Protein AF-Q8N1N0-2-F1 (afdb_monomer_lite)

Sequence (567 aa):
MDGEAVRFCTDNQCVSLHPQEVDSVAMAPAAPKIPRLVQATPAFMAVTLVFSLVTLFVVVQQQTRPVPKPVQAVILGDNITGHLPFEPNNHHHFGREAEMRELIQTFKGHMENSSAWVVEIQMLKCRVDNVNSQLQVLGDHLGNTNADIQMVKGVLKDATTLSLQTQMLRSSLEGTNAEIQRLKEDLEKADALTFQTLNFLKSSLENTSIELHVLSRGLENANSEIQMLNASLETANTQAQLANSSLKNANAEIYVLRGHLDSVNDLRTQNQVLRNSLEGANAEIQGLKENLQNTNALNSQTQAFIKSSFDNTSAEIQFLRGHLERAGDEIHVLKRDLKMVTAQTQKANGRLDQTDTQIQVFKSEMENVNTLNAQIQVLNGHMKNASREIQTLKQGMKNASALTSQTQMLDSNLQKASAEIQRLRGDLENTKALTMEIQQEQSRLKTLHVVITSQEQLQRTQSQLLQMVLQGWKFNGGSLYYFSSVKKSWHEAEQFCVSQGAHLASVASKEEQAFLVEFTSKVYYWIGLTDRGTEGSWRWTDGTPFNAAQNKASHSTRKGCCLHLTV

pLDDT: mean 75.95, std 21.18, range [22.81, 95.5]

Secondary structure (DSSP, 8-state):
--TT-EEEEETTEEEEEPPPP-------------------TTHHHHHHHHHHHHHHHHHHT--S--PPPP--------------------------TTHHHHHHHHHHHHHHTHHHHHHHHHHHHHHHHHHHHHHHHHHHHHHHHHHHHHHHHHHHHHHHHHHHHHHHHHHHHHHHHHHHHHHHHHHHHHHHHHHHHHHHHHHHHHHHHHHHHHHHHHHHHHHHHHHHHHHHHHHHHHHHHHHHHHHHHHHHHHHHHHHHHHHHHHHHHHHHHHHHHHHHHHHHHHHHHHHHHHHHHHHHHHHHHHHHHHHHHHHHHHHHHHHTTTTTSGGGSTTTTHHHHHHHHHHHHHHHHHHHHHHHHHHHHHHHHHHHHHHHHHHHHHHHHHHHHHHHHHHHHHHHHHHHHHHHHHHHHHHHHHHHHHHHHHHHHHHHHHHHHHHHHHHHHHHHHHHHHHHHHHHHHHHHHHHHHHTT-EEETTEEEEEEEEE--HHHHHHHHHHTT-EEPP--SHHHHHHHHHHHTTS-EE-SEE-TTSTT--EETT-PPP-TT--------S-EEEEEE--

Foldseek 3Di:
DDQAWDWDDDPPDIDIDGDDDPDDDDDDDDDDDDDDDDDPPPPVVVVVVVVVVVVVVVVVPPPDDDDDDDDDDDDDDDDDDDDDDDDDDDDDDDDDVPVVVVVVVVVVVVVVCVVVVVVVVVVVVVVVVVVVVVVVVVVVVVVVVVVVVVVVVVVVVVVVVVVVVVVVVLVVVVVVVVVVVVVVVVVVVVVVVVVVVVVVVVVVVVVVVVVVVVVVVVVVVVVVVVVVVVVVVVVVVVVVVVVVVVVVVVVVVVVVVVVVVVVVVVVVVVVVVVVVVVVVVVVVVVVVVVVVVVVVVVVVVVVVVVVVVCVVVVVVVVVVVVCVVPPPPDPPPVVPCVVVVVVVVVVVVVVVVVVVVVVVVVVVVVVVVVVVVVVVVVVVVVVVVVVVVVVVVVVVVVVVVVVVVVVVVVVVVVVVVVVVVVVVVVVVVVVVVVVVVVVVVVVVVVVVVVVVVVVVVVVVVVVVVVVVVVVVWDDDLQETEAEAPDADDLVVQQVVQVVVQAGFADQQAPRSVVVVCVVCVPFDKDGQWDPVSHPPNIDGPVRPDDDPPDRDDDRDHYGYHYIHGHD

Radius of gyration: 87.48 Å; chains: 1; bounding box: 219×76×260 Å

Structure (mmCIF, N/CA/C/O backbone):
data_AF-Q8N1N0-2-F1
#
_entry.id   AF-Q8N1N0-2-F1
#
loop_
_atom_site.group_PDB
_atom_site.id
_atom_site.type_symbol
_atom_site.label_atom_id
_atom_site.label_alt_id
_atom_site.label_comp_id
_atom_site.label_asym_id
_atom_site.label_entity_id
_atom_site.label_seq_id
_atom_site.pdbx_PDB_ins_code
_atom_site.Cartn_x
_atom_site.Cartn_y
_atom_site.Cartn_z
_atom_site.occupancy
_atom_site.B_iso_or_equiv
_atom_site.auth_seq_id
_atom_site.auth_comp_id
_atom_site.auth_asym_id
_atom_site.auth_atom_id
_atom_site.pdbx_PDB_model_num
ATOM 1 N N . MET A 1 1 ? 65.015 36.682 -52.251 1.00 31.78 1 MET A N 1
ATOM 2 C CA . MET A 1 1 ? 64.517 35.518 -51.482 1.00 31.78 1 MET A CA 1
ATOM 3 C C . MET A 1 1 ? 63.023 35.713 -51.389 1.00 31.78 1 MET A C 1
ATOM 5 O O . MET A 1 1 ? 62.563 36.443 -50.520 1.00 31.78 1 MET A O 1
ATOM 9 N N . ASP A 1 2 ? 62.296 35.163 -52.352 1.00 38.31 2 ASP A N 1
ATOM 10 C CA . ASP A 1 2 ? 61.003 35.728 -52.736 1.00 38.31 2 ASP A CA 1
ATOM 11 C C . ASP A 1 2 ? 59.936 34.769 -52.200 1.00 38.31 2 ASP A C 1
ATOM 13 O O . ASP A 1 2 ? 59.588 33.771 -52.829 1.00 38.31 2 ASP A O 1
ATOM 17 N N . GLY A 1 3 ? 59.581 34.990 -50.931 1.00 47.16 3 GLY A N 1
ATOM 18 C CA . GLY A 1 3 ? 59.094 33.963 -50.001 1.00 47.16 3 GLY A CA 1
ATOM 19 C C . GLY A 1 3 ? 57.662 33.462 -50.192 1.00 47.16 3 GLY A C 1
ATOM 20 O O . GLY A 1 3 ? 57.121 32.875 -49.261 1.00 47.16 3 GLY A O 1
ATOM 21 N N . GLU A 1 4 ? 57.045 33.700 -51.347 1.00 47.19 4 GLU A N 1
ATOM 22 C CA . GLU A 1 4 ? 55.619 33.431 -51.571 1.00 47.19 4 GLU A CA 1
ATOM 23 C C . GLU A 1 4 ? 55.353 32.253 -52.521 1.00 47.19 4 GLU A C 1
ATOM 25 O O . GLU A 1 4 ? 54.383 31.524 -52.324 1.00 47.19 4 GLU A O 1
ATOM 30 N N . ALA A 1 5 ? 56.210 32.004 -53.519 1.00 45.16 5 ALA A N 1
ATOM 31 C CA . ALA A 1 5 ? 55.985 30.945 -54.508 1.00 45.16 5 ALA A CA 1
ATOM 32 C C . ALA A 1 5 ? 56.578 29.591 -54.072 1.00 45.16 5 ALA A C 1
ATOM 34 O O . ALA A 1 5 ? 57.801 29.424 -54.024 1.00 45.16 5 ALA A O 1
ATOM 35 N N . VAL A 1 6 ? 55.726 28.588 -53.835 1.00 47.50 6 VAL A N 1
ATOM 36 C CA . VAL A 1 6 ? 56.172 27.219 -53.521 1.00 47.50 6 VAL A CA 1
ATOM 37 C C . VAL A 1 6 ? 56.425 26.449 -54.815 1.00 47.50 6 VAL A C 1
ATOM 39 O O . VAL A 1 6 ? 55.547 26.348 -55.675 1.00 47.50 6 VAL A O 1
ATOM 42 N N . ARG A 1 7 ? 57.636 25.901 -54.957 1.00 44.09 7 ARG A N 1
ATOM 43 C CA . ARG A 1 7 ? 58.072 25.146 -56.140 1.00 44.09 7 ARG A CA 1
ATOM 44 C C . ARG A 1 7 ? 58.131 23.654 -55.824 1.00 44.09 7 ARG A C 1
ATOM 46 O O . ARG A 1 7 ? 58.848 23.240 -54.918 1.00 44.09 7 ARG A O 1
ATOM 53 N N . PHE A 1 8 ? 57.393 22.866 -56.594 1.00 50.22 8 PHE A N 1
ATOM 54 C CA . PHE A 1 8 ? 57.282 21.416 -56.491 1.00 50.22 8 PHE A CA 1
ATOM 55 C C . PHE A 1 8 ? 57.991 20.804 -57.694 1.00 50.22 8 PHE A C 1
ATOM 57 O O . PHE A 1 8 ? 57.534 20.981 -58.822 1.00 50.22 8 PHE A O 1
ATOM 64 N N . CYS A 1 9 ? 59.113 20.126 -57.464 1.00 42.25 9 CYS A N 1
ATOM 65 C CA . CYS A 1 9 ? 59.930 19.561 -58.534 1.00 42.25 9 CYS A CA 1
ATOM 66 C C . CYS A 1 9 ? 59.969 18.031 -58.470 1.00 42.25 9 CYS A C 1
ATOM 68 O O . CYS A 1 9 ? 60.194 17.455 -57.406 1.00 42.25 9 CYS A O 1
ATOM 70 N N . THR A 1 10 ? 59.795 17.397 -59.626 1.00 37.28 10 THR A N 1
ATOM 71 C CA . THR A 1 10 ? 60.284 16.045 -59.923 1.00 37.28 10 THR A CA 1
ATOM 72 C C . THR A 1 10 ? 61.619 16.158 -60.669 1.00 37.28 10 THR A C 1
ATOM 74 O O . THR A 1 10 ? 62.034 17.260 -61.031 1.00 37.28 10 THR A O 1
ATOM 77 N N . ASP A 1 11 ? 62.290 15.035 -60.937 1.00 45.03 11 ASP A N 1
ATOM 78 C CA . ASP A 1 11 ? 63.639 15.015 -61.530 1.00 45.03 11 ASP A CA 1
ATOM 79 C C . ASP A 1 11 ? 63.763 15.745 -62.889 1.00 45.03 11 ASP A C 1
ATOM 81 O O . ASP A 1 11 ? 64.867 16.122 -63.273 1.00 45.03 11 ASP A O 1
ATOM 85 N N . ASN A 1 12 ? 62.648 15.974 -63.603 1.00 42.03 12 ASN A N 1
ATOM 86 C CA . ASN A 1 12 ? 62.614 16.640 -64.915 1.00 42.03 12 ASN A CA 1
ATOM 87 C C . ASN A 1 12 ? 61.658 17.852 -65.027 1.00 42.03 12 ASN A C 1
ATOM 89 O O . ASN A 1 12 ? 61.676 18.520 -66.061 1.00 42.03 12 ASN A O 1
ATOM 93 N N . GLN A 1 13 ? 60.808 18.156 -64.035 1.00 39.50 13 GLN A N 1
ATOM 94 C CA . GLN A 1 13 ? 59.818 19.249 -64.126 1.00 39.50 13 GLN A CA 1
ATOM 95 C C . GLN A 1 13 ? 59.595 19.951 -62.782 1.00 39.50 13 GLN A C 1
ATOM 97 O O . GLN A 1 13 ? 59.578 19.302 -61.743 1.00 39.50 13 GLN A O 1
ATOM 102 N N . CYS A 1 14 ? 59.342 21.267 -62.805 1.00 39.88 14 CYS A N 1
ATOM 103 C CA . CYS A 1 14 ? 59.005 22.063 -61.618 1.00 39.88 14 CYS A CA 1
ATOM 104 C C . CYS A 1 14 ? 57.699 22.854 -61.809 1.00 39.88 14 CYS A C 1
ATOM 106 O O . CYS A 1 14 ? 57.647 23.797 -62.599 1.00 39.88 14 CYS A O 1
ATOM 108 N N . VAL A 1 15 ? 56.670 22.535 -61.023 1.00 46.84 15 VAL A N 1
ATOM 109 C CA . VAL A 1 15 ? 55.417 23.302 -60.919 1.00 46.84 15 VAL A CA 1
ATOM 110 C C . VAL A 1 15 ? 55.572 24.358 -59.822 1.00 46.84 15 VAL A C 1
ATOM 112 O O . VAL A 1 15 ? 56.040 24.049 -58.732 1.00 46.84 15 VAL A O 1
ATOM 115 N N . SER A 1 16 ? 55.189 25.612 -60.076 1.00 41.50 16 SER A N 1
ATOM 116 C CA . SER A 1 16 ? 55.312 26.705 -59.092 1.00 41.50 16 SER A CA 1
ATOM 117 C C . SER A 1 16 ? 53.944 27.277 -58.723 1.00 41.50 16 SER A C 1
ATOM 119 O O . SER A 1 16 ? 53.368 28.047 -59.496 1.00 41.50 16 SER A O 1
ATOM 121 N N . LEU A 1 17 ? 53.428 26.929 -57.540 1.00 42.78 17 LEU A N 1
ATOM 122 C CA . LEU A 1 17 ? 52.205 27.532 -57.011 1.00 42.78 17 LEU A CA 1
ATOM 123 C C . LEU A 1 17 ? 52.525 28.931 -56.483 1.00 42.78 17 LEU A C 1
ATOM 125 O O . LEU A 1 17 ? 53.225 29.091 -55.483 1.00 42.78 17 LEU A O 1
ATOM 129 N N . HIS A 1 18 ? 51.990 29.936 -57.168 1.00 38.97 18 HIS A N 1
ATOM 130 C CA . HIS A 1 18 ? 52.043 31.328 -56.742 1.00 38.97 18 HIS A CA 1
ATOM 131 C C . HIS A 1 18 ? 50.747 31.668 -55.990 1.00 38.97 18 HIS A C 1
ATOM 133 O O . HIS A 1 18 ? 49.656 31.399 -56.508 1.00 38.97 18 HIS A O 1
ATOM 139 N N . PRO A 1 19 ? 50.817 32.286 -54.800 1.00 36.53 19 PRO A N 1
ATOM 140 C CA . PRO A 1 19 ? 49.712 33.064 -54.270 1.00 36.53 19 PRO A CA 1
ATOM 141 C C . PRO A 1 19 ? 49.376 34.148 -55.294 1.00 36.53 19 PRO A C 1
ATOM 143 O O . PRO A 1 19 ? 50.242 34.917 -55.697 1.00 36.53 19 PRO A O 1
ATOM 146 N N . GLN A 1 20 ? 48.133 34.179 -55.768 1.00 32.66 20 GLN A N 1
ATOM 147 C CA . GLN A 1 20 ? 47.704 35.227 -56.688 1.00 32.66 20 GLN A CA 1
ATOM 148 C C . GLN A 1 20 ? 47.651 36.556 -55.926 1.00 32.66 20 GLN A C 1
ATOM 150 O O . GLN A 1 20 ? 46.866 36.673 -54.979 1.00 32.66 20 GLN A O 1
ATOM 155 N N . GLU A 1 21 ? 48.486 37.516 -56.333 1.00 26.53 21 GLU A N 1
ATOM 156 C CA . GLU A 1 21 ? 48.549 38.857 -55.745 1.00 26.53 21 GLU A CA 1
ATOM 157 C C . GLU A 1 21 ? 47.156 39.498 -55.688 1.00 26.53 21 GLU A C 1
ATOM 159 O O . GLU A 1 21 ? 46.392 39.484 -56.658 1.00 26.53 21 GLU A O 1
ATOM 164 N N . VAL A 1 22 ? 46.825 40.071 -54.528 1.00 30.48 22 VAL A N 1
ATOM 165 C CA . VAL A 1 22 ? 45.644 40.924 -54.376 1.00 30.48 22 VAL A CA 1
ATOM 166 C C . VAL A 1 22 ? 46.068 42.337 -54.745 1.00 30.48 22 VAL A C 1
ATOM 168 O O . VAL A 1 22 ? 46.644 43.062 -53.932 1.00 30.48 22 VAL A O 1
ATOM 171 N N . ASP A 1 23 ? 45.809 42.693 -56.000 1.00 31.59 23 ASP A N 1
ATOM 172 C CA . ASP A 1 23 ? 46.222 43.968 -56.575 1.00 31.59 23 ASP A CA 1
ATOM 173 C C . ASP A 1 23 ? 45.643 45.155 -55.780 1.00 31.59 23 ASP A C 1
ATOM 175 O O . ASP A 1 23 ? 44.456 45.200 -55.434 1.00 31.59 23 ASP A O 1
ATOM 179 N N . SER A 1 24 ? 46.507 46.101 -55.416 1.00 27.38 24 SER A N 1
ATOM 180 C CA . SER A 1 24 ? 46.247 47.055 -54.333 1.00 27.38 24 SER A CA 1
ATOM 181 C C . SER A 1 24 ? 45.568 48.336 -54.818 1.00 27.38 24 SER A C 1
ATOM 183 O O . SER A 1 24 ? 46.164 49.413 -54.824 1.00 27.38 24 SER A O 1
ATOM 185 N N . VAL A 1 25 ? 44.276 48.242 -55.148 1.00 31.22 25 VAL A N 1
ATOM 186 C CA . VAL A 1 25 ? 43.409 49.417 -55.357 1.00 31.22 25 VAL A CA 1
ATOM 187 C C . VAL A 1 25 ? 42.370 49.513 -54.241 1.00 31.22 25 VAL A C 1
ATOM 189 O O . VAL A 1 25 ? 41.390 48.771 -54.191 1.00 31.22 25 VAL A O 1
ATOM 192 N N . ALA A 1 26 ? 42.583 50.459 -53.328 1.00 27.12 26 ALA A N 1
ATOM 193 C CA . ALA A 1 26 ? 41.691 50.692 -52.202 1.00 27.12 26 ALA A CA 1
ATOM 194 C C . ALA A 1 26 ? 40.400 51.409 -52.631 1.00 27.12 26 ALA A C 1
ATOM 196 O O . ALA A 1 26 ? 40.442 52.552 -53.087 1.00 27.12 26 ALA A O 1
ATOM 197 N N . MET A 1 27 ? 39.239 50.798 -52.373 1.00 28.23 27 MET A N 1
ATOM 198 C CA . MET A 1 27 ? 37.986 51.548 -52.263 1.00 28.23 27 MET A CA 1
ATOM 199 C C . MET A 1 27 ? 37.046 50.930 -51.222 1.00 28.23 27 MET A C 1
ATOM 201 O O . MET A 1 27 ? 36.491 49.849 -51.402 1.00 28.23 27 MET A O 1
ATOM 205 N N . ALA A 1 28 ? 36.863 51.651 -50.119 1.00 26.64 28 ALA A N 1
ATOM 206 C CA . ALA A 1 28 ? 35.909 51.350 -49.059 1.00 26.64 28 ALA A CA 1
ATOM 207 C C . ALA A 1 28 ? 34.882 52.496 -48.952 1.00 26.64 28 ALA A C 1
ATOM 209 O O . ALA A 1 28 ? 35.178 53.612 -49.379 1.00 26.64 28 ALA A O 1
ATOM 210 N N . PRO A 1 29 ? 33.744 52.302 -48.267 1.00 32.00 29 PRO A N 1
ATOM 211 C CA . PRO A 1 29 ? 32.916 51.097 -48.235 1.00 32.00 29 PRO A CA 1
ATOM 212 C C . PRO A 1 29 ? 31.453 51.407 -48.620 1.00 32.00 29 PRO A C 1
ATOM 214 O O . PRO A 1 29 ? 30.943 52.492 -48.346 1.00 32.00 29 PRO A O 1
ATOM 217 N N . ALA A 1 30 ? 30.728 50.428 -49.168 1.00 29.17 30 ALA A N 1
ATOM 218 C CA . ALA A 1 30 ? 29.299 50.568 -49.466 1.00 29.17 30 ALA A CA 1
ATOM 219 C C . ALA A 1 30 ? 28.488 49.368 -48.951 1.00 29.17 30 ALA A C 1
ATOM 221 O O . ALA A 1 30 ? 28.348 48.353 -49.628 1.00 29.17 30 ALA A O 1
ATOM 222 N N . ALA A 1 31 ? 27.905 49.499 -47.756 1.00 26.59 31 ALA A N 1
ATOM 223 C CA . ALA A 1 31 ? 26.763 48.674 -47.364 1.00 26.59 31 ALA A CA 1
ATOM 224 C C . ALA A 1 31 ? 25.502 49.254 -48.028 1.00 26.59 31 ALA A C 1
ATOM 226 O O . ALA A 1 31 ? 25.271 50.462 -47.920 1.00 26.59 31 ALA A O 1
ATOM 227 N N . PRO A 1 32 ? 24.653 48.426 -48.668 1.00 29.55 32 PRO A N 1
ATOM 228 C CA . PRO A 1 32 ? 23.461 48.021 -47.919 1.00 29.55 32 PRO A CA 1
ATOM 229 C C . PRO A 1 32 ? 22.859 46.632 -48.245 1.00 29.55 32 PRO A C 1
ATOM 231 O O . PRO A 1 32 ? 22.778 46.205 -49.388 1.00 29.55 32 PRO A O 1
ATOM 234 N N . LYS A 1 33 ? 22.245 46.050 -47.203 1.00 27.33 33 LYS A N 1
ATOM 235 C CA . LYS A 1 33 ? 20.984 45.269 -47.214 1.00 27.33 33 LYS A CA 1
ATOM 236 C C . LYS A 1 33 ? 20.886 43.983 -48.060 1.00 27.33 33 LYS A C 1
ATOM 238 O O . LYS A 1 33 ? 20.582 43.991 -49.246 1.00 27.33 33 LYS A O 1
ATOM 243 N N . ILE A 1 34 ? 20.889 42.870 -47.325 1.00 23.84 34 ILE A N 1
ATOM 244 C CA . ILE A 1 34 ? 20.218 41.598 -47.651 1.00 23.84 34 ILE A CA 1
ATOM 245 C C . ILE A 1 34 ? 18.744 41.846 -48.045 1.00 23.84 34 ILE A C 1
ATOM 247 O O . ILE A 1 34 ? 18.031 42.532 -47.305 1.00 23.84 34 ILE A O 1
ATOM 251 N N . PRO A 1 35 ? 18.251 41.214 -49.128 1.00 31.89 35 PRO A N 1
ATOM 252 C CA . PRO A 1 35 ? 17.070 40.364 -48.958 1.00 31.89 35 PRO A CA 1
ATOM 253 C C . PRO A 1 35 ? 17.166 38.985 -49.643 1.00 31.89 35 PRO A C 1
ATOM 255 O O . PRO A 1 35 ? 17.518 38.837 -50.806 1.00 31.89 35 PRO A O 1
ATOM 258 N N . ARG A 1 36 ? 16.777 37.984 -48.850 1.00 28.11 36 ARG A N 1
ATOM 259 C CA . ARG A 1 36 ? 16.255 36.640 -49.166 1.00 28.11 36 ARG A CA 1
ATOM 260 C C . ARG A 1 36 ? 15.925 36.310 -50.641 1.00 28.11 36 ARG A C 1
ATOM 262 O O . ARG A 1 36 ? 15.034 36.907 -51.228 1.00 28.11 36 ARG A O 1
ATOM 269 N N . LEU A 1 37 ? 16.525 35.212 -51.118 1.00 28.41 37 LEU A N 1
ATOM 270 C CA . LEU A 1 37 ? 15.842 33.945 -51.460 1.00 28.41 37 LEU A CA 1
ATOM 271 C C . LEU A 1 37 ? 14.389 34.033 -51.991 1.00 28.41 37 LEU A C 1
ATOM 273 O O . LEU A 1 37 ? 13.503 34.354 -51.204 1.00 28.41 37 LEU A O 1
ATOM 277 N N . VAL A 1 38 ? 14.144 33.565 -53.232 1.00 29.66 38 VAL A N 1
ATOM 278 C CA . VAL A 1 38 ? 13.114 32.559 -53.636 1.00 29.66 38 VAL A CA 1
ATOM 279 C C . VAL A 1 38 ? 13.004 32.445 -55.182 1.00 29.66 38 VAL A C 1
ATOM 281 O O . VAL A 1 38 ? 13.125 33.435 -55.887 1.00 29.66 38 VAL A O 1
ATOM 284 N N . GLN A 1 39 ? 12.747 31.221 -55.682 1.00 35.12 39 GLN A N 1
ATOM 285 C CA . GLN A 1 39 ? 12.279 30.836 -57.039 1.00 35.12 39 GLN A CA 1
ATOM 286 C C . GLN A 1 39 ? 13.091 31.220 -58.301 1.00 35.12 39 GLN A C 1
ATOM 288 O O . GLN A 1 39 ? 12.927 32.283 -58.888 1.00 35.12 39 GLN A O 1
ATOM 293 N N . ALA A 1 40 ? 13.783 30.214 -58.856 1.00 38.56 40 ALA A N 1
ATOM 294 C CA . ALA A 1 40 ? 14.028 30.063 -60.304 1.00 38.56 40 ALA A CA 1
ATOM 295 C C . ALA A 1 40 ? 13.947 28.579 -60.758 1.00 38.56 40 ALA A C 1
ATOM 297 O O . ALA A 1 40 ? 14.514 28.171 -61.771 1.00 38.56 40 ALA A O 1
ATOM 298 N N . THR A 1 41 ? 13.248 27.739 -59.986 1.00 52.22 41 THR A N 1
ATOM 299 C CA . THR A 1 41 ? 13.384 26.271 -60.011 1.00 52.22 41 THR A CA 1
ATOM 300 C C . THR A 1 41 ? 12.643 25.477 -61.116 1.00 52.22 41 THR A C 1
ATOM 302 O O . THR A 1 41 ? 12.918 24.283 -61.208 1.00 52.22 41 THR A O 1
ATOM 305 N N . PRO A 1 42 ? 11.758 26.021 -61.990 1.00 54.22 42 PRO A N 1
ATOM 306 C CA . PRO A 1 42 ? 11.182 25.218 -63.079 1.00 54.22 42 PRO A CA 1
ATOM 307 C C . PRO A 1 42 ? 12.034 25.211 -64.363 1.00 54.22 42 PRO A C 1
ATOM 309 O O . PRO A 1 42 ? 11.955 24.262 -65.138 1.00 54.22 42 PRO A O 1
ATOM 312 N N . ALA A 1 43 ? 12.871 26.230 -64.599 1.00 50.97 43 ALA A N 1
ATOM 313 C CA . ALA A 1 43 ? 13.602 26.379 -65.864 1.00 50.97 43 ALA A CA 1
ATOM 314 C C . ALA A 1 43 ? 14.657 25.277 -66.084 1.00 50.97 43 ALA A C 1
ATOM 316 O O . ALA A 1 43 ? 14.769 24.722 -67.177 1.00 50.97 43 ALA A O 1
ATOM 317 N N . PHE A 1 44 ? 15.399 24.916 -65.032 1.00 58.94 44 PHE A N 1
ATOM 318 C CA . PHE A 1 44 ? 16.491 23.938 -65.114 1.00 58.94 44 PHE A CA 1
ATOM 319 C C . PHE A 1 44 ? 16.012 22.496 -65.370 1.00 58.94 44 PHE A C 1
ATOM 321 O O . PHE A 1 44 ? 16.744 21.701 -65.953 1.00 58.94 44 PHE A O 1
ATOM 328 N N . MET A 1 45 ? 14.775 22.171 -64.975 1.00 62.84 45 MET A N 1
ATOM 329 C CA . MET A 1 45 ? 14.176 20.840 -65.158 1.00 62.84 45 MET A CA 1
ATOM 330 C C . MET A 1 45 ? 13.724 20.583 -66.604 1.00 62.84 45 MET A C 1
ATOM 332 O O . MET A 1 45 ? 13.682 19.437 -67.041 1.00 62.84 45 MET A O 1
ATOM 336 N N . ALA A 1 46 ? 13.393 21.635 -67.361 1.00 64.38 46 ALA A N 1
ATOM 337 C CA . ALA A 1 46 ? 12.969 21.502 -68.755 1.00 64.38 46 ALA A CA 1
ATOM 338 C C . ALA A 1 46 ? 14.153 21.205 -69.694 1.00 64.38 46 ALA A C 1
ATOM 340 O O . ALA A 1 46 ? 14.061 20.336 -70.561 1.00 64.38 46 ALA A O 1
ATOM 341 N N . VAL A 1 47 ? 15.282 21.897 -69.502 1.00 71.62 47 VAL A N 1
ATOM 342 C CA . VAL A 1 47 ? 16.468 21.783 -70.373 1.00 71.62 47 VAL A CA 1
ATOM 343 C C . VAL A 1 47 ? 17.090 20.382 -70.306 1.00 71.62 47 VAL A C 1
ATOM 345 O O . VAL A 1 47 ? 17.445 19.812 -71.338 1.00 71.62 47 VAL A O 1
ATOM 348 N N . THR A 1 48 ? 17.175 19.793 -69.111 1.00 70.31 48 THR A N 1
ATOM 349 C CA . THR A 1 48 ? 17.729 18.445 -68.894 1.00 70.31 48 THR A CA 1
ATOM 350 C C . THR A 1 48 ? 16.848 17.337 -69.478 1.00 70.31 48 THR A C 1
ATOM 352 O O . THR A 1 48 ? 17.373 16.372 -70.041 1.00 70.31 48 THR A O 1
ATOM 355 N N . LEU A 1 49 ? 15.520 17.487 -69.427 1.00 72.69 49 LEU A N 1
ATOM 356 C CA . LEU A 1 49 ? 14.573 16.556 -70.052 1.00 72.69 49 LEU A CA 1
ATOM 357 C C . LEU A 1 49 ? 14.689 16.545 -71.584 1.00 72.69 49 LEU A C 1
ATOM 359 O O . LEU A 1 49 ? 14.741 15.471 -72.184 1.00 72.69 49 LEU A O 1
ATOM 363 N N . VAL A 1 50 ? 14.798 17.720 -72.216 1.00 77.56 50 VAL A N 1
ATOM 364 C CA . VAL A 1 50 ? 14.967 17.828 -73.678 1.00 77.56 50 VAL A CA 1
ATOM 365 C C . VAL A 1 50 ? 16.289 17.197 -74.130 1.00 77.56 50 VAL A C 1
ATOM 367 O O . VAL A 1 50 ? 16.285 16.387 -75.056 1.00 77.56 50 VAL A O 1
ATOM 370 N N . PHE A 1 51 ? 17.403 17.488 -73.446 1.00 73.69 51 PHE A N 1
ATOM 371 C CA . PHE A 1 51 ? 18.700 16.866 -73.750 1.00 73.69 51 PHE A CA 1
ATOM 372 C C . PHE A 1 51 ? 18.654 15.333 -73.655 1.00 73.69 51 PHE A C 1
ATOM 374 O O . PHE A 1 51 ? 19.165 14.641 -74.536 1.00 73.69 51 PHE A O 1
ATOM 381 N N . SER A 1 52 ? 18.007 14.797 -72.617 1.00 73.12 52 SER A N 1
ATOM 382 C CA . SER A 1 52 ? 17.912 13.347 -72.391 1.00 73.12 52 SER A CA 1
ATOM 383 C C . SER A 1 52 ? 17.178 12.619 -73.526 1.00 73.12 52 SER A C 1
ATOM 385 O O . SER A 1 52 ? 17.599 11.539 -73.942 1.00 73.12 52 SER A O 1
ATOM 387 N N . LEU A 1 53 ? 16.115 13.223 -74.069 1.00 73.69 53 LEU A N 1
ATOM 388 C CA . LEU A 1 53 ? 15.330 12.647 -75.166 1.00 73.69 53 LEU A CA 1
ATOM 389 C C . LEU A 1 53 ? 16.062 12.699 -76.517 1.00 73.69 53 LEU A C 1
ATOM 391 O O . LEU A 1 53 ? 15.981 11.741 -77.287 1.00 73.69 53 LEU A O 1
ATOM 395 N N . VAL A 1 54 ? 16.807 13.775 -76.798 1.00 75.88 54 VAL A N 1
ATOM 396 C CA . VAL A 1 54 ? 17.586 13.903 -78.045 1.00 75.88 54 VAL A CA 1
ATOM 397 C C . VAL A 1 54 ? 18.682 12.837 -78.118 1.00 75.88 54 VAL A C 1
ATOM 399 O O . VAL A 1 54 ? 18.808 12.164 -79.142 1.00 75.88 54 VAL A O 1
ATOM 402 N N . THR A 1 55 ? 19.424 12.616 -77.028 1.00 69.50 55 THR A N 1
ATOM 403 C CA . THR A 1 55 ? 20.476 11.585 -76.977 1.00 69.50 55 THR A CA 1
ATOM 404 C C . THR A 1 55 ? 19.909 10.186 -77.235 1.00 69.50 55 THR A C 1
ATOM 406 O O . THR A 1 55 ? 20.498 9.409 -77.986 1.00 69.50 55 THR A O 1
ATOM 409 N N . LEU A 1 56 ? 18.731 9.874 -76.679 1.00 64.88 56 LEU A N 1
ATOM 410 C CA . LEU A 1 56 ? 18.082 8.575 -76.868 1.00 64.88 56 LEU A CA 1
ATOM 411 C C . LEU A 1 56 ? 17.646 8.344 -78.328 1.00 64.88 56 LEU A C 1
ATOM 413 O O . LEU A 1 56 ? 17.781 7.236 -78.842 1.00 64.88 56 LEU A O 1
ATOM 417 N N . PHE A 1 57 ? 17.173 9.387 -79.019 1.00 67.38 57 PHE A N 1
ATOM 418 C CA . PHE A 1 57 ? 16.725 9.282 -80.413 1.00 67.38 57 PHE A CA 1
ATOM 419 C C . PHE A 1 57 ? 17.882 9.008 -81.391 1.00 67.38 57 PHE A C 1
ATOM 421 O O . PHE A 1 57 ? 17.718 8.241 -82.340 1.00 67.38 57 PHE A O 1
ATOM 428 N N . VAL A 1 58 ? 19.067 9.580 -81.138 1.00 65.75 58 VAL A N 1
ATOM 429 C CA . VAL A 1 58 ? 20.276 9.342 -81.951 1.00 65.75 58 VAL A CA 1
ATOM 430 C C . VAL A 1 58 ? 20.746 7.885 -81.848 1.00 65.75 58 VAL A C 1
ATOM 432 O O . VAL A 1 58 ? 21.079 7.277 -82.865 1.00 65.75 58 VAL A O 1
ATOM 435 N N . VAL A 1 59 ? 20.717 7.297 -80.646 1.00 61.22 59 VAL A N 1
ATOM 436 C CA . VAL A 1 59 ? 21.165 5.911 -80.402 1.00 61.22 59 VAL A CA 1
ATOM 437 C C . VAL A 1 59 ? 20.309 4.876 -81.149 1.00 61.22 59 VAL A C 1
ATOM 439 O O . VAL A 1 59 ? 20.832 3.864 -81.612 1.00 61.22 59 VAL A O 1
ATOM 442 N N . VAL A 1 60 ? 19.008 5.127 -81.324 1.00 53.06 60 VAL A N 1
ATOM 443 C CA . VAL A 1 60 ? 18.068 4.162 -81.931 1.00 53.06 60 VAL A CA 1
ATOM 444 C C . VAL A 1 60 ? 18.236 4.011 -83.455 1.00 53.06 60 VAL A C 1
ATOM 446 O O . VAL A 1 60 ? 17.844 2.987 -84.011 1.00 53.06 60 VAL A O 1
ATOM 449 N N . GLN A 1 61 ? 18.827 4.985 -84.158 1.00 47.19 61 GLN A N 1
ATOM 450 C CA . GLN A 1 61 ? 18.819 5.017 -85.632 1.00 47.19 61 GLN A CA 1
ATOM 451 C C . GLN A 1 61 ? 20.023 4.357 -86.334 1.00 47.19 61 GLN A C 1
ATOM 453 O O . GLN A 1 61 ? 19.985 4.194 -87.551 1.00 47.19 61 GLN A O 1
ATOM 458 N N . GLN A 1 62 ? 21.084 3.943 -85.629 1.00 41.19 62 GLN A N 1
ATOM 459 C CA . GLN A 1 62 ? 22.323 3.470 -86.285 1.00 41.19 62 GLN A CA 1
ATOM 460 C C . GLN A 1 62 ? 22.469 1.943 -86.463 1.00 41.19 62 GLN A C 1
ATOM 462 O O . GLN A 1 62 ? 23.492 1.487 -86.972 1.00 41.19 62 GLN A O 1
ATOM 467 N N . GLN A 1 63 ? 21.462 1.123 -86.131 1.00 31.94 63 GLN A N 1
ATOM 468 C CA . GLN A 1 63 ? 21.591 -0.347 -86.171 1.00 31.94 63 GLN A CA 1
ATOM 469 C C . GLN A 1 63 ? 21.088 -1.035 -87.468 1.00 31.94 63 GLN A C 1
ATOM 471 O O . GLN A 1 63 ? 20.583 -2.154 -87.407 1.00 31.94 63 GLN A O 1
ATOM 476 N N . THR A 1 64 ? 21.237 -0.434 -88.665 1.00 31.86 64 THR A N 1
ATOM 477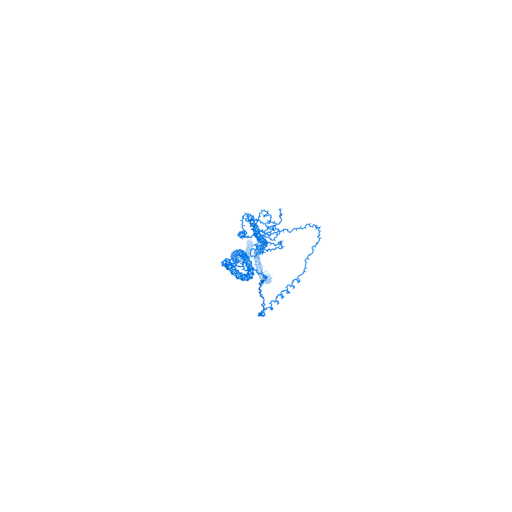 C CA . THR A 1 64 ? 20.920 -1.127 -89.948 1.00 31.86 64 THR A CA 1
ATOM 478 C C . THR A 1 64 ? 21.809 -0.796 -91.174 1.00 31.86 64 THR A C 1
ATOM 480 O O . THR A 1 64 ? 21.436 0.005 -92.019 1.00 31.86 64 THR A O 1
ATOM 483 N N . ARG A 1 65 ? 22.865 -1.613 -91.383 1.00 27.88 65 ARG A N 1
ATOM 484 C CA . ARG A 1 65 ? 23.471 -1.991 -92.701 1.00 27.88 65 ARG A CA 1
ATOM 485 C C . ARG A 1 65 ? 24.140 -0.857 -93.552 1.00 27.88 65 ARG A C 1
ATOM 487 O O . ARG A 1 65 ? 24.075 0.305 -93.184 1.00 27.88 65 ARG A O 1
ATOM 494 N N . PRO A 1 66 ? 24.830 -1.171 -94.679 1.00 36.47 66 PRO A N 1
ATOM 495 C CA . PRO A 1 66 ? 26.044 -2.003 -94.735 1.00 36.47 66 PRO A CA 1
ATOM 496 C C . PRO A 1 66 ? 27.205 -1.389 -95.575 1.00 36.47 66 PRO A C 1
ATOM 498 O O . PRO A 1 66 ? 27.067 -0.360 -96.228 1.00 36.47 66 PRO A O 1
ATOM 501 N N . VAL A 1 67 ? 28.356 -2.074 -95.597 1.00 28.69 67 VAL A N 1
ATOM 502 C CA . VAL A 1 67 ? 29.624 -1.655 -96.243 1.00 28.69 67 VAL A CA 1
ATOM 503 C C . VAL A 1 67 ? 29.629 -1.792 -97.788 1.00 28.69 67 VAL A C 1
ATOM 505 O O . VAL A 1 67 ? 29.285 -2.868 -98.284 1.00 28.69 67 VAL A O 1
ATOM 508 N N . PRO A 1 68 ? 30.119 -0.790 -98.558 1.00 31.81 68 PRO A N 1
ATOM 509 C CA . PRO A 1 68 ? 30.485 -0.916 -99.978 1.00 31.81 68 PRO A CA 1
ATOM 510 C C . PRO A 1 68 ? 31.963 -1.319 -100.200 1.00 31.81 68 PRO A C 1
ATOM 512 O O . PRO A 1 68 ? 32.815 -1.108 -99.339 1.00 31.81 68 PRO A O 1
ATOM 515 N N . LYS A 1 69 ? 32.289 -1.876 -101.379 1.00 29.50 69 LYS A N 1
ATOM 516 C CA . LYS A 1 69 ? 33.657 -2.285 -101.783 1.00 29.50 69 LYS A CA 1
ATOM 517 C C . LYS A 1 69 ? 34.385 -1.209 -102.628 1.00 29.50 69 LYS A C 1
ATOM 519 O O . LYS A 1 69 ? 33.705 -0.407 -103.265 1.00 29.50 69 LYS A O 1
ATOM 524 N N . PRO A 1 70 ? 35.737 -1.190 -102.654 1.00 32.34 70 PRO A N 1
ATOM 525 C CA . PRO A 1 70 ? 36.533 -0.129 -103.286 1.00 32.34 70 PRO A CA 1
ATOM 526 C C . PRO A 1 70 ? 36.743 -0.296 -104.804 1.00 32.34 70 PRO A C 1
ATOM 528 O O . PRO A 1 70 ? 36.567 -1.381 -105.357 1.00 32.34 70 PRO A O 1
ATOM 531 N N . VAL A 1 71 ? 37.184 0.791 -105.451 1.00 25.67 71 VAL A N 1
ATOM 532 C CA . VAL A 1 71 ? 37.526 0.902 -106.887 1.00 25.67 71 VAL A CA 1
ATOM 533 C C . VAL A 1 71 ? 39.014 1.289 -107.051 1.00 25.67 71 VAL A C 1
ATOM 535 O O . VAL A 1 71 ? 39.668 1.674 -106.085 1.00 25.67 71 VAL A O 1
ATOM 538 N N . GLN A 1 72 ? 39.565 1.088 -108.250 1.00 22.98 72 GLN A N 1
ATOM 539 C CA . GLN A 1 72 ? 41.000 1.051 -108.584 1.00 22.98 72 GLN A CA 1
ATOM 540 C C . GLN A 1 72 ? 41.551 2.385 -109.162 1.00 22.98 72 GLN A C 1
ATOM 542 O O . GLN A 1 72 ? 40.777 3.304 -109.412 1.00 22.98 72 GLN A O 1
ATOM 547 N N . ALA A 1 73 ? 42.856 2.386 -109.512 1.00 26.58 73 ALA A N 1
ATOM 548 C CA . ALA A 1 73 ? 43.564 3.310 -110.435 1.00 26.58 73 ALA A CA 1
ATOM 549 C C . ALA A 1 73 ? 44.046 4.679 -109.849 1.00 26.58 73 ALA A C 1
ATOM 551 O O . ALA A 1 73 ? 43.417 5.200 -108.938 1.00 26.58 73 ALA A O 1
ATOM 552 N N . VAL A 1 74 ? 45.154 5.320 -110.297 1.00 24.91 74 VAL A N 1
ATOM 553 C CA . VAL A 1 74 ? 46.220 4.901 -111.249 1.00 24.91 74 VAL A CA 1
ATOM 554 C C . VAL A 1 74 ? 47.585 5.623 -111.047 1.00 24.91 74 VAL A C 1
ATOM 556 O O . VAL A 1 74 ? 47.671 6.675 -110.427 1.00 24.91 74 VAL A O 1
ATOM 559 N N . ILE A 1 75 ? 48.617 4.996 -111.627 1.00 24.09 75 ILE A N 1
ATOM 560 C CA . ILE A 1 75 ? 50.057 5.296 -111.852 1.00 24.09 75 ILE A CA 1
ATOM 561 C C . ILE A 1 75 ? 50.466 6.746 -112.240 1.00 24.09 75 ILE A C 1
ATOM 563 O O . ILE A 1 75 ? 49.782 7.359 -113.054 1.00 24.09 75 ILE A O 1
ATOM 567 N N . LEU A 1 76 ? 51.665 7.193 -111.798 1.00 27.53 76 LEU A N 1
ATOM 568 C CA . LEU A 1 76 ? 52.714 7.977 -112.530 1.00 27.53 76 LEU A CA 1
ATOM 569 C C . LEU A 1 76 ? 53.935 8.232 -111.596 1.00 27.53 76 LEU A C 1
ATOM 571 O O . LEU A 1 76 ? 53.733 8.316 -110.388 1.00 27.53 76 LEU A O 1
ATOM 575 N N . GLY A 1 77 ? 55.203 8.362 -112.028 1.00 25.52 77 GLY A N 1
ATOM 576 C CA . GLY A 1 77 ? 55.834 8.297 -113.364 1.00 25.52 77 GLY A CA 1
ATOM 577 C C . GLY A 1 77 ? 57.386 8.326 -113.279 1.00 25.52 77 GLY A C 1
ATOM 578 O O . GLY A 1 77 ? 57.923 8.528 -112.191 1.00 25.52 77 GLY A O 1
ATOM 579 N N . ASP A 1 78 ? 58.099 8.121 -114.399 1.00 24.27 78 ASP A N 1
ATOM 580 C CA . ASP A 1 78 ? 59.514 7.671 -114.437 1.00 24.27 78 ASP A CA 1
ATOM 581 C C . ASP A 1 78 ? 60.610 8.677 -114.890 1.00 24.27 78 ASP A C 1
ATOM 583 O O . ASP A 1 78 ? 60.365 9.609 -115.652 1.00 24.27 78 ASP A O 1
ATOM 587 N N . ASN A 1 79 ? 61.835 8.383 -114.422 1.00 22.81 79 ASN A N 1
ATOM 588 C CA . ASN A 1 79 ? 63.185 8.416 -115.041 1.00 22.81 79 ASN A CA 1
ATOM 589 C C . ASN A 1 79 ? 63.497 9.224 -116.344 1.00 22.81 79 ASN A C 1
ATOM 591 O O . ASN A 1 79 ? 62.785 9.129 -117.341 1.00 22.81 79 ASN A O 1
ATOM 595 N N . ILE A 1 80 ? 64.675 9.886 -116.399 1.00 28.97 80 ILE A N 1
ATOM 596 C CA . ILE A 1 80 ? 65.302 10.506 -117.601 1.00 28.97 80 ILE A CA 1
ATOM 597 C C . ILE A 1 80 ? 66.843 10.305 -117.586 1.00 28.97 80 ILE A C 1
ATOM 599 O O . ILE A 1 80 ? 67.454 10.251 -116.521 1.00 28.97 80 ILE A O 1
ATOM 603 N N . THR A 1 81 ? 67.504 10.198 -118.754 1.00 23.17 81 THR A N 1
ATOM 604 C CA . THR A 1 81 ? 68.959 9.919 -118.893 1.00 23.17 81 THR A CA 1
ATOM 605 C C . THR A 1 81 ? 69.592 10.588 -120.139 1.00 23.17 81 THR A C 1
ATOM 607 O O . THR A 1 81 ? 68.911 10.747 -121.148 1.00 23.17 81 THR A O 1
ATOM 610 N N . GLY A 1 82 ? 70.899 10.918 -120.104 1.00 26.00 82 GLY A N 1
ATOM 611 C CA . GLY A 1 82 ? 71.731 11.357 -121.257 1.00 26.00 82 GLY A CA 1
ATOM 612 C C . GLY A 1 82 ? 72.394 12.747 -121.094 1.00 26.00 82 GLY A C 1
ATOM 613 O O . GLY A 1 82 ? 71.995 13.501 -120.216 1.00 26.00 82 GLY A O 1
ATOM 614 N N . HIS A 1 83 ? 73.396 13.171 -121.888 1.00 24.66 83 HIS A N 1
ATOM 615 C CA . HIS A 1 83 ? 74.270 12.461 -122.849 1.00 24.66 83 HIS A CA 1
ATOM 616 C C . HIS A 1 83 ? 75.544 13.306 -123.171 1.00 24.66 83 HIS A C 1
ATOM 618 O O . HIS A 1 83 ? 75.566 14.505 -122.901 1.00 24.66 83 HIS A O 1
ATOM 624 N N . LEU A 1 84 ? 76.596 12.710 -123.760 1.00 27.88 84 LEU A N 1
ATOM 625 C CA . LEU A 1 84 ? 77.871 13.371 -124.150 1.00 27.88 84 LEU A CA 1
ATOM 626 C C . LEU A 1 84 ? 77.887 13.955 -125.591 1.00 27.88 84 LEU A C 1
ATOM 628 O O . LEU A 1 84 ? 77.290 13.335 -126.475 1.00 27.88 84 LEU A O 1
ATOM 632 N N . PRO A 1 85 ? 78.653 15.044 -125.853 1.00 29.00 85 PRO A N 1
ATOM 633 C CA . PRO A 1 85 ? 79.129 15.480 -127.181 1.00 29.00 85 PRO A CA 1
ATOM 634 C C . PRO A 1 85 ? 80.668 15.330 -127.381 1.00 29.00 85 PRO A C 1
ATOM 636 O O . PRO A 1 85 ? 81.376 14.943 -126.452 1.00 29.00 85 PRO A O 1
ATOM 639 N N . PHE A 1 86 ? 81.189 15.611 -128.591 1.00 23.97 86 PHE A N 1
ATOM 640 C CA . PHE A 1 86 ? 82.538 15.211 -129.066 1.00 23.97 86 PHE A CA 1
ATOM 641 C C . PHE A 1 86 ? 83.266 16.290 -129.934 1.00 23.97 86 PHE A C 1
ATOM 643 O O . PHE A 1 86 ? 82.705 17.351 -130.199 1.00 23.97 86 PHE A O 1
ATOM 650 N N . GLU A 1 87 ? 84.507 15.984 -130.355 1.00 32.50 87 GLU A N 1
ATOM 651 C CA . GLU A 1 87 ? 85.439 16.630 -131.338 1.00 32.50 87 GLU A CA 1
ATOM 652 C C . GLU A 1 87 ? 84.846 16.894 -132.769 1.00 32.50 87 GLU A C 1
ATOM 654 O O . GLU A 1 87 ? 83.679 16.526 -132.936 1.00 32.50 87 GLU A O 1
ATOM 659 N N . PRO A 1 88 ? 85.536 17.451 -133.833 1.00 42.12 88 PRO A N 1
ATOM 660 C CA . PRO A 1 88 ? 86.988 17.362 -134.207 1.00 42.12 88 PRO A CA 1
ATOM 661 C C . PRO A 1 88 ? 87.631 18.542 -135.047 1.00 42.12 88 PRO A C 1
ATOM 663 O O . PRO A 1 88 ? 87.032 19.605 -135.187 1.00 42.12 88 PRO A O 1
ATOM 666 N N . ASN A 1 89 ? 88.789 18.281 -135.717 1.00 25.34 89 ASN A N 1
ATOM 667 C CA . ASN A 1 89 ? 89.343 18.906 -136.969 1.00 25.34 89 ASN A CA 1
ATOM 668 C C . ASN A 1 89 ? 90.040 20.310 -136.883 1.00 25.34 89 ASN A C 1
ATOM 670 O O . ASN A 1 89 ? 89.693 21.087 -136.007 1.00 25.34 89 ASN A O 1
ATOM 674 N N . ASN A 1 90 ? 90.972 20.799 -137.750 1.00 26.27 90 ASN A N 1
ATOM 675 C CA . ASN A 1 90 ? 91.852 20.325 -138.874 1.00 26.27 90 ASN A CA 1
ATOM 676 C C . ASN A 1 90 ? 92.827 21.492 -139.321 1.00 26.27 90 ASN A C 1
ATOM 678 O O . ASN A 1 90 ? 92.648 22.586 -138.800 1.00 26.27 90 ASN A O 1
ATOM 682 N N . HIS A 1 91 ? 93.831 21.468 -140.244 1.00 26.78 91 HIS A N 1
ATOM 683 C CA . HIS A 1 91 ? 94.502 20.489 -141.154 1.00 26.78 91 HIS A CA 1
ATOM 684 C C . HIS A 1 91 ? 95.854 21.032 -141.767 1.00 26.78 91 HIS A C 1
ATOM 686 O O . HIS A 1 91 ? 96.014 22.238 -141.886 1.00 26.78 91 HIS A O 1
ATOM 692 N N . HIS A 1 92 ? 96.727 20.129 -142.273 1.00 28.72 92 HIS A N 1
ATOM 693 C CA . HIS A 1 92 ? 97.627 20.194 -143.478 1.00 28.72 92 HIS A CA 1
ATOM 694 C C . HIS A 1 92 ? 98.683 21.315 -143.761 1.00 28.72 92 HIS A C 1
ATOM 696 O O . HIS A 1 92 ? 98.325 22.463 -143.983 1.00 28.72 92 HIS A O 1
ATOM 702 N N . HIS A 1 93 ? 99.962 20.915 -143.975 1.00 32.69 93 HIS A N 1
ATOM 703 C CA . HIS A 1 93 ? 100.822 21.047 -145.204 1.00 32.69 93 HIS A CA 1
ATOM 704 C C . HIS A 1 93 ? 102.324 20.804 -144.831 1.00 32.69 93 HIS A C 1
ATOM 706 O O . HIS A 1 93 ? 102.790 21.425 -143.888 1.00 32.69 93 HIS A O 1
ATOM 712 N N . PHE A 1 94 ? 103.143 19.856 -145.336 1.00 28.33 94 PHE A N 1
ATOM 713 C CA . PHE A 1 94 ? 103.558 19.350 -146.675 1.00 28.33 94 PHE A CA 1
ATOM 714 C C . PHE A 1 94 ? 104.862 20.000 -147.222 1.00 28.33 94 PHE A C 1
ATOM 716 O O . PHE A 1 94 ? 104.822 21.159 -147.623 1.00 28.33 94 PHE A O 1
ATOM 723 N N . GLY A 1 95 ? 105.984 19.248 -147.338 1.00 35.91 95 GLY A N 1
ATOM 724 C CA . GLY A 1 95 ? 107.043 19.594 -148.321 1.00 35.91 95 GLY A CA 1
ATOM 725 C C . GLY A 1 95 ? 108.561 19.500 -148.021 1.00 35.91 95 GLY A C 1
ATOM 726 O O . GLY A 1 95 ? 109.274 20.392 -148.488 1.00 35.91 95 GLY A O 1
ATOM 727 N N . ARG A 1 96 ? 109.116 18.449 -147.379 1.00 43.44 96 ARG A N 1
ATOM 728 C CA . ARG A 1 96 ? 110.532 18.050 -147.635 1.00 43.44 96 ARG A CA 1
ATOM 729 C C . ARG A 1 96 ? 110.866 16.591 -147.270 1.00 43.44 96 ARG A C 1
ATOM 731 O O . ARG A 1 96 ? 110.793 16.184 -146.118 1.00 43.44 96 ARG A O 1
ATOM 738 N N . GLU A 1 97 ? 111.251 15.793 -148.266 1.00 48.38 97 GLU A N 1
ATOM 739 C CA . GLU A 1 97 ? 111.319 14.321 -148.152 1.00 48.38 97 GLU A CA 1
ATOM 740 C C . GLU A 1 97 ? 112.645 13.771 -147.576 1.00 48.38 97 GLU A C 1
ATOM 742 O O . GLU A 1 97 ? 112.722 12.607 -147.187 1.00 48.38 97 GLU A O 1
ATOM 747 N N . ALA A 1 98 ? 113.691 14.601 -147.489 1.00 50.09 98 ALA A N 1
ATOM 748 C CA . ALA A 1 98 ? 114.978 14.217 -146.898 1.00 50.09 98 ALA A CA 1
ATOM 749 C C . ALA A 1 98 ? 114.910 14.193 -145.358 1.00 50.09 98 ALA A C 1
ATOM 751 O O . ALA A 1 98 ? 115.163 13.159 -144.743 1.00 50.09 98 ALA A O 1
ATOM 752 N N . GLU A 1 99 ? 114.466 15.301 -144.757 1.00 52.44 99 GLU A N 1
ATOM 753 C CA . GLU A 1 99 ? 114.208 15.453 -143.312 1.00 52.44 99 GLU A CA 1
ATOM 754 C C . GLU A 1 99 ? 113.196 14.404 -142.808 1.00 52.44 99 GLU A C 1
ATOM 756 O O . GLU A 1 99 ? 113.321 13.870 -141.707 1.00 52.44 99 GLU A O 1
ATOM 761 N N . MET A 1 100 ? 112.234 14.025 -143.659 1.00 48.97 100 MET A N 1
ATOM 762 C CA . MET A 1 100 ? 111.243 12.991 -143.357 1.00 48.97 100 MET A CA 1
ATOM 763 C C . MET A 1 100 ? 111.863 11.618 -143.040 1.00 48.97 100 MET A C 1
ATOM 765 O O . MET A 1 100 ? 111.270 10.871 -142.267 1.00 48.97 100 MET A O 1
ATOM 769 N N . ARG A 1 101 ? 113.045 11.261 -143.565 1.00 54.88 101 ARG A N 1
ATOM 770 C CA . ARG A 1 101 ? 113.668 9.952 -143.268 1.00 54.88 101 ARG A CA 1
ATOM 771 C C . ARG A 1 101 ? 114.275 9.891 -141.866 1.00 54.88 101 ARG A C 1
ATOM 773 O O . ARG A 1 101 ? 114.130 8.874 -141.193 1.00 54.88 101 ARG A O 1
ATOM 780 N N . GLU A 1 102 ? 114.878 10.983 -141.407 1.00 57.84 102 GLU A N 1
ATOM 781 C CA . GLU A 1 102 ? 115.397 11.118 -140.039 1.00 57.84 102 GLU A CA 1
ATOM 782 C C . GLU A 1 102 ? 114.249 11.223 -139.016 1.00 57.84 102 GLU A C 1
ATOM 784 O O . GLU A 1 102 ? 114.266 10.565 -137.969 1.00 57.84 102 GLU A O 1
ATOM 789 N N . LEU A 1 103 ? 113.177 11.941 -139.378 1.00 55.12 103 LEU A N 1
ATOM 790 C CA . LEU A 1 103 ? 111.930 11.983 -138.608 1.00 55.12 103 LEU A CA 1
ATOM 791 C C . LEU A 1 103 ? 111.231 10.617 -138.531 1.00 55.12 103 LEU A C 1
ATOM 793 O O . LEU A 1 103 ? 110.767 10.243 -137.462 1.00 55.12 103 LEU A O 1
ATOM 797 N N . ILE A 1 104 ? 111.191 9.823 -139.606 1.00 61.91 104 ILE A N 1
ATOM 798 C CA . ILE A 1 104 ? 110.648 8.451 -139.563 1.00 61.91 104 ILE A CA 1
ATOM 799 C C . ILE A 1 104 ? 111.471 7.562 -138.619 1.00 61.91 104 ILE A C 1
ATOM 801 O O . ILE A 1 104 ? 110.904 6.723 -137.918 1.00 61.91 104 ILE A O 1
ATOM 805 N N . GLN A 1 105 ? 112.792 7.744 -138.556 1.00 58.16 105 GLN A N 1
ATOM 806 C CA . GLN A 1 105 ? 113.654 6.934 -137.695 1.00 58.16 105 GLN A CA 1
ATOM 807 C C . GLN A 1 105 ? 113.494 7.287 -136.205 1.00 58.16 105 GLN A C 1
ATOM 809 O O . GLN A 1 105 ? 113.437 6.382 -135.370 1.00 58.16 105 GLN A O 1
ATOM 814 N N . THR A 1 106 ? 113.310 8.568 -135.867 1.00 62.81 106 THR A N 1
ATOM 815 C CA . THR A 1 106 ? 112.923 8.993 -134.505 1.00 62.81 106 THR A CA 1
ATOM 816 C C . THR A 1 106 ? 111.484 8.597 -134.161 1.00 62.81 106 THR A C 1
ATOM 818 O O . THR A 1 106 ? 111.242 8.083 -133.069 1.00 62.81 106 THR A O 1
ATOM 821 N N . PHE A 1 107 ? 110.536 8.730 -135.094 1.00 57.69 107 PHE A N 1
ATOM 822 C CA . PHE A 1 107 ? 109.146 8.304 -134.897 1.00 57.69 107 PHE A CA 1
ATOM 823 C C . PHE A 1 107 ? 109.031 6.788 -134.682 1.00 57.69 107 PHE A C 1
ATOM 825 O O . PHE A 1 107 ? 108.212 6.352 -133.878 1.00 57.69 107 PHE A O 1
ATOM 832 N N . LYS A 1 108 ? 109.892 5.976 -135.316 1.00 61.31 108 LYS A N 1
ATOM 833 C CA . LYS A 1 108 ? 109.970 4.531 -135.054 1.00 61.31 108 LYS A CA 1
ATOM 834 C C . LYS A 1 108 ? 110.377 4.232 -133.606 1.00 61.31 108 LYS A C 1
ATOM 836 O O . LYS A 1 108 ? 109.687 3.461 -132.946 1.00 61.31 108 LYS A O 1
ATOM 841 N N . GLY A 1 109 ? 111.428 4.880 -133.094 1.00 57.09 109 GLY A N 1
ATOM 842 C CA . GLY A 1 109 ? 111.816 4.753 -131.681 1.00 57.09 109 GLY A CA 1
ATOM 843 C C . GLY A 1 109 ? 110.711 5.218 -130.722 1.00 57.09 109 GLY A C 1
ATOM 844 O O . GLY A 1 109 ? 110.495 4.620 -129.671 1.00 57.09 109 GLY A O 1
ATOM 845 N N . HIS A 1 110 ? 109.934 6.230 -131.119 1.00 57.16 110 HIS A N 1
ATOM 846 C CA . HIS A 1 110 ? 108.765 6.680 -130.361 1.00 57.16 110 HIS A CA 1
ATOM 847 C C . HIS A 1 110 ? 107.581 5.692 -130.410 1.00 57.16 110 HIS A C 1
ATOM 849 O O . HIS A 1 110 ? 106.809 5.615 -129.454 1.00 57.16 110 HIS A O 1
ATOM 855 N N . MET A 1 111 ? 107.451 4.917 -131.493 1.00 53.72 111 MET A N 1
ATOM 856 C CA . MET A 1 111 ? 106.437 3.870 -131.667 1.00 53.72 111 MET A CA 1
ATOM 857 C C . MET A 1 111 ? 106.732 2.615 -130.836 1.00 53.72 111 MET A C 1
ATOM 859 O O . MET A 1 111 ? 105.805 1.980 -130.342 1.00 53.72 111 MET A O 1
ATOM 863 N N . GLU A 1 112 ? 108.002 2.280 -130.603 1.00 56.16 112 GLU A N 1
ATOM 864 C CA . GLU A 1 112 ? 108.383 1.150 -129.739 1.00 56.16 112 GLU A CA 1
ATOM 865 C C . GLU A 1 112 ? 107.933 1.386 -128.272 1.00 56.16 112 GLU A C 1
ATOM 867 O O . GLU A 1 112 ? 107.455 0.463 -127.604 1.00 56.16 112 GLU A O 1
ATOM 872 N N . ASN A 1 113 ? 107.897 2.652 -127.826 1.00 61.50 113 ASN A N 1
ATOM 873 C CA . ASN A 1 113 ? 107.274 3.071 -126.559 1.00 61.50 113 ASN A CA 1
ATOM 874 C C . ASN A 1 113 ? 105.729 3.010 -126.542 1.00 61.50 113 ASN A C 1
ATOM 876 O O . ASN A 1 113 ? 105.141 3.094 -125.462 1.00 61.50 113 ASN A O 1
ATOM 880 N N . SER A 1 114 ? 105.038 2.848 -127.680 1.00 59.66 114 SER A N 1
ATOM 881 C CA . SER A 1 114 ? 103.560 2.834 -127.733 1.00 59.66 114 SER A CA 1
ATOM 882 C C . SER A 1 114 ? 102.934 1.697 -126.915 1.00 59.66 114 SER A C 1
ATOM 884 O O . SER A 1 114 ? 101.771 1.788 -126.522 1.00 59.66 114 SER A O 1
ATOM 886 N N . SER A 1 115 ? 103.697 0.637 -126.650 1.00 70.69 115 SER A N 1
ATOM 887 C CA . SER A 1 115 ? 103.293 -0.493 -125.809 1.00 70.69 115 SER A CA 1
ATOM 888 C C . SER A 1 115 ? 102.986 -0.082 -124.360 1.00 70.69 115 SER A C 1
ATOM 890 O O . SER A 1 115 ? 101.993 -0.539 -123.796 1.00 70.69 115 SER A O 1
ATOM 892 N N . ALA A 1 116 ? 103.775 0.826 -123.774 1.00 74.38 116 ALA A N 1
ATOM 893 C CA . ALA A 1 116 ? 103.606 1.272 -122.389 1.00 74.38 116 ALA A CA 1
ATOM 894 C C . ALA A 1 116 ? 102.312 2.082 -122.187 1.00 74.38 116 ALA A C 1
ATOM 896 O O . ALA A 1 116 ? 101.540 1.807 -121.269 1.00 74.38 116 ALA A O 1
ATOM 897 N N . TRP A 1 117 ? 102.030 3.022 -123.096 1.00 72.25 117 TRP A N 1
ATOM 898 C CA . TRP A 1 117 ? 100.838 3.881 -123.043 1.00 72.25 117 TRP A CA 1
ATOM 899 C C . TRP A 1 117 ? 99.531 3.075 -123.110 1.00 72.25 117 TRP A C 1
ATOM 901 O O . TRP A 1 117 ? 98.568 3.388 -122.412 1.00 72.25 117 TRP A O 1
ATOM 911 N N . VAL A 1 118 ? 99.497 2.000 -123.908 1.00 77.19 118 VAL A N 1
ATOM 912 C CA . VAL A 1 118 ? 98.330 1.104 -123.998 1.00 77.19 118 VAL A CA 1
ATOM 913 C C . VAL A 1 118 ? 98.074 0.385 -122.669 1.00 77.19 118 VAL A C 1
ATOM 915 O O . VAL A 1 118 ? 96.920 0.282 -122.248 1.00 77.19 118 VAL A O 1
ATOM 918 N N . VAL A 1 119 ? 99.130 -0.062 -121.980 1.00 80.19 119 VAL A N 1
ATOM 919 C CA . VAL A 1 119 ? 99.019 -0.724 -120.669 1.00 80.19 119 VAL A CA 1
ATOM 920 C C . VAL A 1 119 ? 98.519 0.249 -119.597 1.00 80.19 119 VAL A C 1
ATOM 922 O O . VAL A 1 119 ? 97.613 -0.105 -118.842 1.00 80.19 119 VAL A O 1
ATOM 925 N N . GLU A 1 120 ? 99.029 1.484 -119.548 1.00 81.94 120 GLU A N 1
ATOM 926 C CA . GLU A 1 120 ? 98.540 2.491 -118.592 1.00 81.94 120 GLU A CA 1
ATOM 927 C C . GLU A 1 120 ? 97.067 2.853 -118.826 1.00 81.94 120 GLU A C 1
ATOM 929 O O . GLU A 1 120 ? 96.292 2.907 -117.868 1.00 81.94 120 GLU A O 1
ATOM 934 N N . ILE A 1 121 ? 96.644 3.026 -120.084 1.00 81.00 121 ILE A N 1
ATOM 935 C CA . ILE A 1 121 ? 95.244 3.319 -120.430 1.00 81.00 121 ILE A CA 1
ATOM 936 C C . ILE A 1 121 ? 94.322 2.142 -120.070 1.00 81.00 121 ILE A C 1
ATOM 938 O O . ILE A 1 121 ? 93.241 2.365 -119.520 1.00 81.00 121 ILE A O 1
ATOM 942 N N . GLN A 1 122 ? 94.738 0.890 -120.300 1.00 82.56 122 GLN A N 1
ATOM 943 C CA . GLN A 1 122 ? 93.979 -0.279 -119.835 1.00 82.56 122 GLN A CA 1
ATOM 944 C C . GLN A 1 122 ? 93.895 -0.343 -118.303 1.00 82.56 122 GLN A C 1
ATOM 946 O O . GLN A 1 122 ? 92.826 -0.626 -117.763 1.00 82.56 122 GLN A O 1
ATOM 951 N N . MET A 1 123 ? 94.980 -0.026 -117.589 1.00 84.19 123 MET A N 1
ATOM 952 C CA . MET A 1 123 ? 94.992 0.002 -116.124 1.00 84.19 123 MET A CA 1
ATOM 953 C C . MET A 1 123 ? 94.056 1.088 -115.567 1.00 84.19 123 MET A C 1
ATOM 955 O O . MET A 1 123 ? 93.296 0.837 -114.629 1.00 84.19 123 MET A O 1
ATOM 959 N N . LEU A 1 124 ? 94.067 2.282 -116.171 1.00 81.56 124 LEU A N 1
ATOM 960 C CA . LEU A 1 124 ? 93.140 3.375 -115.870 1.00 81.56 124 LEU A CA 1
ATOM 961 C C . LEU A 1 124 ? 91.689 2.964 -116.125 1.00 81.56 124 LEU A C 1
ATOM 963 O O . LEU A 1 124 ? 90.846 3.182 -115.255 1.00 81.56 124 LEU A O 1
ATOM 967 N N . LYS A 1 125 ? 91.402 2.304 -117.255 1.00 86.94 125 LYS A N 1
ATOM 968 C CA . LYS A 1 125 ? 90.059 1.790 -117.543 1.00 86.94 125 LYS A CA 1
ATOM 969 C C . LYS A 1 125 ? 89.597 0.785 -116.484 1.00 86.94 125 LYS A C 1
ATOM 971 O O . LYS A 1 125 ? 88.533 0.988 -115.910 1.00 86.94 125 LYS A O 1
ATOM 976 N N . CYS A 1 126 ? 90.405 -0.222 -116.140 1.00 83.12 126 CYS A N 1
ATOM 977 C CA . CYS A 1 126 ? 90.054 -1.180 -115.083 1.00 83.12 126 CYS A CA 1
ATOM 978 C C . CYS A 1 126 ? 89.792 -0.503 -113.725 1.00 83.12 126 CYS A C 1
ATOM 980 O O . CYS A 1 126 ? 88.925 -0.948 -112.974 1.00 83.12 126 CYS A O 1
ATOM 982 N N . ARG A 1 127 ? 90.496 0.593 -113.403 1.00 89.62 127 ARG A N 1
ATOM 983 C CA . ARG A 1 127 ? 90.224 1.384 -112.190 1.00 89.62 127 ARG A CA 1
ATOM 984 C C . ARG A 1 127 ? 88.881 2.116 -112.262 1.00 89.62 127 ARG A C 1
ATOM 986 O O . ARG A 1 127 ? 88.169 2.127 -111.260 1.00 89.62 127 ARG A O 1
ATOM 993 N N . VAL A 1 128 ? 88.517 2.688 -113.413 1.00 87.62 128 VAL A N 1
ATOM 994 C CA . VAL A 1 128 ? 87.201 3.324 -113.622 1.00 87.62 128 VAL A CA 1
ATOM 995 C C . VAL A 1 128 ? 86.076 2.288 -113.570 1.00 87.62 128 VAL A C 1
ATOM 997 O O . VAL A 1 128 ? 85.116 2.489 -112.832 1.00 87.62 128 VAL A O 1
ATOM 1000 N N . ASP A 1 129 ? 86.218 1.155 -114.260 1.00 90.00 129 ASP A N 1
ATOM 1001 C CA . ASP A 1 129 ? 85.214 0.083 -114.286 1.00 90.00 129 ASP A CA 1
ATOM 1002 C C . ASP A 1 129 ? 84.998 -0.521 -112.877 1.00 90.00 129 ASP A C 1
ATOM 1004 O O . ASP A 1 129 ? 83.860 -0.779 -112.472 1.00 90.00 129 ASP A O 1
ATOM 1008 N N . ASN A 1 130 ? 86.062 -0.656 -112.071 1.00 91.81 130 ASN A N 1
ATOM 1009 C CA . ASN A 1 130 ? 85.960 -1.027 -110.653 1.00 91.81 130 ASN A CA 1
ATOM 1010 C C . ASN A 1 130 ? 85.194 0.024 -109.827 1.00 91.81 130 ASN A C 1
ATOM 1012 O O . ASN A 1 130 ? 84.308 -0.339 -109.057 1.00 91.81 130 ASN A O 1
ATOM 1016 N N . VAL A 1 131 ? 85.510 1.317 -109.973 1.00 89.50 131 VAL A N 1
ATOM 1017 C CA . VAL A 1 131 ? 84.807 2.395 -109.247 1.00 89.50 131 VAL A CA 1
ATOM 1018 C C . VAL A 1 131 ? 83.332 2.467 -109.654 1.00 89.50 131 VAL A C 1
ATOM 1020 O O . VAL A 1 131 ? 82.471 2.625 -108.792 1.00 89.50 131 VAL A O 1
ATOM 1023 N N . ASN A 1 132 ? 83.013 2.271 -110.935 1.00 90.44 132 ASN A N 1
ATOM 1024 C CA . ASN A 1 132 ? 81.634 2.203 -111.417 1.00 90.44 132 ASN A CA 1
ATOM 1025 C C . ASN A 1 132 ? 80.877 0.999 -110.825 1.00 90.44 132 ASN A C 1
ATOM 1027 O O . ASN A 1 132 ? 79.740 1.138 -110.381 1.00 90.44 132 ASN A O 1
ATOM 1031 N N . SER A 1 133 ? 81.530 -0.163 -110.741 1.00 92.31 133 SER A N 1
ATOM 1032 C CA . SER A 1 133 ? 80.966 -1.360 -110.099 1.00 92.31 133 SER A CA 1
ATOM 1033 C C . SER A 1 133 ? 80.708 -1.138 -108.600 1.00 92.31 133 SER A C 1
ATOM 1035 O O . SER A 1 133 ? 79.661 -1.524 -108.084 1.00 92.31 133 SER A O 1
ATOM 1037 N N . GLN A 1 134 ? 81.624 -0.459 -107.900 1.00 92.50 134 GLN A N 1
ATOM 1038 C CA . GLN A 1 134 ? 81.447 -0.074 -106.494 1.00 92.50 134 GLN A CA 1
ATOM 1039 C C . GLN A 1 134 ? 80.289 0.920 -106.309 1.00 92.50 134 GLN A C 1
ATOM 1041 O O . GLN A 1 134 ? 79.500 0.758 -105.381 1.00 92.50 134 GLN A O 1
ATOM 1046 N N . LEU A 1 135 ? 80.143 1.906 -107.204 1.00 89.56 135 LEU A N 1
ATOM 1047 C CA . LEU A 1 135 ? 79.018 2.850 -107.200 1.00 89.56 135 LEU A CA 1
ATOM 1048 C C . LEU A 1 135 ? 77.668 2.153 -107.423 1.00 89.56 135 LEU A C 1
ATOM 1050 O O . LEU A 1 135 ? 76.700 2.498 -106.748 1.00 89.56 135 LEU A O 1
ATOM 1054 N N . GLN A 1 136 ? 77.602 1.156 -108.310 1.00 89.88 136 GLN A N 1
ATOM 1055 C CA . GLN A 1 136 ? 76.379 0.380 -108.533 1.00 89.88 136 GLN A CA 1
ATOM 1056 C C . GLN A 1 136 ? 75.974 -0.411 -107.279 1.00 89.88 136 GLN A C 1
ATOM 1058 O O . GLN A 1 136 ? 74.841 -0.282 -106.821 1.00 89.88 136 GLN A O 1
ATOM 1063 N N . VAL A 1 137 ? 76.915 -1.137 -106.659 1.00 91.50 137 VAL A N 1
ATOM 1064 C CA . VAL A 1 137 ? 76.668 -1.859 -105.394 1.00 91.50 137 VAL A CA 1
ATOM 1065 C C . VAL A 1 137 ? 76.209 -0.905 -104.284 1.00 91.50 137 VAL A C 1
ATOM 1067 O O . VAL A 1 137 ? 75.304 -1.245 -103.519 1.00 91.50 137 VAL A O 1
ATOM 1070 N N . LEU A 1 138 ? 76.784 0.303 -104.214 1.00 87.75 138 LEU A N 1
ATOM 1071 C CA . LEU A 1 138 ? 76.363 1.345 -103.273 1.00 87.75 138 LEU A CA 1
ATOM 1072 C C . LEU A 1 138 ? 74.916 1.804 -103.534 1.00 87.75 138 LEU A C 1
ATOM 1074 O O . LEU A 1 138 ? 74.156 2.004 -102.586 1.00 87.75 138 LEU A O 1
ATOM 1078 N N . GLY A 1 139 ? 74.532 1.941 -104.807 1.00 91.19 139 GLY A N 1
ATOM 1079 C CA . GLY A 1 139 ? 73.173 2.273 -105.240 1.00 91.19 139 GLY A CA 1
ATOM 1080 C C . GLY A 1 139 ? 72.143 1.213 -104.844 1.00 91.19 139 GLY A C 1
ATOM 1081 O O . GLY A 1 139 ? 71.112 1.554 -104.267 1.00 91.19 139 GLY A O 1
ATOM 1082 N N . ASP A 1 140 ? 72.453 -0.068 -105.056 1.00 92.25 140 ASP A N 1
ATOM 1083 C CA . ASP A 1 140 ? 71.583 -1.183 -104.653 1.00 92.25 140 ASP A CA 1
ATOM 1084 C C . ASP A 1 140 ? 71.409 -1.240 -103.120 1.00 92.25 140 ASP A C 1
ATOM 1086 O O . ASP A 1 140 ? 70.302 -1.443 -102.611 1.00 92.25 140 ASP A O 1
ATOM 1090 N N . HIS A 1 141 ? 72.482 -0.975 -102.361 1.00 92.75 141 HIS A N 1
ATOM 1091 C CA . HIS A 1 141 ? 72.424 -0.877 -100.896 1.00 92.75 141 HIS A CA 1
ATOM 1092 C C . HIS A 1 141 ? 71.562 0.308 -100.428 1.00 92.75 141 HIS A C 1
ATOM 1094 O O . HIS A 1 141 ? 70.768 0.159 -99.496 1.00 92.75 141 HIS A O 1
ATOM 1100 N N . LEU A 1 142 ? 71.668 1.468 -101.086 1.00 91.19 142 LEU A N 1
ATOM 1101 C CA . LEU A 1 142 ? 70.806 2.634 -100.850 1.00 91.19 142 LEU A CA 1
ATOM 1102 C C . LEU A 1 142 ? 69.329 2.329 -101.154 1.00 91.19 142 LEU A C 1
ATOM 1104 O O . LEU A 1 142 ? 68.455 2.717 -100.375 1.00 91.19 142 LEU A O 1
ATOM 1108 N N . GLY A 1 143 ? 69.049 1.593 -102.235 1.00 92.31 143 GLY A N 1
ATOM 1109 C CA . GLY A 1 143 ? 67.704 1.151 -102.609 1.00 92.31 143 GLY A CA 1
ATOM 1110 C C . GLY A 1 143 ? 67.048 0.279 -101.535 1.00 92.31 143 GLY A C 1
ATOM 1111 O O . GLY A 1 143 ? 65.962 0.612 -101.053 1.00 92.31 143 GLY A O 1
ATOM 1112 N N . ASN A 1 144 ? 67.737 -0.781 -101.099 1.00 92.56 144 ASN A N 1
ATOM 1113 C CA . ASN A 1 144 ? 67.255 -1.667 -100.032 1.00 92.56 144 ASN A CA 1
ATOM 1114 C C . ASN A 1 144 ? 67.076 -0.916 -98.702 1.00 92.56 144 ASN A C 1
ATOM 1116 O O . ASN A 1 144 ? 66.015 -1.001 -98.086 1.00 92.56 144 ASN A O 1
ATOM 1120 N N . THR A 1 145 ? 68.053 -0.087 -98.314 1.00 90.38 145 THR A N 1
ATOM 1121 C CA . THR A 1 145 ? 67.979 0.735 -97.089 1.00 90.38 145 THR A CA 1
ATOM 1122 C C . THR A 1 145 ? 66.746 1.649 -97.095 1.00 90.38 145 THR A C 1
ATOM 1124 O O . THR A 1 145 ? 66.070 1.800 -96.077 1.00 90.38 145 THR A O 1
ATOM 1127 N N . ASN A 1 146 ? 66.402 2.245 -98.242 1.00 93.56 146 ASN A N 1
ATOM 1128 C CA . ASN A 1 146 ? 65.195 3.061 -98.370 1.00 93.56 146 ASN A CA 1
ATOM 1129 C C . ASN A 1 146 ? 63.902 2.228 -98.260 1.00 93.56 146 ASN A C 1
ATOM 1131 O O . ASN A 1 146 ? 62.935 2.706 -97.667 1.00 93.56 146 ASN A O 1
ATOM 1135 N N . ALA A 1 147 ? 63.871 0.993 -98.771 1.00 92.31 147 ALA A N 1
ATOM 1136 C CA . ALA A 1 147 ? 62.723 0.098 -98.602 1.00 92.31 147 ALA A CA 1
ATOM 1137 C C . ALA A 1 147 ? 62.497 -0.266 -97.120 1.00 92.31 147 ALA A C 1
ATOM 1139 O O . ALA A 1 147 ? 61.381 -0.109 -96.615 1.00 92.31 147 ALA A O 1
ATOM 1140 N N . ASP A 1 148 ? 63.561 -0.636 -96.399 1.00 93.38 148 ASP A N 1
ATOM 1141 C CA . ASP A 1 148 ? 63.509 -0.924 -94.960 1.00 93.38 148 ASP A CA 1
ATOM 1142 C C . ASP A 1 148 ? 63.020 0.291 -94.153 1.00 93.38 148 ASP A C 1
ATOM 1144 O O . ASP A 1 148 ? 62.149 0.162 -93.290 1.00 93.38 148 ASP A O 1
ATOM 1148 N N . ILE A 1 149 ? 63.490 1.501 -94.484 1.00 91.69 149 ILE A N 1
ATOM 1149 C CA . ILE A 1 149 ? 63.023 2.753 -93.862 1.00 91.69 149 ILE A CA 1
ATOM 1150 C C . ILE A 1 149 ? 61.507 2.956 -94.041 1.00 91.69 149 ILE A C 1
ATOM 1152 O O . ILE A 1 149 ? 60.846 3.453 -93.124 1.00 91.69 149 ILE A O 1
ATOM 1156 N N . GLN A 1 150 ? 60.925 2.586 -95.187 1.00 93.00 150 GLN A N 1
ATOM 1157 C CA . GLN A 1 150 ? 59.475 2.696 -95.396 1.00 93.00 150 GLN A CA 1
ATOM 1158 C C . GLN A 1 150 ? 58.698 1.597 -94.655 1.00 93.00 150 GLN A C 1
ATOM 1160 O O . GLN A 1 150 ? 57.643 1.889 -94.090 1.00 93.00 150 GLN A O 1
ATOM 1165 N N . MET A 1 151 ? 59.230 0.371 -94.570 1.00 92.44 151 MET A N 1
ATOM 1166 C CA . MET A 1 151 ? 58.640 -0.694 -93.747 1.00 92.44 151 MET A CA 1
ATOM 1167 C C . MET A 1 151 ? 58.619 -0.301 -92.261 1.00 92.44 151 MET A C 1
ATOM 1169 O O . MET A 1 151 ? 57.573 -0.384 -91.615 1.00 92.44 151 MET A O 1
ATOM 1173 N N . VAL A 1 152 ? 59.735 0.218 -91.736 1.00 86.88 152 VAL A N 1
ATOM 1174 C CA . VAL A 1 152 ? 59.838 0.721 -90.356 1.00 86.88 152 VAL A CA 1
ATOM 1175 C C . VAL A 1 152 ? 58.864 1.879 -90.109 1.00 86.88 152 VAL A C 1
ATOM 1177 O O . VAL A 1 152 ? 58.200 1.901 -89.075 1.00 86.88 152 VAL A O 1
ATOM 1180 N N . LYS A 1 153 ? 58.688 2.805 -91.065 1.00 89.50 153 LYS A N 1
ATOM 1181 C CA . LYS A 1 153 ? 57.653 3.859 -90.985 1.00 89.50 153 LYS A CA 1
ATOM 1182 C C . LYS A 1 153 ? 56.222 3.311 -90.956 1.00 89.50 153 LYS A C 1
ATOM 1184 O O . LYS A 1 153 ? 55.364 3.949 -90.349 1.00 89.50 153 LYS A O 1
ATOM 1189 N N . GLY A 1 154 ? 55.955 2.181 -91.610 1.00 90.94 154 GLY A N 1
ATOM 1190 C CA . GLY A 1 154 ? 54.671 1.479 -91.535 1.00 90.94 154 GLY A CA 1
ATOM 1191 C C . GLY A 1 154 ? 54.418 0.944 -90.127 1.00 90.94 154 GLY A C 1
ATOM 1192 O O . GLY A 1 154 ? 53.490 1.391 -89.456 1.00 90.94 154 GLY A O 1
ATOM 1193 N N . VAL A 1 155 ? 55.320 0.086 -89.639 1.00 87.81 155 VAL A N 1
ATOM 1194 C CA . VAL A 1 155 ? 55.246 -0.513 -88.293 1.00 87.81 155 VAL A CA 1
ATOM 1195 C C . VAL A 1 155 ? 55.162 0.555 -87.193 1.00 87.81 155 VAL A C 1
ATOM 1197 O O . VAL A 1 155 ? 54.417 0.395 -86.229 1.00 87.81 155 VAL A O 1
ATOM 1200 N N . LEU A 1 156 ? 55.864 1.683 -87.349 1.00 85.12 156 LEU A N 1
ATOM 1201 C CA . LEU A 1 156 ? 55.817 2.796 -86.398 1.00 85.12 156 LEU A CA 1
ATOM 1202 C C . LEU A 1 156 ? 54.430 3.466 -86.317 1.00 85.12 156 LEU A C 1
ATOM 1204 O O . LEU A 1 156 ? 54.038 3.903 -85.236 1.00 85.12 156 LEU A O 1
ATOM 1208 N N . LYS A 1 157 ? 53.658 3.519 -87.413 1.00 89.38 157 LYS A N 1
ATOM 1209 C CA . LYS A 1 157 ? 52.273 4.030 -87.386 1.00 89.38 157 LYS A CA 1
ATOM 1210 C C . LYS A 1 157 ? 51.344 3.078 -86.643 1.00 89.38 157 LYS A C 1
ATOM 1212 O O . LYS A 1 157 ? 50.627 3.524 -85.747 1.00 89.38 157 LYS A O 1
ATOM 1217 N N . ASP A 1 158 ? 51.417 1.785 -86.942 1.00 89.31 158 ASP A N 1
ATOM 1218 C CA . ASP A 1 158 ? 50.595 0.775 -86.269 1.00 89.31 158 ASP A CA 1
ATOM 1219 C C . ASP A 1 158 ? 50.918 0.721 -84.766 1.00 89.31 158 ASP A C 1
ATOM 1221 O O . ASP A 1 158 ? 50.014 0.643 -83.932 1.00 89.31 158 ASP A O 1
ATOM 1225 N N . ALA A 1 159 ? 52.193 0.902 -84.397 1.00 87.25 159 ALA A N 1
ATOM 1226 C CA . ALA A 1 159 ? 52.621 1.056 -83.009 1.00 87.25 159 ALA A CA 1
ATOM 1227 C C . ALA A 1 159 ? 52.009 2.293 -82.319 1.00 87.25 159 ALA A C 1
ATOM 1229 O O . ALA A 1 159 ? 51.607 2.196 -81.159 1.00 87.25 159 ALA A O 1
ATOM 1230 N N . THR A 1 160 ? 51.867 3.441 -83.000 1.00 90.00 160 THR A N 1
ATOM 1231 C CA . THR A 1 160 ? 51.161 4.603 -82.415 1.00 90.00 160 THR A CA 1
ATOM 1232 C C . THR A 1 160 ? 49.661 4.355 -82.235 1.00 90.00 160 THR A C 1
ATOM 1234 O O . THR A 1 160 ? 49.100 4.751 -81.214 1.00 90.00 160 THR A O 1
ATOM 1237 N N . THR A 1 161 ? 49.012 3.636 -83.156 1.00 89.12 161 THR A N 1
ATOM 1238 C CA . THR A 1 161 ? 47.599 3.247 -83.015 1.00 89.12 161 THR A CA 1
ATOM 1239 C C . THR A 1 161 ? 47.398 2.269 -81.853 1.00 89.12 161 THR A C 1
ATOM 1241 O O . THR A 1 161 ? 46.499 2.465 -81.033 1.00 89.12 161 THR A O 1
ATOM 1244 N N . LEU A 1 162 ? 48.271 1.266 -81.724 1.00 91.12 162 LEU A N 1
ATOM 1245 C CA . LEU A 1 162 ? 48.259 0.315 -80.611 1.00 91.12 162 LEU A CA 1
ATOM 1246 C C . LEU A 1 162 ? 48.566 0.997 -79.266 1.00 91.12 162 LEU A C 1
ATOM 1248 O O . LEU A 1 162 ? 47.967 0.649 -78.248 1.00 91.12 162 LEU A O 1
ATOM 1252 N N . SER A 1 163 ? 49.446 2.003 -79.257 1.00 90.94 163 SER A N 1
ATOM 1253 C CA . SER A 1 163 ? 49.741 2.824 -78.075 1.00 90.94 163 SER A CA 1
ATOM 1254 C C . SER A 1 163 ? 48.495 3.567 -77.575 1.00 90.94 163 SER A C 1
ATOM 1256 O O . SER A 1 163 ? 48.154 3.464 -76.397 1.00 90.94 163 SER A O 1
ATOM 1258 N N . LEU A 1 164 ? 47.740 4.217 -78.472 1.00 88.94 164 LEU A N 1
ATOM 1259 C CA . LEU A 1 164 ? 46.483 4.899 -78.127 1.00 88.94 164 LEU A CA 1
ATOM 1260 C C . LEU A 1 164 ? 45.421 3.930 -77.577 1.00 88.94 164 LEU A C 1
ATOM 1262 O O . LEU A 1 164 ? 44.792 4.220 -76.560 1.00 88.94 164 LEU A O 1
ATOM 1266 N N . GLN A 1 165 ? 45.258 2.751 -78.188 1.00 92.69 165 GLN A N 1
ATOM 1267 C CA . GLN A 1 165 ? 44.357 1.712 -77.665 1.00 92.69 165 GLN A CA 1
ATOM 1268 C C . GLN A 1 165 ? 44.800 1.212 -76.280 1.00 92.69 165 GLN A C 1
ATOM 1270 O O . GLN A 1 165 ? 43.974 1.056 -75.381 1.00 92.69 165 GLN A O 1
ATOM 1275 N N . THR A 1 166 ? 46.106 1.029 -76.075 1.00 90.31 166 THR A N 1
ATOM 1276 C CA . THR A 1 166 ? 46.687 0.643 -74.779 1.00 90.31 166 THR A CA 1
ATOM 1277 C C . THR A 1 166 ? 46.459 1.724 -73.717 1.00 90.31 166 THR A C 1
ATOM 1279 O O . THR A 1 166 ? 46.175 1.403 -72.565 1.00 90.31 166 THR A O 1
ATOM 1282 N N . GLN A 1 167 ? 46.523 3.006 -74.090 1.00 91.88 167 GLN A N 1
ATOM 1283 C CA . GLN A 1 167 ? 46.237 4.131 -73.199 1.00 91.88 167 GLN A CA 1
ATOM 1284 C C . GLN A 1 167 ? 44.749 4.203 -72.816 1.00 91.88 167 GLN A C 1
ATOM 1286 O O . GLN A 1 167 ? 44.442 4.416 -71.646 1.00 91.88 167 GLN A O 1
ATOM 1291 N N . MET A 1 168 ? 43.828 3.948 -73.755 1.00 90.81 168 MET A N 1
ATOM 1292 C CA . MET A 1 168 ? 42.388 3.845 -73.462 1.00 90.81 168 MET A CA 1
ATOM 1293 C C . MET A 1 168 ? 42.055 2.661 -72.542 1.00 90.81 168 MET A C 1
ATOM 1295 O O . MET A 1 168 ? 41.251 2.796 -71.621 1.00 90.81 168 MET A O 1
ATOM 1299 N N . LEU A 1 169 ? 42.684 1.501 -72.761 1.00 91.94 169 LEU A N 1
ATOM 1300 C CA . LEU A 1 169 ? 42.522 0.345 -71.875 1.00 91.94 169 LEU A CA 1
ATOM 1301 C C . LEU A 1 169 ? 43.105 0.619 -70.482 1.00 91.94 169 LEU A C 1
ATOM 1303 O O . LEU A 1 169 ? 42.502 0.217 -69.489 1.00 91.94 169 LEU A O 1
ATOM 1307 N N . ARG A 1 170 ? 44.225 1.353 -70.387 1.00 93.44 170 ARG A N 1
ATOM 1308 C CA . ARG A 1 170 ? 44.796 1.784 -69.103 1.00 93.44 170 ARG A CA 1
ATOM 1309 C C . ARG A 1 170 ? 43.856 2.717 -68.346 1.00 93.44 170 ARG A C 1
ATOM 1311 O O . ARG A 1 170 ? 43.578 2.433 -67.189 1.00 93.44 170 ARG A O 1
ATOM 1318 N N . SER A 1 171 ? 43.334 3.773 -68.971 1.00 93.06 171 SER A N 1
ATOM 1319 C CA . SER A 1 171 ? 42.443 4.716 -68.277 1.00 93.06 171 SER A CA 1
ATOM 1320 C C . SER A 1 171 ? 41.108 4.074 -67.879 1.00 93.06 171 SER A C 1
ATOM 1322 O O . SER A 1 171 ? 40.587 4.351 -66.798 1.00 93.06 171 SER A O 1
ATOM 1324 N N . SER A 1 172 ? 40.586 3.143 -68.687 1.00 93.62 172 SER A N 1
ATOM 1325 C CA . SER A 1 172 ? 39.430 2.320 -68.310 1.00 93.62 172 SER A CA 1
ATOM 1326 C C . SER A 1 172 ? 39.734 1.414 -67.108 1.00 93.62 172 SER A C 1
ATOM 1328 O O . SER A 1 172 ? 38.941 1.366 -66.166 1.00 93.62 172 SER A O 1
ATOM 1330 N N . LEU A 1 173 ? 40.900 0.757 -67.087 1.00 94.00 173 LEU A N 1
ATOM 1331 C CA . LEU A 1 173 ? 41.338 -0.078 -65.965 1.00 94.00 173 LEU A CA 1
ATOM 1332 C C . LEU A 1 173 ? 41.556 0.750 -64.687 1.00 94.00 173 LEU A C 1
ATOM 1334 O O . LEU A 1 173 ? 41.075 0.364 -63.624 1.00 94.00 173 LEU A O 1
ATOM 1338 N N . GLU A 1 174 ? 42.207 1.911 -64.788 1.00 93.56 174 GLU A N 1
ATOM 1339 C CA . GLU A 1 174 ? 42.393 2.863 -63.684 1.00 93.56 174 GLU A CA 1
ATOM 1340 C C . GLU A 1 174 ? 41.049 3.327 -63.103 1.00 93.56 174 GLU A C 1
ATOM 1342 O O . GLU A 1 174 ? 40.891 3.340 -61.880 1.00 93.56 174 GLU A O 1
ATOM 1347 N N . GLY A 1 175 ? 40.059 3.609 -63.959 1.00 92.50 175 GLY A N 1
ATOM 1348 C CA . GLY A 1 175 ? 38.684 3.910 -63.552 1.00 92.50 175 GLY A CA 1
ATOM 1349 C C . GLY A 1 175 ? 38.025 2.760 -62.784 1.00 92.50 175 GLY A C 1
ATOM 1350 O O . GLY A 1 175 ? 37.551 2.963 -61.666 1.00 92.50 175 GLY A O 1
ATOM 1351 N N . THR A 1 176 ? 38.056 1.534 -63.323 1.00 93.00 176 THR A N 1
ATOM 1352 C CA . THR A 1 176 ? 37.487 0.362 -62.622 1.00 93.00 176 THR A CA 1
ATOM 1353 C C . THR A 1 176 ? 38.192 0.066 -61.297 1.00 93.00 176 THR A C 1
ATOM 1355 O O . THR A 1 176 ? 37.534 -0.281 -60.320 1.00 93.00 176 THR A O 1
ATOM 1358 N N . ASN A 1 177 ? 39.511 0.263 -61.214 1.00 94.81 177 ASN A N 1
ATOM 1359 C CA . ASN A 1 177 ? 40.261 0.075 -59.977 1.00 94.81 177 ASN A CA 1
ATOM 1360 C C . ASN A 1 177 ? 39.900 1.136 -58.921 1.00 94.81 177 ASN A C 1
ATOM 1362 O O . ASN A 1 177 ? 39.768 0.797 -57.748 1.00 94.81 177 ASN A O 1
ATOM 1366 N N . ALA A 1 178 ? 39.681 2.394 -59.316 1.00 92.44 178 ALA A N 1
ATOM 1367 C CA . ALA A 1 178 ? 39.188 3.433 -58.408 1.00 92.44 178 ALA A CA 1
ATOM 1368 C C . ALA A 1 178 ? 37.771 3.124 -57.884 1.00 92.44 178 ALA A C 1
ATOM 1370 O O . ALA A 1 178 ? 37.488 3.334 -56.705 1.00 92.44 178 ALA A O 1
ATOM 1371 N N . GLU A 1 179 ? 36.895 2.570 -58.726 1.00 94.31 179 GLU A N 1
ATOM 1372 C CA . GLU A 1 179 ? 35.551 2.144 -58.316 1.00 94.31 179 GLU A CA 1
ATOM 1373 C C . GLU A 1 179 ? 35.592 0.936 -57.359 1.00 94.31 179 GLU A C 1
ATOM 1375 O O . GLU A 1 179 ? 34.864 0.917 -56.368 1.00 94.31 179 GLU A O 1
ATOM 1380 N N . ILE A 1 180 ? 36.511 -0.015 -57.576 1.00 94.25 180 ILE A N 1
ATOM 1381 C CA . ILE A 1 180 ? 36.786 -1.122 -56.642 1.00 94.25 180 ILE A CA 1
ATOM 1382 C C . ILE A 1 180 ? 37.275 -0.599 -55.282 1.00 94.25 180 ILE A C 1
ATOM 1384 O O . ILE A 1 180 ? 36.808 -1.088 -54.253 1.00 94.25 180 ILE A O 1
ATOM 1388 N N . GLN A 1 181 ? 38.163 0.405 -55.242 1.00 93.69 181 GLN A N 1
ATOM 1389 C CA . GLN A 1 181 ? 38.586 0.998 -53.964 1.00 93.69 181 GLN A CA 1
ATOM 1390 C C . GLN A 1 181 ? 37.428 1.712 -53.251 1.00 93.69 181 GLN A C 1
ATOM 1392 O O . GLN A 1 181 ? 37.261 1.507 -52.051 1.00 93.69 181 GLN A O 1
ATOM 1397 N N . ARG A 1 182 ? 36.568 2.459 -53.968 1.00 94.94 182 ARG A N 1
ATOM 1398 C CA . ARG A 1 182 ? 35.365 3.067 -53.363 1.00 94.94 182 ARG A CA 1
ATOM 1399 C C . ARG A 1 182 ? 34.448 2.000 -52.756 1.00 94.94 182 ARG A C 1
ATOM 1401 O O . ARG A 1 182 ? 34.059 2.119 -51.600 1.00 94.94 182 ARG A O 1
ATOM 1408 N N . LEU A 1 183 ? 34.149 0.936 -53.505 1.00 93.56 183 LEU A N 1
ATOM 1409 C CA . LEU A 1 183 ? 33.319 -0.174 -53.021 1.00 93.56 183 LEU A CA 1
ATOM 1410 C C . LEU A 1 183 ? 33.938 -0.882 -51.805 1.00 93.56 183 LEU A C 1
ATOM 1412 O O . LEU A 1 183 ? 33.203 -1.308 -50.918 1.00 93.56 183 LEU A O 1
ATOM 1416 N N . LYS A 1 184 ? 35.272 -0.975 -51.731 1.00 94.81 184 LYS A N 1
ATOM 1417 C CA . LYS A 1 184 ? 35.983 -1.505 -50.560 1.00 94.81 184 LYS A CA 1
ATOM 1418 C C . LYS A 1 184 ? 35.854 -0.582 -49.345 1.00 94.81 184 LYS A C 1
ATOM 1420 O O . LYS A 1 184 ? 35.518 -1.070 -48.271 1.00 94.81 184 LYS A O 1
ATOM 1425 N N . GLU A 1 185 ? 36.064 0.727 -49.500 1.00 93.38 185 GLU A N 1
ATOM 1426 C CA . GLU A 1 185 ? 35.834 1.675 -48.402 1.00 93.38 185 GLU A CA 1
ATOM 1427 C C . GLU A 1 185 ? 34.378 1.645 -47.911 1.00 93.38 185 GLU A C 1
ATOM 1429 O O . GLU A 1 185 ? 34.121 1.737 -46.713 1.00 93.38 185 GLU A O 1
ATOM 1434 N N . ASP A 1 186 ? 33.412 1.560 -48.828 1.00 94.19 186 ASP A N 1
ATOM 1435 C CA . ASP A 1 186 ? 31.988 1.565 -48.487 1.00 94.19 186 ASP A CA 1
ATOM 1436 C C . ASP A 1 186 ? 31.556 0.253 -47.809 1.00 94.19 186 ASP A C 1
ATOM 1438 O O . ASP A 1 186 ? 30.708 0.280 -46.914 1.00 94.19 186 ASP A O 1
ATOM 1442 N N . LEU A 1 187 ? 32.208 -0.871 -48.132 1.00 94.62 187 LEU A N 1
ATOM 1443 C CA . LEU A 1 187 ? 32.091 -2.125 -47.384 1.00 94.62 187 LEU A CA 1
ATOM 1444 C C . LEU A 1 187 ? 32.698 -2.008 -45.974 1.00 94.62 187 LEU A C 1
ATOM 1446 O O . LEU A 1 187 ? 32.049 -2.387 -45.005 1.00 94.62 187 LEU A O 1
ATOM 1450 N N . GLU A 1 188 ? 33.886 -1.416 -45.826 1.00 94.50 188 GLU A N 1
ATOM 1451 C CA . GLU A 1 188 ? 34.513 -1.184 -44.511 1.00 94.50 188 GLU A CA 1
ATOM 1452 C C . GLU A 1 188 ? 33.662 -0.255 -43.620 1.00 94.50 188 GLU A C 1
ATOM 1454 O O . GLU A 1 188 ? 33.518 -0.494 -42.417 1.00 94.50 188 GLU A O 1
ATOM 1459 N N . LYS A 1 189 ? 33.014 0.762 -44.209 1.00 94.50 189 LYS A N 1
ATOM 1460 C CA . LYS A 1 189 ? 32.016 1.613 -43.531 1.00 94.50 189 LYS A CA 1
ATOM 1461 C C . LYS A 1 189 ? 30.774 0.809 -43.118 1.00 94.50 189 LYS A C 1
ATOM 1463 O O . LYS A 1 189 ? 30.257 1.021 -42.019 1.00 94.50 189 LYS A O 1
ATOM 1468 N N . ALA A 1 190 ? 30.299 -0.111 -43.961 1.00 92.00 190 ALA A N 1
ATOM 1469 C CA . ALA A 1 190 ? 29.145 -0.964 -43.670 1.00 92.00 190 ALA A CA 1
ATOM 1470 C C . ALA A 1 190 ? 29.427 -1.993 -42.558 1.00 92.00 190 ALA A C 1
ATOM 1472 O O . ALA A 1 190 ? 28.583 -2.179 -41.678 1.00 92.00 190 ALA A O 1
ATOM 1473 N N . ASP A 1 191 ? 30.615 -2.600 -42.533 1.00 93.25 191 ASP A N 1
ATOM 1474 C CA . ASP A 1 191 ? 31.049 -3.501 -41.458 1.00 93.25 191 ASP A CA 1
ATOM 1475 C C . ASP A 1 191 ? 31.194 -2.750 -40.125 1.00 93.25 191 ASP A C 1
ATOM 1477 O O . ASP A 1 191 ? 30.710 -3.218 -39.091 1.00 93.25 191 ASP A O 1
ATOM 1481 N N . ALA A 1 192 ? 31.770 -1.541 -40.137 1.00 92.19 192 ALA A N 1
ATOM 1482 C CA . ALA A 1 192 ? 31.862 -0.692 -38.949 1.00 92.19 192 ALA A CA 1
ATOM 1483 C C . ALA A 1 192 ? 30.475 -0.303 -38.397 1.00 92.19 192 ALA A C 1
ATOM 1485 O O . ALA A 1 192 ? 30.241 -0.390 -37.186 1.00 92.19 192 ALA A O 1
ATOM 1486 N N . LEU A 1 193 ? 29.532 0.065 -39.275 1.00 93.69 193 LEU A N 1
ATOM 1487 C CA . LEU A 1 193 ? 28.142 0.345 -38.901 1.00 93.69 193 LEU A CA 1
ATOM 1488 C C . LEU A 1 193 ? 27.454 -0.909 -38.333 1.00 93.69 193 LEU A C 1
ATOM 1490 O O . LEU A 1 193 ? 26.792 -0.832 -37.300 1.00 93.69 193 LEU A O 1
ATOM 1494 N N . THR A 1 194 ? 27.665 -2.070 -38.957 1.00 93.19 194 THR A N 1
ATOM 1495 C CA . THR A 1 194 ? 27.121 -3.363 -38.510 1.00 93.19 194 THR A CA 1
ATOM 1496 C C . THR A 1 194 ? 27.645 -3.732 -37.122 1.00 93.19 194 THR A C 1
ATOM 1498 O O . THR A 1 194 ? 26.862 -4.086 -36.240 1.00 93.19 194 THR A O 1
ATOM 1501 N N . PHE A 1 195 ? 28.947 -3.568 -36.873 1.00 93.50 195 PHE A N 1
ATOM 1502 C CA . PHE A 1 195 ? 29.550 -3.771 -35.556 1.00 93.50 195 PHE A CA 1
ATOM 1503 C C . PHE A 1 195 ? 28.990 -2.795 -34.508 1.00 93.50 195 PHE A C 1
ATOM 1505 O O . PHE A 1 195 ? 28.671 -3.204 -33.389 1.00 93.50 195 PHE A O 1
ATOM 1512 N N . GLN A 1 196 ? 28.796 -1.518 -34.855 1.00 92.62 196 GLN A N 1
ATOM 1513 C CA . GLN A 1 196 ? 28.153 -0.546 -33.964 1.00 92.62 196 GLN A CA 1
ATOM 1514 C C . GLN A 1 196 ? 26.700 -0.940 -33.641 1.00 92.62 196 GLN A C 1
ATOM 1516 O O . GLN A 1 196 ? 26.300 -0.898 -32.475 1.00 92.62 196 GLN A O 1
ATOM 1521 N N . THR A 1 197 ? 25.921 -1.372 -34.640 1.00 91.50 197 THR A N 1
ATOM 1522 C CA . THR A 1 197 ? 24.540 -1.848 -34.458 1.00 91.50 197 THR A CA 1
ATOM 1523 C C . THR A 1 197 ? 24.480 -3.098 -33.578 1.00 91.50 197 THR A C 1
ATOM 1525 O O . THR A 1 197 ? 23.672 -3.142 -32.654 1.00 91.50 197 THR A O 1
ATOM 1528 N N . LEU A 1 198 ? 25.359 -4.083 -33.790 1.00 93.62 198 LEU A N 1
ATOM 1529 C CA . LEU A 1 198 ? 25.426 -5.294 -32.963 1.00 93.62 198 LEU A CA 1
ATOM 1530 C C . LEU A 1 198 ? 25.756 -4.979 -31.497 1.00 93.62 198 LEU A C 1
ATOM 1532 O O . LEU A 1 198 ? 25.125 -5.536 -30.600 1.00 93.62 198 LEU A O 1
ATOM 1536 N N . ASN A 1 199 ? 26.685 -4.054 -31.237 1.00 93.94 199 ASN A N 1
ATOM 1537 C CA . ASN A 1 199 ? 27.000 -3.626 -29.871 1.00 93.94 199 ASN A CA 1
ATOM 1538 C C . ASN A 1 199 ? 25.828 -2.884 -29.202 1.00 93.94 199 ASN A C 1
ATOM 1540 O O . ASN A 1 199 ? 25.558 -3.124 -28.027 1.00 93.94 199 ASN A O 1
ATOM 1544 N N . PHE A 1 200 ? 25.099 -2.038 -29.939 1.00 93.62 200 PHE A N 1
ATOM 1545 C CA . PHE A 1 200 ? 23.896 -1.363 -29.433 1.00 93.62 200 PHE A CA 1
ATOM 1546 C C . PHE A 1 200 ? 22.747 -2.342 -29.138 1.00 93.62 200 PHE A C 1
ATOM 1548 O O . PHE A 1 200 ? 22.078 -2.230 -28.110 1.00 93.62 200 PHE A O 1
ATOM 1555 N N . LEU A 1 201 ? 22.525 -3.332 -30.008 1.00 93.12 201 LEU A N 1
ATOM 1556 C CA . LEU A 1 201 ? 21.533 -4.386 -29.777 1.00 93.12 201 LEU A CA 1
ATOM 1557 C C . LEU A 1 201 ? 21.914 -5.256 -28.573 1.00 93.12 201 LEU A C 1
ATOM 1559 O O . LEU A 1 201 ? 21.047 -5.597 -27.771 1.00 93.12 201 LEU A O 1
ATOM 1563 N N . LYS A 1 202 ? 23.207 -5.562 -28.405 1.00 94.56 202 LYS A N 1
ATOM 1564 C CA . LYS A 1 202 ? 23.719 -6.304 -27.251 1.00 94.56 202 LYS A CA 1
ATOM 1565 C C . LYS A 1 202 ? 23.493 -5.549 -25.937 1.00 94.56 202 LYS A C 1
ATOM 1567 O O . LYS A 1 202 ? 22.905 -6.126 -25.028 1.00 94.56 202 LYS A O 1
ATOM 1572 N N . SER A 1 203 ? 23.888 -4.277 -25.839 1.00 93.31 203 SER A N 1
ATOM 1573 C CA . SER A 1 203 ? 23.685 -3.498 -24.606 1.00 93.31 203 SER A CA 1
ATOM 1574 C C . SER A 1 203 ? 22.201 -3.256 -24.303 1.00 93.31 203 SER A C 1
ATOM 1576 O O . SER A 1 203 ? 21.799 -3.267 -23.139 1.00 93.31 203 SER A O 1
ATOM 1578 N N . SER A 1 204 ? 21.363 -3.120 -25.337 1.00 93.31 204 SER A N 1
ATOM 1579 C CA . SER A 1 204 ? 19.902 -3.059 -25.187 1.00 93.31 204 SER A CA 1
ATOM 1580 C C . SER A 1 204 ? 19.338 -4.359 -24.600 1.00 93.31 204 SER A C 1
ATOM 1582 O O . SER A 1 204 ? 18.562 -4.315 -23.648 1.00 93.31 204 SER A O 1
ATOM 1584 N N . LEU A 1 205 ? 19.768 -5.517 -25.117 1.00 93.44 205 LEU A N 1
ATOM 1585 C CA . LEU A 1 205 ? 19.366 -6.836 -24.620 1.00 93.44 205 LEU A CA 1
ATOM 1586 C C . LEU A 1 205 ? 19.844 -7.080 -23.179 1.00 93.44 205 LEU A C 1
ATOM 1588 O O . LEU A 1 205 ? 19.084 -7.596 -22.362 1.00 93.44 205 LEU A O 1
ATOM 1592 N N . GLU A 1 206 ? 21.069 -6.667 -22.849 1.00 93.50 206 GLU A N 1
ATOM 1593 C CA . GLU A 1 206 ? 21.616 -6.726 -21.488 1.00 93.50 206 GLU A CA 1
ATOM 1594 C C . GLU A 1 206 ? 20.798 -5.851 -20.517 1.00 93.50 206 GLU A C 1
ATOM 1596 O O . GLU A 1 206 ? 20.430 -6.322 -19.439 1.00 93.50 206 GLU A O 1
ATOM 1601 N N . ASN A 1 207 ? 20.402 -4.632 -20.913 1.00 94.19 207 ASN A N 1
ATOM 1602 C CA . ASN A 1 207 ? 19.514 -3.786 -20.106 1.00 94.19 207 ASN A CA 1
ATOM 1603 C C . ASN A 1 207 ? 18.121 -4.413 -19.917 1.00 94.19 207 ASN A C 1
ATOM 1605 O O . ASN A 1 207 ? 17.633 -4.484 -18.791 1.00 94.19 207 ASN A O 1
ATOM 1609 N N . THR A 1 208 ? 17.488 -4.923 -20.980 1.00 92.81 208 THR A N 1
ATOM 1610 C CA . THR A 1 208 ? 16.184 -5.602 -20.868 1.00 92.81 208 THR A CA 1
ATOM 1611 C C . THR A 1 208 ? 16.267 -6.862 -19.998 1.00 92.81 208 THR A C 1
ATOM 1613 O O . THR A 1 208 ? 15.336 -7.144 -19.246 1.00 92.81 208 THR A O 1
ATOM 1616 N N . SER A 1 209 ? 17.389 -7.589 -20.014 1.00 93.75 209 SER A N 1
ATOM 1617 C CA . SER A 1 209 ? 17.623 -8.714 -19.099 1.00 93.75 209 SER A CA 1
ATOM 1618 C C . SER A 1 209 ? 17.671 -8.264 -17.633 1.00 93.75 209 SER A C 1
ATOM 1620 O O . SER A 1 209 ? 17.116 -8.941 -16.767 1.00 93.75 209 SER A O 1
ATOM 1622 N N . ILE A 1 210 ? 18.296 -7.119 -17.339 1.00 93.25 210 ILE A N 1
ATOM 1623 C CA . ILE A 1 210 ? 18.324 -6.530 -15.990 1.00 93.25 210 ILE A CA 1
ATOM 1624 C C . ILE A 1 210 ? 16.915 -6.090 -15.564 1.00 93.25 210 ILE A C 1
ATOM 1626 O O . ILE A 1 210 ? 16.488 -6.418 -14.456 1.00 93.25 210 ILE A O 1
ATOM 1630 N N . GLU A 1 211 ? 16.164 -5.415 -16.439 1.00 92.56 211 GLU A N 1
ATOM 1631 C CA . GLU A 1 211 ? 14.778 -4.997 -16.173 1.00 92.56 211 GLU A CA 1
ATOM 1632 C C . GLU A 1 211 ? 13.861 -6.207 -15.891 1.00 92.56 211 GLU A C 1
ATOM 1634 O O . GLU A 1 211 ? 13.107 -6.194 -14.916 1.00 92.56 211 GLU A O 1
ATOM 1639 N N . LEU A 1 212 ? 13.987 -7.297 -16.658 1.00 91.75 212 LEU A N 1
ATOM 1640 C CA . LEU A 1 212 ? 13.260 -8.552 -16.416 1.00 91.75 212 LEU A CA 1
ATOM 1641 C C . LEU A 1 212 ? 13.639 -9.213 -15.081 1.00 91.75 212 LEU A C 1
ATOM 1643 O O . LEU A 1 212 ? 12.755 -9.689 -14.368 1.00 91.75 212 LEU A O 1
ATOM 1647 N N . HIS A 1 213 ? 14.918 -9.210 -14.690 1.00 92.12 213 HIS A N 1
ATOM 1648 C CA . HIS A 1 213 ? 15.337 -9.729 -13.381 1.00 92.12 213 HIS A CA 1
ATOM 1649 C C . HIS A 1 213 ? 14.812 -8.892 -12.204 1.00 92.12 213 HIS A C 1
ATOM 1651 O O . HIS A 1 213 ? 14.474 -9.456 -11.161 1.00 92.12 213 HIS A O 1
ATOM 1657 N N . VAL A 1 214 ? 14.704 -7.567 -12.358 1.00 92.38 214 VAL A N 1
ATOM 1658 C CA . VAL A 1 214 ? 14.073 -6.693 -11.352 1.00 92.38 214 VAL A CA 1
ATOM 1659 C C . VAL A 1 214 ? 12.578 -7.003 -11.227 1.00 92.38 214 VAL A C 1
ATOM 1661 O O . VAL A 1 214 ? 12.080 -7.132 -10.109 1.00 92.38 214 VAL A O 1
ATOM 1664 N N . LEU A 1 215 ? 11.875 -7.199 -12.348 1.00 93.56 215 LEU A N 1
ATOM 1665 C CA . LEU A 1 215 ? 10.459 -7.583 -12.350 1.00 93.56 215 LEU A CA 1
ATOM 1666 C C . LEU A 1 215 ? 10.222 -8.976 -11.740 1.00 93.56 215 LEU A C 1
ATOM 1668 O O . LEU A 1 215 ? 9.293 -9.125 -10.947 1.00 93.56 215 LEU A O 1
ATOM 1672 N N . SER A 1 216 ? 11.079 -9.966 -12.031 1.00 92.19 216 SER A N 1
ATOM 1673 C CA . SER A 1 216 ? 11.017 -11.303 -11.410 1.00 92.19 216 SER A CA 1
ATOM 1674 C C . SER A 1 216 ? 11.122 -11.210 -9.888 1.00 92.19 216 SER A C 1
ATOM 1676 O O . SER A 1 216 ? 10.241 -11.684 -9.177 1.00 92.19 216 SER A O 1
ATOM 1678 N N . ARG A 1 217 ? 12.128 -10.485 -9.378 1.00 93.19 217 ARG A N 1
ATOM 1679 C CA . ARG A 1 217 ? 12.322 -10.290 -7.934 1.00 93.19 217 ARG A CA 1
ATOM 1680 C C . ARG A 1 217 ? 11.156 -9.545 -7.275 1.00 93.19 217 ARG A C 1
ATOM 1682 O O . ARG A 1 217 ? 10.788 -9.860 -6.146 1.00 93.19 217 ARG A O 1
ATOM 1689 N N . GLY A 1 218 ? 10.560 -8.575 -7.970 1.00 91.50 218 GLY A N 1
ATOM 1690 C CA . GLY A 1 218 ? 9.344 -7.898 -7.510 1.00 91.50 218 GLY A CA 1
ATOM 1691 C C . GLY A 1 218 ? 8.152 -8.855 -7.384 1.00 91.50 218 GLY A C 1
ATOM 1692 O O . GLY A 1 218 ? 7.438 -8.819 -6.383 1.00 91.50 218 GLY A O 1
ATOM 1693 N N . LEU A 1 219 ? 7.977 -9.753 -8.358 1.00 88.69 219 LEU A N 1
ATOM 1694 C CA . LEU A 1 219 ? 6.928 -10.775 -8.355 1.00 88.69 219 LEU A CA 1
ATOM 1695 C C . LEU A 1 219 ? 7.161 -11.850 -7.276 1.00 88.69 219 LEU A C 1
ATOM 1697 O O . LEU A 1 219 ? 6.217 -12.247 -6.596 1.00 88.69 219 LEU A O 1
ATOM 1701 N N . GLU A 1 220 ? 8.408 -12.277 -7.073 1.00 92.44 220 GLU A N 1
ATOM 1702 C CA . GLU A 1 220 ? 8.822 -13.194 -5.999 1.00 92.44 220 GLU A CA 1
ATOM 1703 C C . GLU A 1 220 ? 8.519 -12.611 -4.606 1.00 92.44 220 GLU A C 1
ATOM 1705 O O . GLU A 1 220 ? 7.972 -13.304 -3.741 1.00 92.44 220 GLU A O 1
ATOM 1710 N N . ASN A 1 221 ? 8.808 -11.320 -4.399 1.00 92.06 221 ASN A N 1
ATOM 1711 C CA . ASN A 1 221 ? 8.493 -10.616 -3.157 1.00 92.06 221 ASN A CA 1
ATOM 1712 C C . ASN A 1 221 ? 6.974 -10.478 -2.947 1.00 92.06 221 ASN A C 1
ATOM 1714 O O . ASN A 1 221 ? 6.470 -10.861 -1.894 1.00 92.06 221 ASN A O 1
ATOM 1718 N N . ALA A 1 222 ? 6.224 -10.033 -3.961 1.00 88.81 222 ALA A N 1
ATOM 1719 C CA . ALA A 1 222 ? 4.764 -9.921 -3.882 1.00 88.81 222 ALA A CA 1
ATOM 1720 C C . ALA A 1 222 ? 4.081 -11.278 -3.609 1.00 88.81 222 ALA A C 1
ATOM 1722 O O . ALA A 1 222 ? 3.149 -11.363 -2.812 1.00 88.81 222 ALA A O 1
ATOM 1723 N N . ASN A 1 223 ? 4.573 -12.367 -4.206 1.00 89.94 223 ASN A N 1
ATOM 1724 C CA . ASN A 1 223 ? 4.114 -13.728 -3.914 1.00 89.94 223 ASN A CA 1
ATOM 1725 C C . ASN A 1 223 ? 4.403 -14.144 -2.456 1.00 89.94 223 ASN A C 1
ATOM 1727 O O . ASN A 1 223 ? 3.581 -14.812 -1.830 1.00 89.94 223 ASN A O 1
ATOM 1731 N N . SER A 1 224 ? 5.533 -13.710 -1.892 1.00 93.94 224 SER A N 1
ATOM 1732 C CA . SER A 1 224 ? 5.884 -13.951 -0.484 1.00 93.94 224 SER A CA 1
ATOM 1733 C C . SER A 1 224 ? 4.980 -13.162 0.477 1.00 93.94 224 SER A C 1
ATOM 1735 O O . SER A 1 224 ? 4.506 -13.707 1.474 1.00 93.94 224 SER A O 1
ATOM 1737 N N . GLU A 1 225 ? 4.657 -11.907 0.149 1.00 90.69 225 GLU A N 1
ATOM 1738 C CA . GLU A 1 225 ? 3.685 -11.088 0.890 1.00 90.69 225 GLU A CA 1
ATOM 1739 C C . GLU A 1 225 ? 2.273 -11.695 0.848 1.00 90.69 225 GLU A C 1
ATOM 1741 O O . GLU A 1 225 ? 1.609 -11.785 1.881 1.00 90.69 225 GLU A O 1
ATOM 1746 N N . ILE A 1 226 ? 1.832 -12.198 -0.311 1.00 88.62 226 ILE A N 1
ATOM 1747 C CA . ILE A 1 226 ? 0.546 -12.902 -0.463 1.00 88.62 226 ILE A CA 1
ATOM 1748 C C . ILE A 1 226 ? 0.487 -14.159 0.420 1.00 88.62 226 ILE A C 1
ATOM 1750 O O . ILE A 1 226 ? -0.536 -14.407 1.060 1.00 88.62 226 ILE A O 1
ATOM 1754 N N . GLN A 1 227 ? 1.575 -14.930 0.516 1.00 90.25 227 GLN A N 1
ATOM 1755 C CA . GLN A 1 227 ? 1.641 -16.097 1.407 1.00 90.25 227 GLN A CA 1
ATOM 1756 C C . GLN A 1 227 ? 1.560 -15.698 2.888 1.00 90.25 227 GLN A C 1
ATOM 1758 O O . GLN A 1 227 ? 0.801 -16.312 3.642 1.00 90.25 227 GLN A O 1
ATOM 1763 N N . MET A 1 228 ? 2.263 -14.635 3.294 1.00 90.94 228 MET A N 1
ATOM 1764 C CA . MET A 1 228 ? 2.181 -14.090 4.655 1.00 90.94 228 MET A CA 1
ATOM 1765 C C . MET A 1 228 ? 0.768 -13.591 4.997 1.00 90.94 228 MET A C 1
ATOM 1767 O O . MET A 1 228 ? 0.261 -13.872 6.088 1.00 90.94 228 MET A O 1
ATOM 1771 N N . LEU A 1 229 ? 0.096 -12.907 4.066 1.00 91.00 229 LEU A N 1
ATOM 1772 C CA . LEU A 1 229 ? -1.294 -12.468 4.230 1.00 91.00 229 LEU A CA 1
ATOM 1773 C C . LE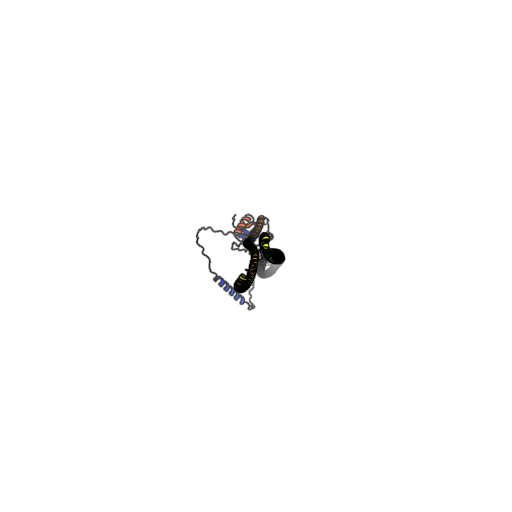U A 1 229 ? -2.262 -13.655 4.337 1.00 91.00 229 LEU A C 1
ATOM 1775 O O . LEU A 1 229 ? -3.158 -13.631 5.179 1.00 91.00 229 LEU A O 1
ATOM 1779 N N . ASN A 1 230 ? -2.062 -14.715 3.550 1.00 85.12 230 ASN A N 1
ATOM 1780 C CA . ASN A 1 230 ? -2.905 -15.910 3.598 1.00 85.12 230 ASN A CA 1
ATOM 1781 C C . ASN A 1 230 ? -2.752 -16.680 4.925 1.00 85.12 230 ASN A C 1
ATOM 1783 O O . ASN A 1 230 ? -3.753 -17.033 5.546 1.00 85.12 230 ASN A O 1
ATOM 1787 N N . ALA A 1 231 ? -1.523 -16.852 5.425 1.00 89.62 231 ALA A N 1
ATOM 1788 C CA . ALA A 1 231 ? -1.272 -17.422 6.754 1.00 89.62 231 ALA A CA 1
ATOM 1789 C C . ALA A 1 231 ? -1.856 -16.556 7.893 1.00 89.62 231 ALA A C 1
ATOM 1791 O O . ALA A 1 231 ? -2.394 -17.073 8.878 1.00 89.62 231 ALA A O 1
ATOM 1792 N N . SER A 1 232 ? -1.819 -15.227 7.745 1.00 88.00 232 SER A N 1
ATOM 1793 C CA . SER A 1 232 ? -2.462 -14.302 8.690 1.00 88.00 232 SER A CA 1
ATOM 1794 C C . SER A 1 232 ? -3.991 -14.442 8.673 1.00 88.00 232 SER A C 1
ATOM 1796 O O . SER A 1 232 ? -4.623 -14.444 9.729 1.00 88.00 232 SER A O 1
ATOM 1798 N N . LEU A 1 233 ? -4.592 -14.622 7.493 1.00 86.56 233 LEU A N 1
ATOM 1799 C CA . LEU A 1 233 ? -6.029 -14.845 7.324 1.00 86.56 233 LEU A CA 1
ATOM 1800 C C . LEU A 1 233 ? -6.478 -16.191 7.920 1.00 86.56 233 LEU A C 1
ATOM 1802 O O . LEU A 1 233 ? -7.507 -16.251 8.592 1.00 86.56 233 LEU A O 1
ATOM 1806 N N . GLU A 1 234 ? -5.695 -17.256 7.743 1.00 88.25 234 GLU A N 1
ATOM 1807 C CA . GLU A 1 234 ? -5.944 -18.562 8.367 1.00 88.25 234 GLU A CA 1
ATOM 1808 C C . GLU A 1 234 ? -5.855 -18.488 9.904 1.00 88.25 234 GLU A C 1
ATOM 1810 O O . GLU A 1 234 ? -6.709 -19.027 10.618 1.00 88.25 234 GLU A O 1
ATOM 1815 N N . THR A 1 235 ? -4.891 -17.723 10.423 1.00 88.75 235 THR A N 1
ATOM 1816 C CA . THR A 1 235 ? -4.770 -17.424 11.859 1.00 88.75 235 THR A CA 1
ATOM 1817 C C . THR A 1 235 ? -5.985 -16.643 12.381 1.00 88.75 235 THR A C 1
ATOM 1819 O O . THR A 1 235 ? -6.543 -16.982 13.424 1.00 88.75 235 THR A O 1
ATOM 1822 N N . ALA A 1 236 ? -6.467 -15.638 11.643 1.00 85.75 236 ALA A N 1
ATOM 1823 C CA . ALA A 1 236 ? -7.673 -14.894 12.011 1.00 85.75 236 ALA A CA 1
ATOM 1824 C C . ALA A 1 236 ? -8.943 -15.773 11.966 1.00 85.75 236 ALA A C 1
ATOM 1826 O O . ALA A 1 236 ? -9.799 -15.682 12.847 1.00 85.75 236 ALA A O 1
ATOM 1827 N N . ASN A 1 237 ? -9.055 -16.668 10.980 1.00 78.25 237 ASN A N 1
ATOM 1828 C CA . ASN A 1 237 ? -10.172 -17.606 10.847 1.00 78.25 237 ASN A CA 1
ATOM 1829 C C . ASN A 1 237 ? -10.207 -18.631 11.997 1.00 78.25 237 ASN A C 1
ATOM 1831 O O . ASN A 1 237 ? -11.262 -18.859 12.589 1.00 78.25 237 ASN A O 1
ATOM 1835 N N . THR A 1 238 ? -9.064 -19.208 12.378 1.00 90.06 238 THR A N 1
ATOM 1836 C CA . THR A 1 238 ? -8.988 -20.135 13.524 1.00 90.06 238 THR A CA 1
ATOM 1837 C C . THR A 1 238 ? -9.305 -19.436 14.852 1.00 90.06 238 THR A C 1
ATOM 1839 O O . THR A 1 238 ? -10.051 -19.986 15.666 1.00 90.06 238 THR A O 1
ATOM 1842 N N . GLN A 1 239 ? -8.867 -18.186 15.045 1.00 87.06 239 GLN A N 1
ATOM 1843 C CA . GLN A 1 239 ? -9.287 -17.359 16.187 1.00 87.06 239 GLN A CA 1
ATOM 1844 C C . GLN A 1 239 ? -10.804 -17.090 16.191 1.00 87.06 239 GLN A C 1
ATOM 1846 O O . GLN A 1 239 ? -11.446 -17.215 17.236 1.00 87.06 239 GLN A O 1
ATOM 1851 N N . ALA A 1 240 ? -11.408 -16.791 15.036 1.00 82.69 240 ALA A N 1
ATOM 1852 C CA . ALA A 1 240 ? -12.854 -16.593 14.915 1.00 82.69 240 ALA A CA 1
ATOM 1853 C C . ALA A 1 240 ? -13.655 -17.879 15.209 1.00 82.69 240 ALA A C 1
ATOM 1855 O O . ALA A 1 240 ? -14.699 -17.826 15.863 1.00 82.69 240 ALA A O 1
ATOM 1856 N N . GLN A 1 241 ? -13.157 -19.049 14.792 1.00 81.56 241 GLN A N 1
ATOM 1857 C CA . GLN A 1 241 ? -13.751 -20.350 15.124 1.00 81.56 241 GLN A CA 1
ATOM 1858 C C . GLN A 1 241 ? -13.661 -20.668 16.624 1.00 81.56 241 GLN A C 1
ATOM 1860 O O . GLN A 1 241 ? -14.628 -21.176 17.204 1.00 81.56 241 GLN A O 1
ATOM 1865 N N . LEU A 1 242 ? -12.546 -20.323 17.275 1.00 85.31 242 LEU A N 1
ATOM 1866 C CA . LEU A 1 242 ? -12.389 -20.455 18.723 1.00 85.31 242 LEU A CA 1
ATOM 1867 C C . LEU A 1 242 ? -13.346 -19.513 19.474 1.00 85.31 242 LEU A C 1
ATOM 1869 O O . LEU A 1 242 ? -14.070 -19.965 20.357 1.00 85.31 242 LEU A O 1
ATOM 1873 N N . ALA A 1 243 ? -13.452 -18.246 19.062 1.00 83.38 243 ALA A N 1
ATOM 1874 C CA . ALA A 1 243 ? -14.405 -17.292 19.633 1.00 83.38 243 ALA A CA 1
ATOM 1875 C C . ALA A 1 243 ? -15.872 -17.747 19.472 1.00 83.38 243 ALA A C 1
ATOM 1877 O O . ALA A 1 243 ? -16.646 -17.688 20.426 1.00 83.38 243 ALA A O 1
ATOM 1878 N N . ASN A 1 244 ? -16.249 -18.274 18.302 1.00 82.50 244 ASN A N 1
ATOM 1879 C CA . ASN A 1 244 ? -17.569 -18.872 18.055 1.00 82.50 244 ASN A CA 1
ATOM 1880 C C . ASN A 1 244 ? -17.831 -20.089 18.967 1.00 82.50 244 ASN A C 1
ATOM 1882 O O . ASN A 1 244 ? -18.938 -20.275 19.470 1.00 82.50 244 ASN A O 1
ATOM 1886 N N . SER A 1 245 ? -16.807 -20.900 19.236 1.00 91.44 245 SER A N 1
ATOM 1887 C CA . SER A 1 245 ? -16.909 -22.045 20.151 1.00 91.44 245 SER A CA 1
ATOM 1888 C C . SER A 1 245 ? -17.108 -21.597 21.605 1.00 91.44 245 SER A C 1
ATOM 1890 O O . SER A 1 245 ? -18.001 -22.106 22.283 1.00 91.44 245 SER A O 1
ATOM 1892 N N . SER A 1 246 ? -16.379 -20.571 22.053 1.00 88.94 246 SER A N 1
ATOM 1893 C CA . SER A 1 246 ? -16.588 -19.936 23.362 1.00 88.94 246 SER A CA 1
ATOM 1894 C C . SER A 1 246 ? -17.980 -19.306 23.494 1.00 88.94 246 SER A C 1
ATOM 1896 O O . SER A 1 246 ? -18.619 -19.455 24.533 1.00 88.94 246 SER A O 1
ATOM 1898 N N . LEU A 1 247 ? -18.497 -18.665 22.437 1.00 87.94 247 LEU A N 1
ATOM 1899 C CA . LEU A 1 247 ? -19.863 -18.125 22.410 1.00 87.94 247 LEU A CA 1
ATOM 1900 C C . LEU A 1 247 ? -20.928 -19.227 22.511 1.00 87.94 247 LEU A C 1
ATOM 1902 O O . LEU A 1 247 ? -21.909 -19.052 23.231 1.00 87.94 247 LEU A O 1
ATOM 1906 N N . LYS A 1 248 ? -20.736 -20.378 21.852 1.00 89.94 248 LYS A N 1
ATOM 1907 C CA . LYS A 1 248 ? -21.629 -21.542 22.003 1.00 89.94 248 LYS A CA 1
ATOM 1908 C C . LYS A 1 248 ? -21.638 -22.071 23.438 1.00 89.94 248 LYS A C 1
ATOM 1910 O O . LYS A 1 248 ? -22.717 -22.353 23.955 1.00 89.94 248 LYS A O 1
ATOM 1915 N N . ASN A 1 249 ? -20.473 -22.159 24.084 1.00 87.62 249 ASN A N 1
ATOM 1916 C CA . ASN A 1 249 ? -20.373 -22.577 25.483 1.00 87.62 249 ASN A CA 1
ATOM 1917 C C . ASN A 1 249 ? -21.065 -21.579 26.430 1.00 87.62 249 ASN A C 1
ATOM 1919 O O . ASN A 1 249 ? -21.942 -21.971 27.194 1.00 87.62 249 ASN A O 1
ATOM 1923 N N . ALA A 1 250 ? -20.771 -20.281 26.306 1.00 87.69 250 ALA A N 1
ATOM 1924 C CA . ALA A 1 250 ? -21.427 -19.237 27.099 1.00 87.69 250 ALA A CA 1
ATOM 1925 C C . ALA A 1 250 ? -22.957 -19.218 26.898 1.00 87.69 250 ALA A C 1
ATOM 1927 O O . ALA A 1 250 ? -23.713 -19.003 27.843 1.00 87.69 250 ALA A O 1
ATOM 1928 N N . ASN A 1 251 ? -23.443 -19.499 25.685 1.00 86.44 251 ASN A N 1
ATOM 1929 C CA . ASN A 1 251 ? -24.877 -19.616 25.423 1.00 86.44 251 ASN A CA 1
ATOM 1930 C C . ASN A 1 251 ? -25.496 -20.851 26.112 1.00 86.44 251 ASN A C 1
ATOM 1932 O O . ASN A 1 251 ? -26.608 -20.767 26.628 1.00 86.44 251 ASN A O 1
ATOM 1936 N N . ALA A 1 252 ? -24.778 -21.979 26.185 1.00 89.06 252 ALA A N 1
ATOM 1937 C CA . ALA A 1 252 ? -25.205 -23.155 26.949 1.00 89.06 252 ALA A CA 1
ATOM 1938 C C . ALA A 1 252 ? -25.241 -22.883 28.467 1.00 89.06 252 ALA A C 1
ATOM 1940 O O . ALA A 1 252 ? -26.210 -23.250 29.133 1.00 89.06 252 ALA A O 1
ATOM 1941 N N . GLU A 1 253 ? -24.254 -22.162 29.006 1.00 91.25 253 GLU A N 1
ATOM 1942 C CA . GLU A 1 253 ? -24.256 -21.694 30.400 1.00 91.25 253 GLU A CA 1
ATOM 1943 C C . GLU A 1 253 ? -25.453 -20.772 30.689 1.00 91.25 253 GLU A C 1
ATOM 1945 O O . GLU A 1 253 ? -26.122 -20.927 31.712 1.00 91.25 253 GLU A O 1
ATOM 1950 N N . ILE A 1 254 ? -25.805 -19.873 29.760 1.00 88.88 254 ILE A N 1
ATOM 1951 C CA . ILE A 1 254 ? -27.008 -19.029 29.854 1.00 88.88 254 ILE A CA 1
ATOM 1952 C C . ILE A 1 254 ? -28.297 -19.872 29.892 1.00 88.88 254 ILE A C 1
ATOM 1954 O O . ILE A 1 254 ? -29.207 -19.542 30.656 1.00 88.88 254 ILE A O 1
ATOM 1958 N N . TYR A 1 255 ? -28.389 -20.976 29.139 1.00 89.88 255 TYR A N 1
ATOM 1959 C CA . TYR A 1 255 ? -29.528 -21.903 29.239 1.00 89.88 255 TYR A CA 1
ATOM 1960 C C . TYR A 1 255 ? -29.614 -22.587 30.616 1.00 89.88 255 TYR A C 1
ATOM 1962 O O . TYR A 1 255 ? -30.708 -22.670 31.177 1.00 89.88 255 TYR A O 1
ATOM 1970 N N . VAL A 1 256 ? -28.489 -23.017 31.199 1.00 87.38 256 VAL A N 1
ATOM 1971 C CA . VAL A 1 256 ? -28.455 -23.600 32.557 1.00 87.38 256 VAL A CA 1
ATOM 1972 C C . VAL A 1 256 ? -28.858 -22.562 33.612 1.00 87.38 256 VAL A C 1
ATOM 1974 O O . VAL A 1 256 ? -29.726 -22.826 34.444 1.00 87.38 256 VAL A O 1
ATOM 1977 N N . LEU A 1 257 ? -28.303 -21.348 33.541 1.00 92.19 257 LEU A N 1
ATOM 1978 C CA . LEU A 1 257 ? -28.651 -20.244 34.444 1.00 92.19 257 LEU A CA 1
ATOM 1979 C C . LEU A 1 257 ? -30.126 -19.832 34.330 1.00 92.19 257 LEU A C 1
ATOM 1981 O O . LEU A 1 257 ? -30.733 -19.451 35.332 1.00 92.19 257 LEU A O 1
ATOM 1985 N N . ARG A 1 258 ? -30.728 -19.948 33.140 1.00 89.00 258 ARG A N 1
ATOM 1986 C CA . ARG A 1 258 ? -32.169 -19.749 32.946 1.00 89.00 258 ARG A CA 1
ATOM 1987 C C . ARG A 1 258 ? -32.991 -20.819 33.668 1.00 89.00 258 ARG A C 1
ATOM 1989 O O . ARG A 1 258 ? -33.895 -20.457 34.411 1.00 89.00 258 ARG A O 1
ATOM 1996 N N . GLY A 1 259 ? -32.626 -22.097 33.542 1.00 87.94 259 GLY A N 1
ATOM 1997 C CA . GLY A 1 259 ? -33.268 -23.182 34.295 1.00 87.94 259 GLY A CA 1
ATOM 1998 C C . GLY A 1 259 ? -33.161 -23.003 35.816 1.00 87.94 259 GLY A C 1
ATOM 1999 O O . GLY A 1 259 ? -34.129 -23.225 36.540 1.00 87.94 259 GLY A O 1
ATOM 2000 N N . HIS A 1 260 ? -32.019 -22.516 36.316 1.00 94.56 260 HIS A N 1
ATOM 2001 C CA . HIS A 1 260 ? -31.875 -22.148 37.730 1.00 94.56 260 HIS A CA 1
ATOM 2002 C C . HIS A 1 260 ? -32.786 -20.975 38.134 1.00 94.56 260 HIS A C 1
ATOM 2004 O O . HIS A 1 260 ? -33.367 -21.002 39.219 1.00 94.56 260 HIS A O 1
ATOM 2010 N N . LEU A 1 261 ? -32.940 -19.957 37.279 1.00 92.06 261 LEU A N 1
ATOM 2011 C CA . LEU A 1 261 ? -33.835 -18.824 37.535 1.00 92.06 261 LEU A CA 1
ATOM 2012 C C . LEU A 1 261 ? -35.308 -19.255 37.589 1.00 92.06 261 LEU A C 1
ATOM 2014 O O . LEU A 1 261 ? -36.049 -18.772 38.444 1.00 92.06 261 LEU A O 1
ATOM 2018 N N . ASP A 1 262 ? -35.719 -20.181 36.724 1.00 92.12 262 ASP A N 1
ATOM 2019 C CA . ASP A 1 262 ? -37.077 -20.726 36.714 1.00 92.12 262 ASP A CA 1
ATOM 2020 C C . ASP A 1 262 ? -37.354 -21.541 37.997 1.00 92.12 262 ASP A C 1
ATOM 2022 O O . ASP A 1 262 ? -38.332 -21.259 38.691 1.00 92.12 262 ASP A O 1
ATOM 2026 N N . SER A 1 263 ? -36.421 -22.396 38.439 1.00 93.56 263 SER A N 1
ATOM 2027 C CA . SER A 1 263 ? -36.494 -23.064 39.756 1.00 93.56 263 SER A CA 1
ATOM 2028 C C . SER A 1 263 ? -36.575 -22.086 40.943 1.00 93.56 263 SER A C 1
ATOM 2030 O O . SER A 1 263 ? -37.254 -22.355 41.935 1.00 93.56 263 SER A O 1
ATOM 2032 N N . VAL A 1 264 ? -35.917 -20.922 40.864 1.00 89.94 264 VAL A N 1
ATOM 2033 C CA . VAL A 1 264 ? -36.028 -19.862 41.886 1.00 89.94 264 VAL A CA 1
ATOM 2034 C C . VAL A 1 264 ? -37.406 -19.184 41.855 1.00 89.94 264 VAL A C 1
ATOM 2036 O O . VAL A 1 264 ? -37.924 -18.816 42.912 1.00 89.94 264 VAL A O 1
ATOM 2039 N N . ASN A 1 265 ? -38.042 -19.055 40.688 1.00 90.44 265 ASN A N 1
ATOM 2040 C CA . ASN A 1 265 ? -39.417 -18.557 40.576 1.00 90.44 265 ASN A CA 1
ATOM 2041 C C . ASN A 1 265 ? -40.439 -19.549 41.166 1.00 90.44 265 ASN A C 1
ATOM 2043 O O . ASN A 1 265 ? -41.383 -19.123 41.842 1.00 90.44 265 ASN A O 1
ATOM 2047 N N . ASP A 1 266 ? -40.220 -20.854 41.002 1.00 91.94 266 ASP A N 1
ATOM 2048 C CA . ASP A 1 266 ? -41.036 -21.893 41.641 1.00 91.94 266 ASP A CA 1
ATOM 2049 C C . ASP A 1 266 ? -40.863 -21.891 43.164 1.00 91.94 266 ASP A C 1
ATOM 2051 O O . ASP A 1 266 ? -41.853 -21.816 43.896 1.00 91.94 266 ASP A O 1
ATOM 2055 N N . LEU A 1 267 ? -39.623 -21.851 43.669 1.00 92.81 267 LEU A N 1
ATOM 2056 C CA . LEU A 1 267 ? -39.347 -21.710 45.106 1.00 92.81 267 LEU A CA 1
ATOM 2057 C C . LEU A 1 267 ? -39.969 -20.434 45.690 1.00 92.81 267 LEU A C 1
ATOM 2059 O O . LEU A 1 267 ? -40.510 -20.459 46.798 1.00 92.81 267 LEU A O 1
ATOM 2063 N N . ARG A 1 268 ? -39.954 -19.318 44.952 1.00 91.94 268 ARG A N 1
ATOM 2064 C CA . ARG A 1 268 ? -40.627 -18.072 45.353 1.00 91.94 268 ARG A CA 1
ATOM 2065 C C . ARG A 1 268 ? -42.146 -18.242 45.435 1.00 91.94 268 ARG A C 1
ATOM 2067 O O . ARG A 1 268 ? -42.767 -17.717 46.358 1.00 91.94 268 ARG A O 1
ATOM 2074 N N . THR A 1 269 ? -42.734 -18.994 44.509 1.00 92.50 269 THR A N 1
ATOM 2075 C CA . THR A 1 269 ? -44.170 -19.306 44.496 1.00 92.50 269 THR A CA 1
ATOM 2076 C C . THR A 1 269 ? -44.548 -20.206 45.677 1.00 92.50 269 THR A C 1
ATOM 2078 O O . THR A 1 269 ? -45.505 -19.904 46.390 1.00 92.50 269 THR A O 1
ATOM 2081 N N . GLN A 1 270 ? -43.748 -21.236 45.971 1.00 92.94 270 GLN A N 1
ATOM 2082 C CA . GLN A 1 270 ? -43.910 -22.090 47.155 1.00 92.94 270 GLN A CA 1
ATOM 2083 C C . GLN A 1 270 ? -43.794 -21.287 48.461 1.00 92.94 270 GLN A C 1
ATOM 2085 O O . GLN A 1 270 ? -44.631 -21.431 49.350 1.00 92.94 270 GLN A O 1
ATOM 2090 N N . ASN A 1 271 ? -42.822 -20.372 48.562 1.00 92.81 271 ASN A N 1
ATOM 2091 C CA . ASN A 1 271 ? -42.678 -19.485 49.721 1.00 92.81 271 ASN A CA 1
ATOM 2092 C C . ASN A 1 271 ? -43.890 -18.557 49.911 1.00 92.81 271 ASN A C 1
ATOM 2094 O O . ASN A 1 271 ? -44.274 -18.291 51.048 1.00 92.81 271 ASN A O 1
ATOM 2098 N N . GLN A 1 272 ? -44.539 -18.101 48.833 1.00 93.25 272 GLN A N 1
ATOM 2099 C CA . GLN A 1 272 ? -45.788 -17.342 48.952 1.00 93.25 272 GLN A CA 1
ATOM 2100 C C . GLN A 1 272 ? -46.945 -18.213 49.469 1.00 93.25 272 GLN A C 1
ATOM 2102 O O . GLN A 1 272 ? -47.749 -17.728 50.260 1.00 93.25 272 GLN A O 1
ATOM 2107 N N . VAL A 1 273 ? -47.027 -19.491 49.079 1.00 92.69 273 VAL A N 1
ATOM 2108 C CA . VAL A 1 273 ? -48.021 -20.428 49.637 1.00 92.69 273 VAL A CA 1
ATOM 2109 C C . VAL A 1 273 ? -47.768 -20.653 51.130 1.00 92.69 273 VAL A C 1
ATOM 2111 O O . VAL A 1 273 ? -48.683 -20.448 51.923 1.00 92.69 273 VAL A O 1
ATOM 2114 N N . LEU A 1 274 ? -46.527 -20.964 51.525 1.00 93.25 274 LEU A N 1
ATOM 2115 C CA . LEU A 1 274 ? -46.138 -21.121 52.934 1.00 93.25 274 LEU A CA 1
ATOM 2116 C C . LEU A 1 274 ? -46.450 -19.868 53.763 1.00 93.25 274 LEU A C 1
ATOM 2118 O O . LEU A 1 274 ? -46.956 -19.975 54.878 1.00 93.25 274 LEU A O 1
ATOM 2122 N N . ARG A 1 275 ? -46.201 -18.678 53.206 1.00 93.62 275 ARG A N 1
ATOM 2123 C CA . ARG A 1 275 ? -46.540 -17.402 53.840 1.00 93.62 275 ARG A CA 1
ATOM 2124 C C . ARG A 1 275 ? -48.046 -17.245 54.053 1.00 93.62 275 ARG A C 1
ATOM 2126 O O . ARG A 1 275 ? -48.448 -16.908 55.160 1.00 93.62 275 ARG A O 1
ATOM 2133 N N . ASN A 1 276 ? -48.867 -17.522 53.039 1.00 94.44 276 ASN A N 1
ATOM 2134 C CA . ASN A 1 276 ? -50.327 -17.458 53.171 1.00 94.44 276 ASN A CA 1
ATOM 2135 C C . ASN A 1 276 ? -50.830 -18.441 54.248 1.00 94.44 276 ASN A C 1
ATOM 2137 O O . ASN A 1 276 ? -51.702 -18.096 55.041 1.00 94.44 276 ASN A O 1
ATOM 2141 N N . SER A 1 277 ? -50.265 -19.654 54.303 1.00 95.50 277 SER A N 1
ATOM 2142 C CA . SER A 1 277 ? -50.588 -20.656 55.328 1.00 95.50 277 SER A CA 1
ATOM 2143 C C . SER A 1 277 ? -50.183 -20.208 56.736 1.00 95.50 277 SER A C 1
ATOM 2145 O O . SER A 1 277 ? -50.940 -20.421 57.679 1.00 95.50 277 SER A O 1
ATOM 2147 N N . LEU A 1 278 ? -49.029 -19.550 56.887 1.00 93.81 278 LEU A N 1
ATOM 2148 C CA . LEU A 1 278 ? -48.578 -18.986 58.162 1.00 93.81 278 LEU A CA 1
ATOM 2149 C C . LEU A 1 278 ? -49.448 -17.801 58.610 1.00 93.81 278 LEU A C 1
ATOM 2151 O O . LEU A 1 278 ? -49.767 -17.686 59.791 1.00 93.81 278 LEU A O 1
ATOM 2155 N N . GLU A 1 279 ? -49.856 -16.938 57.678 1.00 93.69 279 GLU A N 1
ATOM 2156 C CA . GLU A 1 279 ? -50.780 -15.827 57.940 1.00 93.69 279 GLU A CA 1
ATOM 2157 C C . GLU A 1 279 ? -52.165 -16.354 58.379 1.00 93.69 279 GLU A C 1
ATOM 2159 O O . GLU A 1 279 ? -52.733 -15.830 59.339 1.00 93.69 279 GLU A O 1
ATOM 2164 N N . GLY A 1 280 ? -52.651 -17.450 57.777 1.00 94.06 280 GLY A N 1
ATOM 2165 C CA . GLY A 1 280 ? -53.856 -18.172 58.211 1.00 94.06 280 GLY A CA 1
ATOM 2166 C C . GLY A 1 280 ? -5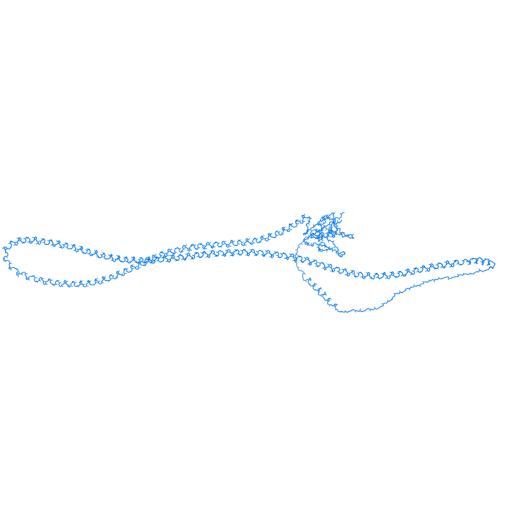3.731 -18.797 59.607 1.00 94.06 280 GLY A C 1
ATOM 2167 O O . GLY A 1 280 ? -54.534 -18.495 60.487 1.00 94.06 280 GLY A O 1
ATOM 2168 N N . ALA A 1 281 ? -52.682 -19.585 59.857 1.00 92.38 281 ALA A N 1
ATOM 2169 C CA . ALA A 1 281 ? -52.440 -20.203 61.165 1.00 92.38 281 ALA A CA 1
ATOM 2170 C C . ALA A 1 281 ? -52.264 -19.160 62.289 1.00 92.38 281 ALA A C 1
ATOM 2172 O O . ALA A 1 281 ? -52.715 -19.358 63.415 1.00 92.38 281 ALA A O 1
ATOM 2173 N N . ASN A 1 282 ? -51.657 -18.007 61.991 1.00 93.31 282 ASN A N 1
ATOM 2174 C CA . ASN A 1 282 ? -51.570 -16.897 62.938 1.00 93.31 282 ASN A CA 1
ATOM 2175 C C . ASN A 1 282 ? -52.945 -16.259 63.223 1.00 93.31 282 ASN A C 1
ATOM 2177 O O . ASN A 1 282 ? -53.189 -15.843 64.355 1.00 93.31 282 ASN A O 1
ATOM 2181 N N . ALA A 1 283 ? -53.857 -16.211 62.246 1.00 93.69 283 ALA A N 1
ATOM 2182 C CA . ALA A 1 283 ? -55.235 -15.766 62.468 1.00 93.69 283 ALA A CA 1
ATOM 2183 C C . ALA A 1 283 ? -56.011 -16.748 63.367 1.00 93.69 283 ALA A C 1
ATOM 2185 O O . ALA A 1 283 ? -56.669 -16.317 64.315 1.00 93.69 283 ALA A O 1
ATOM 2186 N N . GLU A 1 284 ? -55.860 -18.059 63.146 1.00 93.50 284 GLU A N 1
ATOM 2187 C CA . GLU A 1 284 ? -56.414 -19.105 64.022 1.00 93.50 284 GLU A CA 1
ATOM 2188 C C . GLU A 1 284 ? -55.892 -18.976 65.462 1.00 93.50 284 GLU A C 1
ATOM 2190 O O . GLU A 1 284 ? -56.675 -19.025 66.410 1.00 93.50 284 GLU A O 1
ATOM 2195 N N . ILE A 1 285 ? -54.591 -18.721 65.646 1.00 94.12 285 ILE A N 1
ATOM 2196 C CA . ILE A 1 285 ? -53.982 -18.496 66.968 1.00 94.12 285 ILE A CA 1
ATOM 2197 C C . ILE A 1 285 ? -54.565 -17.255 67.668 1.00 94.12 285 ILE A C 1
ATOM 2199 O O . ILE A 1 285 ? -54.803 -17.306 68.877 1.00 94.12 285 ILE A O 1
ATOM 2203 N N . GLN A 1 286 ? -54.838 -16.154 66.952 1.00 92.56 286 GLN A N 1
ATOM 2204 C CA . GLN A 1 286 ? -55.509 -14.993 67.560 1.00 92.56 286 GLN A CA 1
ATOM 2205 C C . GLN A 1 286 ? -56.965 -15.311 67.932 1.00 92.56 286 GLN A C 1
ATOM 2207 O O . GLN A 1 286 ? -57.379 -14.972 69.037 1.00 92.56 286 GLN A O 1
ATOM 2212 N N . GLY A 1 287 ? -57.712 -16.026 67.083 1.00 93.88 287 GLY A N 1
ATOM 2213 C CA . GLY A 1 287 ? -59.077 -16.465 67.400 1.00 93.88 287 GLY A CA 1
ATOM 2214 C C . GLY A 1 287 ? -59.134 -17.407 68.610 1.00 93.88 287 GLY A C 1
ATOM 2215 O O . GLY A 1 287 ? -59.978 -17.249 69.489 1.00 93.88 287 GLY A O 1
ATOM 2216 N N . LEU A 1 288 ? -58.188 -18.345 68.728 1.00 91.88 288 LEU A N 1
ATOM 2217 C CA . LEU A 1 288 ? -58.039 -19.203 69.910 1.00 91.88 288 LEU A CA 1
ATOM 2218 C C . LEU A 1 288 ? -57.688 -18.400 71.171 1.00 91.88 288 LEU A C 1
ATOM 2220 O O . LEU A 1 288 ? -58.210 -18.691 72.246 1.00 91.88 288 LEU A O 1
ATOM 2224 N N . LYS A 1 289 ? -56.843 -17.371 71.051 1.00 92.44 289 LYS A N 1
ATOM 2225 C CA . LYS A 1 289 ? -56.493 -16.468 72.156 1.00 92.44 289 LYS A CA 1
ATOM 2226 C C . LYS A 1 289 ? -57.689 -15.624 72.610 1.00 92.44 289 LYS A C 1
ATOM 2228 O O . LYS A 1 289 ? -57.907 -15.506 73.813 1.00 92.44 289 LYS A O 1
ATOM 2233 N N . GLU A 1 290 ? -58.479 -15.087 71.685 1.00 91.56 290 GLU A N 1
ATOM 2234 C CA . GLU A 1 290 ? -59.712 -14.354 71.996 1.00 91.56 290 GLU A CA 1
ATOM 2235 C C . GLU A 1 290 ? -60.749 -15.275 72.657 1.00 91.56 290 GLU A C 1
ATOM 2237 O O . GLU A 1 290 ? -61.285 -14.949 73.716 1.00 91.56 290 GLU A O 1
ATOM 2242 N N . ASN A 1 291 ? -60.944 -16.486 72.125 1.00 92.88 291 ASN A N 1
ATOM 2243 C CA . ASN A 1 291 ? -61.789 -17.511 72.742 1.00 92.88 291 ASN A CA 1
ATOM 2244 C C . ASN A 1 291 ? -61.314 -17.888 74.156 1.00 92.88 291 ASN A C 1
ATOM 2246 O O . ASN A 1 291 ? -62.142 -18.057 75.052 1.00 92.88 291 ASN A O 1
ATOM 2250 N N . LEU A 1 292 ? -60.000 -17.962 74.401 1.00 91.56 292 LEU A N 1
ATOM 2251 C CA . LEU A 1 292 ? -59.436 -18.177 75.737 1.00 91.56 292 LEU A CA 1
ATOM 2252 C C . LEU A 1 292 ? -59.721 -16.991 76.674 1.00 91.56 292 LEU A C 1
ATOM 2254 O O . LEU A 1 292 ? -60.070 -17.200 77.834 1.00 91.56 292 LEU A O 1
ATOM 2258 N N . GLN A 1 293 ? -59.612 -15.750 76.191 1.00 90.88 293 GLN A N 1
ATOM 2259 C CA . GLN A 1 293 ? -59.944 -14.551 76.971 1.00 90.88 293 GLN A CA 1
ATOM 2260 C C . GLN A 1 293 ? -61.438 -14.505 77.323 1.00 90.88 293 GLN A C 1
ATOM 2262 O O . GLN A 1 293 ? -61.775 -14.295 78.488 1.00 90.88 293 GLN A O 1
ATOM 2267 N N . ASN A 1 294 ? -62.319 -14.798 76.364 1.00 91.75 294 ASN A N 1
ATOM 2268 C CA . ASN A 1 294 ? -63.765 -14.894 76.574 1.00 91.75 294 ASN A CA 1
ATOM 2269 C C . ASN A 1 294 ? -64.129 -16.036 77.539 1.00 91.75 294 ASN A C 1
ATOM 2271 O O . ASN A 1 294 ? -64.951 -15.847 78.433 1.00 91.75 294 ASN A O 1
ATOM 2275 N N . THR A 1 295 ? -63.463 -17.191 77.435 1.00 89.69 295 THR A N 1
ATOM 2276 C CA . THR A 1 295 ? -63.637 -18.322 78.365 1.00 89.69 295 THR A CA 1
ATOM 2277 C C . THR A 1 295 ? -63.167 -17.968 79.776 1.00 89.69 295 THR A C 1
ATOM 2279 O O . THR A 1 295 ? -63.854 -18.280 80.746 1.00 89.69 295 THR A O 1
ATOM 2282 N N . ASN A 1 296 ? -62.038 -17.268 79.915 1.00 90.06 296 ASN A N 1
ATOM 2283 C CA . ASN A 1 296 ? -61.547 -16.796 81.210 1.00 90.06 296 ASN A CA 1
ATOM 2284 C C . ASN A 1 296 ? -62.488 -15.754 81.828 1.00 90.06 296 ASN A C 1
ATOM 2286 O O . ASN A 1 296 ? -62.782 -15.850 83.016 1.00 90.06 296 ASN A O 1
ATOM 2290 N N . ALA A 1 297 ? -63.018 -14.816 81.036 1.00 87.56 297 ALA A N 1
ATOM 2291 C CA . ALA A 1 297 ? -64.010 -13.844 81.493 1.00 87.56 297 ALA A CA 1
ATOM 2292 C C . ALA A 1 297 ? -65.314 -14.529 81.943 1.00 87.56 297 ALA A C 1
ATOM 2294 O O . ALA A 1 297 ? -65.801 -14.254 83.041 1.00 87.56 297 ALA A O 1
ATOM 2295 N N . LEU A 1 298 ? -65.832 -15.477 81.153 1.00 88.69 298 LEU A N 1
ATOM 2296 C CA . LEU A 1 298 ? -67.013 -16.270 81.499 1.00 88.69 298 LEU A CA 1
ATOM 2297 C C . LEU A 1 298 ? -66.780 -17.122 82.753 1.00 88.69 298 LEU A C 1
ATOM 2299 O O . LEU A 1 298 ? -67.653 -17.179 83.615 1.00 88.69 298 LEU A O 1
ATOM 2303 N N . ASN A 1 299 ? -65.607 -17.741 82.908 1.00 90.38 299 ASN A N 1
ATOM 2304 C CA . ASN A 1 299 ? -65.240 -18.458 84.128 1.00 90.38 299 ASN A CA 1
ATOM 2305 C C . ASN A 1 299 ? -65.154 -17.508 85.335 1.00 90.38 299 ASN A C 1
ATOM 2307 O O . ASN A 1 299 ? -65.692 -17.835 86.386 1.00 90.38 299 ASN A O 1
ATOM 2311 N N . SER A 1 300 ? -64.558 -16.319 85.205 1.00 86.94 300 SER A N 1
ATOM 2312 C CA . SER A 1 300 ? -64.526 -15.321 86.285 1.00 86.94 300 SER A CA 1
ATOM 2313 C C . SER A 1 300 ? -65.929 -14.843 86.673 1.00 86.94 300 SER A C 1
ATOM 2315 O O . SER A 1 300 ? -66.238 -14.760 87.860 1.00 86.94 300 SER A O 1
ATOM 2317 N N . GLN A 1 301 ? -66.805 -14.598 85.695 1.00 87.81 301 GLN A N 1
ATOM 2318 C CA . GLN A 1 301 ? -68.212 -14.260 85.925 1.00 87.81 301 GLN A CA 1
ATOM 2319 C C . GLN A 1 301 ? -68.976 -15.423 86.576 1.00 87.81 301 GLN A C 1
ATOM 2321 O O . GLN A 1 301 ? -69.762 -15.204 87.494 1.00 87.81 301 GLN A O 1
ATOM 2326 N N . THR A 1 302 ? -68.704 -16.660 86.155 1.00 84.19 302 THR A N 1
ATOM 2327 C CA . THR A 1 302 ? -69.297 -17.882 86.717 1.00 84.19 302 THR A CA 1
ATOM 2328 C C . THR A 1 302 ? -68.831 -18.110 88.152 1.00 84.19 302 THR A C 1
ATOM 2330 O O . THR A 1 302 ? -69.654 -18.395 89.010 1.00 84.19 302 THR A O 1
ATOM 2333 N N . GLN A 1 303 ? -67.547 -17.913 88.462 1.00 85.94 303 GLN A N 1
ATOM 2334 C CA . GLN A 1 303 ? -67.023 -17.988 89.829 1.00 85.94 303 GLN A CA 1
ATOM 2335 C C . GLN A 1 303 ? -67.587 -16.872 90.718 1.00 85.94 303 GLN A C 1
ATOM 2337 O O . GLN A 1 303 ? -67.935 -17.136 91.866 1.00 85.94 303 GLN A O 1
ATOM 2342 N N . ALA A 1 304 ? -67.746 -15.651 90.195 1.00 82.31 304 ALA A N 1
ATOM 2343 C CA . ALA A 1 304 ? -68.393 -14.556 90.915 1.00 82.31 304 ALA A CA 1
ATOM 2344 C C . ALA A 1 304 ? -69.879 -14.845 91.197 1.00 82.31 304 ALA A C 1
ATOM 2346 O O . ALA A 1 304 ? -70.329 -14.634 92.321 1.00 82.31 304 ALA A O 1
ATOM 2347 N N . PHE A 1 305 ? -70.615 -15.378 90.215 1.00 84.81 305 PHE A N 1
ATOM 2348 C CA . PHE A 1 305 ? -72.016 -15.784 90.361 1.00 84.81 305 PHE A CA 1
ATOM 2349 C C . PHE A 1 305 ? -72.180 -16.972 91.317 1.00 84.81 305 PHE A C 1
ATOM 2351 O O . PHE A 1 305 ? -73.014 -16.931 92.212 1.00 84.81 305 PHE A O 1
ATOM 2358 N N . ILE A 1 306 ? -71.359 -18.018 91.181 1.00 82.50 306 ILE A N 1
ATOM 2359 C CA . ILE A 1 306 ? -71.357 -19.170 92.091 1.00 82.50 306 ILE A CA 1
ATOM 2360 C C . ILE A 1 306 ? -71.032 -18.710 93.512 1.00 82.50 306 ILE A C 1
ATOM 2362 O O . ILE A 1 306 ? -71.718 -19.120 94.444 1.00 82.50 306 ILE A O 1
ATOM 2366 N N . LYS A 1 307 ? -70.047 -17.819 93.693 1.00 85.25 307 LYS A N 1
ATOM 2367 C CA . LYS A 1 307 ? -69.736 -17.258 95.008 1.00 85.25 307 LYS A CA 1
ATOM 2368 C C . LYS A 1 307 ? -70.915 -16.462 95.570 1.00 85.25 307 LYS A C 1
ATOM 2370 O O . LYS A 1 307 ? -71.328 -16.756 96.683 1.00 85.25 307 LYS A O 1
ATOM 2375 N N . SER A 1 308 ? -71.491 -15.512 94.828 1.00 85.50 308 SER A N 1
ATOM 2376 C CA . SER A 1 308 ? -72.631 -14.729 95.329 1.00 85.50 308 SER A CA 1
ATOM 2377 C C . SER A 1 308 ? -73.863 -15.599 95.592 1.00 85.50 308 SER A C 1
ATOM 2379 O O . SER A 1 308 ? -74.578 -15.363 96.561 1.00 85.50 308 SER A O 1
ATOM 2381 N N . SER A 1 309 ? -74.070 -16.654 94.800 1.00 83.38 309 SER A N 1
ATOM 2382 C CA . SER A 1 309 ? -75.111 -17.657 95.021 1.00 83.38 309 SER A CA 1
ATOM 2383 C C . SER A 1 309 ? -74.839 -18.510 96.262 1.00 83.38 309 SER A C 1
ATOM 2385 O O . SER A 1 309 ? -75.789 -18.823 96.973 1.00 83.38 309 SER A O 1
ATOM 2387 N N . PHE A 1 310 ? -73.589 -18.875 96.567 1.00 80.19 310 PHE A N 1
ATOM 2388 C CA . PHE A 1 310 ? -73.227 -19.563 97.815 1.00 80.19 310 PHE A CA 1
ATOM 2389 C C . PHE A 1 310 ? -73.328 -18.643 99.033 1.00 80.19 310 PHE A C 1
ATOM 2391 O O . PHE A 1 310 ? -73.876 -19.065 100.046 1.00 80.19 310 PHE A O 1
ATOM 2398 N N . ASP A 1 311 ? -72.857 -17.399 98.938 1.00 80.31 311 ASP A N 1
ATOM 2399 C CA . ASP A 1 311 ? -72.961 -16.398 100.003 1.00 80.31 311 ASP A CA 1
ATOM 2400 C C . ASP A 1 311 ? -74.446 -16.116 100.315 1.00 80.31 311 ASP A C 1
ATOM 2402 O O . ASP A 1 311 ? -74.855 -16.173 101.478 1.00 80.31 311 ASP A O 1
ATOM 2406 N N . ASN A 1 312 ? -75.284 -15.935 99.281 1.00 81.94 312 ASN A N 1
ATOM 2407 C CA . ASN A 1 312 ? -76.735 -15.802 99.427 1.00 81.94 312 ASN A CA 1
ATOM 2408 C C . ASN A 1 312 ? -77.372 -17.077 99.993 1.00 81.94 312 ASN A C 1
ATOM 2410 O O . ASN A 1 312 ? -78.070 -16.998 100.991 1.00 81.94 312 ASN A O 1
ATOM 2414 N N . THR A 1 313 ? -77.095 -18.259 99.430 1.00 76.81 313 THR A N 1
ATOM 2415 C CA . THR A 1 313 ? -77.669 -19.531 99.920 1.00 76.81 313 THR A CA 1
ATOM 2416 C C . THR A 1 313 ? -77.231 -19.838 101.355 1.00 76.81 313 THR A C 1
ATOM 2418 O O . THR A 1 313 ? -77.990 -20.429 102.112 1.00 76.81 313 THR A O 1
ATOM 2421 N N . SER A 1 314 ? -76.039 -19.412 101.775 1.00 76.25 314 SER A N 1
ATOM 2422 C CA . SER A 1 314 ? -75.565 -19.536 103.158 1.00 76.25 314 SER A CA 1
ATOM 2423 C C . SER A 1 314 ? -76.381 -18.654 104.110 1.00 76.25 314 SER A C 1
ATOM 2425 O O . SER A 1 314 ? -76.883 -19.141 105.126 1.00 76.25 314 SER A O 1
ATOM 2427 N N . ALA A 1 315 ? -76.595 -17.382 103.752 1.00 73.88 315 ALA A N 1
ATOM 2428 C CA . ALA A 1 315 ? -77.473 -16.477 104.495 1.00 73.88 315 ALA A CA 1
ATOM 2429 C C . ALA A 1 315 ? -78.936 -16.960 104.490 1.00 73.88 315 ALA A C 1
ATOM 2431 O O . ALA A 1 315 ? -79.610 -16.945 105.519 1.00 73.88 315 ALA A O 1
ATOM 2432 N N . GLU A 1 316 ? -79.413 -17.461 103.354 1.00 68.94 316 GLU A N 1
ATOM 2433 C CA . GLU A 1 316 ? -80.784 -17.919 103.153 1.00 68.94 316 GLU A CA 1
ATOM 2434 C C . GLU A 1 316 ? -81.041 -19.277 103.825 1.00 68.94 316 GLU A C 1
ATOM 2436 O O . GLU A 1 316 ? -82.133 -19.495 104.325 1.00 68.94 316 GLU A O 1
ATOM 2441 N N . ILE A 1 317 ? -80.037 -20.146 103.999 1.00 71.44 317 ILE A N 1
ATOM 2442 C CA . ILE A 1 317 ? -80.124 -21.335 104.870 1.00 71.44 317 ILE A CA 1
ATOM 2443 C C . ILE A 1 317 ? -80.130 -20.947 106.357 1.00 71.44 317 ILE A C 1
ATOM 2445 O O . ILE A 1 317 ? -80.803 -21.611 107.149 1.00 71.44 317 ILE A O 1
ATOM 2449 N N . GLN A 1 318 ? -79.434 -19.879 106.770 1.00 63.81 318 GLN A N 1
ATOM 2450 C CA . GLN A 1 318 ? -79.584 -19.347 108.134 1.00 63.81 318 GLN A CA 1
ATOM 2451 C C . GLN A 1 318 ? -80.988 -18.760 108.354 1.00 63.81 318 GLN A C 1
ATOM 2453 O O . GLN A 1 318 ? -81.596 -19.006 109.394 1.00 63.81 318 GLN A O 1
ATOM 2458 N N . PHE A 1 319 ? -81.534 -18.056 107.361 1.00 67.06 319 PHE A N 1
ATOM 2459 C CA . PHE A 1 319 ? -82.876 -17.469 107.395 1.00 67.06 319 PHE A CA 1
ATOM 2460 C C . PHE A 1 319 ? -83.991 -18.530 107.346 1.00 67.06 319 PHE A C 1
ATOM 2462 O O . PHE A 1 319 ? -84.890 -18.540 108.188 1.00 67.06 319 PHE A O 1
ATOM 2469 N N . LEU A 1 320 ? -83.895 -19.494 106.425 1.00 60.19 320 LEU A N 1
ATOM 2470 C CA . LEU A 1 320 ? -84.831 -20.612 106.281 1.00 60.19 320 LEU A CA 1
ATOM 2471 C C . LEU A 1 320 ? -84.794 -21.568 107.472 1.00 60.19 320 LEU A C 1
ATOM 2473 O O . LEU A 1 320 ? -85.814 -22.181 107.767 1.00 60.19 320 LEU A O 1
ATOM 2477 N N . ARG A 1 321 ? -83.696 -21.638 108.235 1.00 60.72 321 ARG A N 1
ATOM 2478 C CA . ARG A 1 321 ? -83.693 -22.326 109.536 1.00 60.72 321 ARG A CA 1
ATOM 2479 C C . ARG A 1 321 ? -84.696 -21.712 110.521 1.00 60.72 321 ARG A C 1
ATOM 2481 O O . ARG A 1 321 ? -85.283 -22.458 111.290 1.00 60.72 321 ARG A O 1
ATOM 2488 N N . GLY A 1 322 ? -84.921 -20.396 110.465 1.00 56.88 322 GLY A N 1
ATOM 2489 C CA . GLY A 1 322 ? -85.975 -19.712 111.226 1.00 56.88 322 GLY A CA 1
ATOM 2490 C C . GLY A 1 322 ? -87.351 -19.715 110.543 1.00 56.88 322 GLY A C 1
ATOM 2491 O O . GLY A 1 322 ? -88.372 -19.670 111.219 1.00 56.88 322 GLY A O 1
ATOM 2492 N N . HIS A 1 323 ? -87.417 -19.793 109.208 1.00 54.41 323 HIS A N 1
ATOM 2493 C CA . HIS A 1 323 ? -88.697 -19.843 108.482 1.00 54.41 323 HIS A CA 1
ATOM 2494 C C . HIS A 1 323 ? -89.295 -21.255 108.351 1.00 54.41 323 HIS A C 1
ATOM 2496 O O . HIS A 1 323 ? -90.506 -21.376 108.182 1.00 54.41 323 HIS A O 1
ATOM 2502 N N . LEU A 1 324 ? -88.514 -22.328 108.511 1.00 49.38 324 LEU A N 1
ATOM 2503 C CA . LEU A 1 324 ? -89.032 -23.703 108.599 1.00 49.38 324 LEU A CA 1
ATOM 2504 C C . LEU A 1 324 ? -89.876 -23.943 109.864 1.00 49.38 324 LEU A C 1
ATOM 2506 O O . LEU A 1 324 ? -90.699 -24.851 109.875 1.00 49.38 324 LEU A O 1
ATOM 2510 N N . GLU A 1 325 ? -89.755 -23.085 110.882 1.00 49.06 325 GLU A N 1
ATOM 2511 C CA . GLU A 1 325 ? -90.664 -23.037 112.040 1.00 49.06 325 GLU A CA 1
ATOM 2512 C C . GLU A 1 325 ? -91.991 -22.302 111.740 1.00 49.06 325 GLU A C 1
ATOM 2514 O O . GLU A 1 325 ? -92.884 -22.271 112.584 1.00 49.06 325 GLU A O 1
ATOM 2519 N N . ARG A 1 326 ? -92.136 -21.691 110.550 1.00 50.69 326 ARG A N 1
ATOM 2520 C CA . ARG A 1 326 ? -93.272 -20.825 110.167 1.00 50.69 326 ARG A CA 1
ATOM 2521 C C . ARG A 1 326 ? -93.955 -21.202 108.844 1.00 50.69 326 ARG A C 1
ATOM 2523 O O . ARG A 1 326 ? -95.079 -20.779 108.604 1.00 50.69 326 ARG A O 1
ATOM 2530 N N . ALA A 1 327 ? -93.324 -22.009 107.994 1.00 47.00 327 ALA A N 1
ATOM 2531 C CA . ALA A 1 327 ? -93.782 -22.321 106.632 1.00 47.00 327 ALA A CA 1
ATOM 2532 C C . ALA A 1 327 ? -95.043 -23.221 106.524 1.00 47.00 327 ALA A C 1
ATOM 2534 O O . ALA A 1 327 ? -95.251 -23.862 105.495 1.00 47.00 327 ALA A O 1
ATOM 2535 N N . GLY A 1 328 ? -95.889 -23.286 107.559 1.00 45.12 328 GLY A N 1
ATOM 2536 C CA . GLY A 1 328 ? -97.152 -24.033 107.535 1.00 45.12 328 GLY A CA 1
ATOM 2537 C C . GLY A 1 328 ? -98.299 -23.315 106.808 1.00 45.12 328 GLY A C 1
ATOM 2538 O O . GLY A 1 328 ? -99.128 -23.973 106.182 1.00 45.12 328 GLY A O 1
ATOM 2539 N N . ASP A 1 329 ? -98.336 -21.978 106.852 1.00 43.16 329 ASP A N 1
ATOM 2540 C CA . ASP A 1 329 ? -99.585 -21.229 106.627 1.00 43.16 329 ASP A CA 1
ATOM 2541 C C . ASP A 1 329 ? -99.771 -20.648 105.204 1.00 43.16 329 ASP A C 1
ATOM 2543 O O . ASP A 1 329 ? -100.889 -20.319 104.804 1.00 43.16 329 ASP A O 1
ATOM 2547 N N . GLU A 1 330 ? -98.712 -20.522 104.395 1.00 45.75 330 GLU A N 1
ATOM 2548 C CA . GLU A 1 330 ? -98.730 -19.665 103.186 1.00 45.75 330 GLU A CA 1
ATOM 2549 C C . GLU A 1 330 ? -99.107 -20.370 101.860 1.00 45.75 330 GLU A C 1
ATOM 2551 O O . GLU A 1 330 ? -99.112 -19.752 100.792 1.00 45.75 330 GLU A O 1
ATOM 2556 N N . ILE A 1 331 ? -99.522 -21.643 101.904 1.00 45.50 331 ILE A N 1
ATOM 2557 C CA . ILE A 1 331 ? -99.886 -22.453 100.715 1.00 45.50 331 ILE A CA 1
ATOM 2558 C C . ILE A 1 331 ? -101.001 -21.813 99.853 1.00 45.50 331 ILE A C 1
ATOM 2560 O O 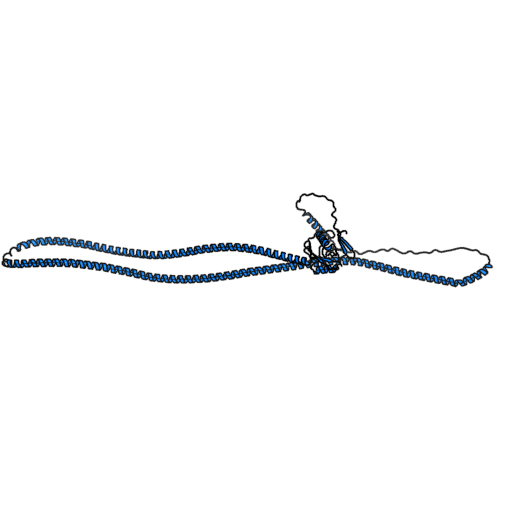. ILE A 1 331 ? -101.092 -22.066 98.648 1.00 45.50 331 ILE A O 1
ATOM 2564 N N . HIS A 1 332 ? -101.852 -20.962 100.432 1.00 41.62 332 HIS A N 1
ATOM 2565 C CA . HIS A 1 332 ? -103.060 -20.463 99.768 1.00 41.62 332 HIS A CA 1
ATOM 2566 C C . HIS A 1 332 ? -102.856 -19.369 98.699 1.00 41.62 332 HIS A C 1
ATOM 2568 O O . HIS A 1 332 ? -103.768 -19.153 97.894 1.00 41.62 332 HIS A O 1
ATOM 2574 N N . VAL A 1 333 ? -101.703 -18.688 98.646 1.00 55.78 333 VAL A N 1
ATOM 2575 C CA . VAL A 1 333 ? -101.490 -17.545 97.725 1.00 55.78 333 VAL A CA 1
ATOM 2576 C C . VAL A 1 333 ? -101.129 -17.992 96.300 1.00 55.78 333 VAL A C 1
ATOM 2578 O O . VAL A 1 333 ? -101.660 -17.445 95.330 1.00 55.78 333 VAL A O 1
ATOM 2581 N N . LEU A 1 334 ? -100.318 -19.049 96.166 1.00 59.34 334 LEU A N 1
ATOM 2582 C CA . LEU A 1 334 ? -99.715 -19.532 94.906 1.00 59.34 334 LEU A CA 1
ATOM 2583 C C . LEU A 1 334 ? -100.712 -19.808 93.762 1.00 59.34 334 LEU A C 1
ATOM 2585 O O . LEU A 1 334 ? -100.349 -19.802 92.586 1.00 59.34 334 LEU A O 1
ATOM 2589 N N . LYS A 1 335 ? -101.994 -20.027 94.079 1.00 56.31 335 LYS A N 1
ATOM 2590 C CA . LYS A 1 335 ? -103.056 -20.264 93.088 1.00 56.31 335 LYS A CA 1
ATOM 2591 C C . LYS A 1 335 ? -103.420 -19.014 92.265 1.00 56.31 335 LYS A C 1
ATOM 2593 O O . LYS A 1 335 ? -104.098 -19.146 91.245 1.00 56.31 335 LYS A O 1
ATOM 2598 N N . ARG A 1 336 ? -103.014 -17.810 92.692 1.00 56.88 336 ARG A N 1
ATOM 2599 C CA . ARG A 1 336 ? -103.357 -16.544 92.019 1.00 56.88 336 ARG A CA 1
ATOM 2600 C C . ARG A 1 336 ? -102.445 -16.237 90.828 1.00 56.88 336 ARG A C 1
ATOM 2602 O O . ARG A 1 336 ? -102.946 -15.885 89.760 1.00 56.88 336 ARG A O 1
ATOM 2609 N N . ASP A 1 337 ? -101.137 -16.405 90.995 1.00 62.84 337 ASP A N 1
ATOM 2610 C CA . ASP A 1 337 ? -100.136 -15.834 90.080 1.00 62.84 337 ASP A CA 1
ATOM 2611 C C . ASP A 1 337 ? -99.972 -16.629 88.780 1.00 62.84 337 ASP A C 1
ATOM 2613 O O . ASP A 1 337 ? -99.689 -16.057 87.724 1.00 62.84 337 ASP A O 1
ATOM 2617 N N . LEU A 1 338 ? -100.255 -17.937 88.817 1.00 65.81 338 LEU A N 1
ATOM 2618 C CA . LEU A 1 338 ? -100.158 -18.837 87.662 1.00 65.81 338 LEU A CA 1
ATOM 2619 C C . LEU A 1 338 ? -100.964 -18.342 86.442 1.00 65.81 338 LEU A C 1
ATOM 2621 O O . LEU A 1 338 ? -100.535 -18.523 85.305 1.00 65.81 338 LEU A O 1
ATOM 2625 N N . LYS A 1 339 ? -102.099 -17.658 86.664 1.00 65.50 339 LYS A N 1
ATOM 2626 C CA . LYS A 1 339 ? -102.931 -17.083 85.589 1.00 65.50 339 LYS A CA 1
ATOM 2627 C C . LYS A 1 339 ? -102.284 -15.906 84.851 1.00 65.50 339 LYS A C 1
ATOM 2629 O O . LYS A 1 339 ? -102.697 -15.611 83.733 1.00 65.50 339 LYS A O 1
ATOM 2634 N N . MET A 1 340 ? -101.315 -15.218 85.456 1.00 65.25 340 MET A N 1
ATOM 2635 C CA . MET A 1 340 ? -100.654 -14.054 84.856 1.00 65.25 340 MET A CA 1
ATOM 2636 C C . MET A 1 340 ? -99.518 -14.465 83.910 1.00 65.25 340 MET A C 1
ATOM 2638 O O . MET A 1 340 ? -99.339 -13.851 82.858 1.00 65.25 340 MET A O 1
ATOM 2642 N N . VAL A 1 341 ? -98.785 -15.529 84.257 1.00 71.12 341 VAL A N 1
ATOM 2643 C CA . VAL A 1 341 ? -97.617 -16.007 83.498 1.00 71.12 341 VAL A CA 1
ATOM 2644 C C . VAL A 1 341 ? -98.006 -16.429 82.076 1.00 71.12 341 VAL A C 1
ATOM 2646 O O . VAL A 1 341 ? -97.370 -15.999 81.114 1.00 71.12 341 VAL A O 1
ATOM 2649 N N . THR A 1 342 ? -99.102 -17.182 81.918 1.00 76.00 342 THR A N 1
ATOM 2650 C CA . THR A 1 342 ? -99.562 -17.708 80.617 1.00 76.00 342 THR A CA 1
ATOM 2651 C C . THR A 1 342 ? -99.768 -16.617 79.557 1.00 76.00 342 THR A C 1
ATOM 2653 O O . THR A 1 342 ? -99.421 -16.811 78.392 1.00 76.00 342 THR A O 1
ATOM 2656 N N . ALA A 1 343 ? -100.285 -15.449 79.955 1.00 69.44 343 ALA A N 1
ATOM 2657 C CA . ALA A 1 343 ? -100.523 -14.329 79.043 1.00 69.44 343 ALA A CA 1
ATOM 2658 C C . ALA A 1 343 ? -99.218 -13.666 78.559 1.00 69.44 343 ALA A C 1
ATOM 2660 O O . ALA A 1 343 ? -99.149 -13.169 77.434 1.00 69.44 343 ALA A O 1
ATOM 2661 N N . GLN A 1 344 ? -98.162 -13.678 79.381 1.00 76.38 344 GLN A N 1
ATOM 2662 C CA . GLN A 1 344 ? -96.845 -13.184 78.974 1.00 76.38 344 GLN A CA 1
ATOM 2663 C C . GLN A 1 344 ? -96.143 -14.165 78.025 1.00 76.38 344 GLN A C 1
ATOM 2665 O O . GLN A 1 344 ? -95.531 -13.724 77.052 1.00 76.38 344 GLN A O 1
ATOM 2670 N N . THR A 1 345 ? -96.296 -15.479 78.235 1.00 77.12 345 THR A N 1
ATOM 2671 C CA . THR A 1 345 ? -95.724 -16.522 77.363 1.00 77.12 345 THR A CA 1
ATOM 2672 C C . THR A 1 345 ? -96.174 -16.375 75.905 1.00 77.12 345 THR A C 1
ATOM 2674 O O . THR A 1 345 ? -95.340 -16.393 75.002 1.00 77.12 345 THR A O 1
ATOM 2677 N N . GLN A 1 346 ? -97.467 -16.135 75.653 1.00 73.56 346 GLN A N 1
ATOM 2678 C CA . GLN A 1 346 ? -97.972 -15.930 74.285 1.00 73.56 346 GLN A CA 1
ATOM 2679 C C . GLN A 1 346 ? -97.383 -14.676 73.613 1.00 73.56 346 GLN A C 1
ATOM 2681 O O . GLN A 1 346 ? -97.075 -14.697 72.422 1.00 73.56 346 GLN A O 1
ATOM 2686 N N . LYS A 1 347 ? -97.156 -13.595 74.375 1.00 77.00 347 LYS A N 1
ATOM 2687 C CA . LYS A 1 347 ? -96.514 -12.369 73.867 1.00 77.00 347 LYS A CA 1
ATOM 2688 C C . LYS A 1 347 ? -95.014 -12.548 73.591 1.00 77.00 347 LYS A C 1
ATOM 2690 O O . LYS A 1 347 ? -94.465 -11.828 72.757 1.00 77.00 347 LYS A O 1
ATOM 2695 N N . ALA A 1 348 ? -94.353 -13.487 74.269 1.00 73.94 348 ALA A N 1
ATOM 2696 C CA . ALA A 1 348 ? -92.972 -13.856 73.976 1.00 73.94 348 ALA A CA 1
ATOM 2697 C C . ALA A 1 348 ? -92.859 -14.646 72.659 1.00 73.94 348 ALA A C 1
ATOM 2699 O O . ALA A 1 348 ? -91.982 -14.331 71.858 1.00 73.94 348 ALA A O 1
ATOM 2700 N N . ASN A 1 349 ? -93.771 -15.592 72.391 1.00 77.50 349 ASN A N 1
ATOM 2701 C CA . ASN A 1 349 ? -93.722 -16.416 71.174 1.00 77.50 349 ASN A CA 1
ATOM 2702 C C . ASN A 1 349 ? -93.779 -15.570 69.895 1.00 77.50 349 ASN A C 1
ATOM 2704 O O . ASN A 1 349 ? -92.875 -15.657 69.076 1.00 77.50 349 ASN A O 1
ATOM 2708 N N . GLY A 1 350 ? -94.753 -14.657 69.784 1.00 80.25 350 GLY A N 1
ATOM 2709 C CA . GLY A 1 350 ? -94.898 -13.799 68.597 1.00 80.25 350 GLY A CA 1
ATOM 2710 C C . GLY A 1 350 ? -93.705 -12.870 68.323 1.00 80.25 350 GLY A C 1
ATOM 2711 O O . GLY A 1 350 ? -93.515 -12.424 67.194 1.00 80.25 350 GLY A O 1
ATOM 2712 N N . ARG A 1 351 ? -92.870 -12.585 69.335 1.00 79.19 351 ARG A N 1
ATOM 2713 C CA . ARG A 1 351 ? -91.581 -11.896 69.146 1.00 79.19 351 ARG A CA 1
ATOM 2714 C C . ARG A 1 351 ? -90.495 -12.835 68.626 1.00 79.19 351 ARG A C 1
ATOM 2716 O O . ARG A 1 351 ? -89.670 -12.399 67.835 1.00 79.19 351 ARG A O 1
ATOM 2723 N N . LEU A 1 352 ? -90.516 -14.095 69.050 1.00 79.69 352 LEU A N 1
ATOM 2724 C CA . LEU A 1 352 ? -89.618 -15.154 68.593 1.00 79.69 352 LEU A CA 1
ATOM 2725 C C . LEU A 1 352 ? -89.855 -15.464 67.105 1.00 79.69 352 LEU A C 1
ATOM 2727 O O . LEU A 1 352 ? -88.904 -15.458 66.328 1.00 79.69 352 LEU A O 1
ATOM 2731 N N . ASP A 1 353 ? -91.120 -15.591 66.693 1.00 82.50 353 ASP A N 1
ATOM 2732 C CA . ASP A 1 353 ? -91.528 -15.786 65.291 1.00 82.50 353 ASP A CA 1
ATOM 2733 C C . ASP A 1 353 ? -91.049 -14.620 64.389 1.00 82.50 353 ASP A C 1
ATOM 2735 O O . ASP A 1 353 ? -90.562 -14.810 63.268 1.00 82.50 353 ASP A O 1
ATOM 2739 N N . GLN A 1 354 ? -91.121 -13.386 64.905 1.00 77.88 354 GLN A N 1
ATOM 2740 C CA . GLN A 1 354 ? -90.628 -12.187 64.220 1.00 77.88 354 GLN A CA 1
ATOM 2741 C C . GLN A 1 354 ? -89.089 -12.138 64.144 1.00 77.88 354 GLN A C 1
ATOM 2743 O O . GLN A 1 354 ? -88.545 -11.654 63.151 1.00 77.88 354 GLN A O 1
ATOM 2748 N N . THR A 1 355 ? -88.382 -12.658 65.155 1.00 77.00 355 THR A N 1
ATOM 2749 C CA . THR A 1 355 ? -86.917 -12.803 65.141 1.00 77.00 355 THR A CA 1
ATOM 2750 C C . THR A 1 355 ? -86.458 -13.865 64.140 1.00 77.00 355 THR A C 1
ATOM 2752 O O . THR A 1 355 ? -85.545 -13.583 63.367 1.00 77.00 355 THR A O 1
ATOM 2755 N N . ASP A 1 356 ? -87.098 -15.040 64.082 1.00 83.75 356 ASP A N 1
ATOM 2756 C CA . ASP A 1 356 ? -86.736 -16.085 63.108 1.00 83.75 356 ASP A CA 1
ATOM 2757 C C . ASP A 1 356 ? -86.891 -15.579 61.666 1.00 83.75 356 ASP A C 1
ATOM 2759 O O . ASP A 1 356 ? -85.974 -15.698 60.855 1.00 83.75 356 ASP A O 1
ATOM 2763 N N . THR A 1 357 ? -87.990 -14.869 61.385 1.00 82.56 357 THR A N 1
ATOM 2764 C CA . THR A 1 357 ? -88.224 -14.235 60.077 1.00 82.56 357 THR A CA 1
ATOM 2765 C C . THR A 1 357 ? -87.074 -13.297 59.670 1.00 82.56 357 THR A C 1
ATOM 2767 O O . THR A 1 357 ? -86.653 -13.305 58.513 1.00 82.56 357 THR A O 1
ATOM 2770 N N . GLN A 1 358 ? -86.516 -12.517 60.605 1.00 84.06 358 GLN A N 1
ATOM 2771 C CA . GLN A 1 358 ? -85.355 -11.655 60.334 1.00 84.06 358 GLN A CA 1
ATOM 2772 C C . GLN A 1 358 ? -84.057 -12.453 60.128 1.00 84.06 358 GLN A C 1
ATOM 2774 O O . GLN A 1 358 ? -83.251 -12.090 59.272 1.00 84.06 358 GLN A O 1
ATOM 2779 N N . ILE A 1 359 ? -83.867 -13.557 60.856 1.00 82.12 359 ILE A N 1
ATOM 2780 C CA . ILE A 1 359 ? -82.711 -14.454 60.691 1.00 82.12 359 ILE A CA 1
ATOM 2781 C C . ILE A 1 359 ? -82.703 -15.085 59.288 1.00 82.12 359 ILE A C 1
ATOM 2783 O O . ILE A 1 359 ? -81.647 -15.136 58.656 1.00 82.12 359 ILE A O 1
ATOM 2787 N N . GLN A 1 360 ? -83.861 -15.495 58.753 1.00 82.38 360 GLN A N 1
ATOM 2788 C CA . GLN A 1 360 ? -83.947 -16.029 57.384 1.00 82.38 360 GLN A CA 1
ATOM 2789 C C . GLN A 1 360 ? -83.596 -14.973 56.318 1.00 82.38 360 GLN A C 1
ATOM 2791 O O . GLN A 1 360 ? -82.924 -15.297 55.337 1.00 82.38 360 GLN A O 1
ATOM 2796 N N . VAL A 1 361 ? -83.987 -13.704 56.511 1.00 81.19 361 VAL A N 1
ATOM 2797 C CA . VAL A 1 361 ? -83.614 -12.609 55.592 1.00 81.19 361 VAL A CA 1
ATOM 2798 C C . VAL A 1 361 ? -82.099 -12.387 55.604 1.00 81.19 361 VAL A C 1
ATOM 2800 O O . VAL A 1 361 ? -81.476 -12.470 54.545 1.00 81.19 361 VAL A O 1
ATOM 2803 N N . PHE A 1 362 ? -81.485 -12.223 56.783 1.00 76.75 362 PHE A N 1
ATOM 2804 C CA . PHE A 1 362 ? -80.025 -12.081 56.906 1.00 76.75 362 PHE A CA 1
ATOM 2805 C C . PHE A 1 362 ? -79.259 -13.258 56.287 1.00 76.75 362 PHE A C 1
ATOM 2807 O O . PHE A 1 362 ? -78.224 -13.060 55.651 1.00 76.75 362 PHE A O 1
ATOM 2814 N N . LYS A 1 363 ? -79.780 -14.484 56.416 1.00 82.94 363 LYS A N 1
ATOM 2815 C CA . LYS A 1 363 ? -79.195 -15.676 55.790 1.00 82.94 363 LYS A CA 1
ATOM 2816 C C . LYS A 1 363 ? -79.141 -15.560 54.259 1.00 82.94 363 LYS A C 1
ATOM 2818 O O . LYS A 1 363 ? -78.115 -15.895 53.671 1.00 82.94 363 LYS A O 1
ATOM 2823 N N . SER A 1 364 ? -80.197 -15.042 53.626 1.00 79.81 364 SER A N 1
ATOM 2824 C CA . SER A 1 364 ? -80.240 -14.830 52.168 1.00 79.81 364 SER A CA 1
ATOM 2825 C C . SER A 1 364 ? -79.286 -13.725 51.689 1.00 79.81 364 SER A C 1
ATOM 2827 O O . SER A 1 364 ? -78.655 -13.855 50.640 1.00 79.81 364 SER A O 1
ATOM 2829 N N . GLU A 1 365 ? -79.087 -12.667 52.482 1.00 80.06 365 GLU A N 1
ATOM 2830 C CA . GLU A 1 365 ? -78.080 -11.638 52.186 1.00 80.06 365 GLU A CA 1
ATOM 2831 C C . GLU A 1 365 ? -76.651 -12.203 52.273 1.00 80.06 365 GLU A C 1
ATOM 2833 O O . GLU A 1 365 ? -75.785 -11.854 51.465 1.00 80.06 365 GLU A O 1
ATOM 2838 N N . MET A 1 366 ? -76.410 -13.145 53.190 1.00 80.69 366 MET A N 1
ATOM 2839 C CA . MET A 1 366 ? -75.112 -13.802 53.371 1.00 80.69 366 MET A CA 1
ATOM 2840 C C . MET A 1 366 ? -74.685 -14.651 52.155 1.00 80.69 366 MET A C 1
ATOM 2842 O O . MET A 1 366 ? -73.496 -14.722 51.835 1.00 80.69 366 MET A O 1
ATOM 2846 N N . GLU A 1 367 ? -75.631 -15.243 51.419 1.00 80.69 367 GLU A N 1
ATOM 2847 C CA . GLU A 1 367 ? -75.346 -15.994 50.183 1.00 80.69 367 GLU A CA 1
ATOM 2848 C C . GLU A 1 367 ? -74.889 -15.075 49.028 1.00 80.69 367 GLU A C 1
ATOM 2850 O O . GLU A 1 367 ? -73.997 -15.438 48.248 1.00 80.69 367 GLU A O 1
ATOM 2855 N N . ASN A 1 368 ? -75.388 -13.835 48.976 1.00 80.38 368 ASN A N 1
ATOM 2856 C CA . ASN A 1 368 ? -74.889 -12.818 48.042 1.00 80.38 368 ASN A CA 1
ATOM 2857 C C . ASN A 1 368 ? -73.450 -12.384 48.379 1.00 80.38 368 ASN A C 1
ATOM 2859 O O . ASN A 1 368 ? -72.627 -12.224 47.473 1.00 80.38 368 ASN A O 1
ATOM 2863 N N . VAL A 1 369 ? -73.103 -12.266 49.668 1.00 79.69 369 VAL A N 1
ATOM 2864 C CA . VAL A 1 369 ? -71.726 -11.962 50.112 1.00 79.69 369 VAL A CA 1
ATOM 2865 C C . VAL A 1 369 ? -70.747 -13.066 49.695 1.00 79.69 369 VAL A C 1
ATOM 2867 O O . VAL A 1 369 ? -69.655 -12.766 49.207 1.00 79.69 369 VAL A O 1
ATOM 2870 N N . ASN A 1 370 ? -71.144 -14.339 49.797 1.00 85.06 370 ASN A N 1
ATOM 2871 C CA . ASN A 1 370 ? -70.335 -15.466 49.316 1.00 85.06 370 ASN A CA 1
ATOM 2872 C C . ASN A 1 370 ? -70.074 -15.388 47.800 1.00 85.06 370 ASN A C 1
ATOM 2874 O O . ASN A 1 370 ? -68.949 -15.616 47.348 1.00 85.06 370 ASN A O 1
ATOM 2878 N N . THR A 1 371 ? -71.084 -14.995 47.020 1.00 81.62 371 THR A N 1
ATOM 2879 C CA . THR A 1 371 ? -70.962 -14.804 45.565 1.00 81.62 371 THR A CA 1
ATOM 2880 C C . THR A 1 371 ? -70.007 -13.655 45.215 1.00 81.62 371 THR A C 1
ATOM 2882 O O . THR A 1 371 ? -69.155 -13.803 44.336 1.00 81.62 371 THR A O 1
ATOM 2885 N N . LEU A 1 372 ? -70.079 -12.531 45.937 1.00 83.81 372 LEU A N 1
ATOM 2886 C CA . LEU A 1 372 ? -69.156 -11.401 45.768 1.00 83.81 372 LEU A CA 1
ATOM 2887 C C . LEU A 1 372 ? -67.707 -11.778 46.130 1.00 83.81 372 LEU A C 1
ATOM 2889 O O . LEU A 1 372 ? -66.776 -11.445 45.396 1.00 83.81 372 LEU A O 1
ATOM 2893 N N . ASN A 1 373 ? -67.507 -12.525 47.221 1.00 87.12 373 ASN A N 1
ATOM 2894 C CA . ASN A 1 373 ? -66.191 -13.026 47.629 1.00 87.12 373 ASN A CA 1
ATOM 2895 C C . ASN A 1 373 ? -65.556 -13.916 46.541 1.00 87.12 373 ASN A C 1
ATOM 2897 O O . ASN A 1 373 ? -64.380 -13.751 46.213 1.00 87.12 373 ASN A O 1
ATOM 2901 N N . ALA A 1 374 ? -66.337 -14.797 45.904 1.00 84.94 374 ALA A N 1
ATOM 2902 C CA . ALA A 1 374 ? -65.853 -15.613 44.789 1.00 84.94 374 ALA A CA 1
ATOM 2903 C C . ALA A 1 374 ? -65.352 -14.758 43.604 1.00 84.94 374 ALA A C 1
ATOM 2905 O O . ALA A 1 374 ? -64.279 -15.028 43.062 1.00 84.94 374 ALA A O 1
ATOM 2906 N N . GLN A 1 375 ? -66.061 -13.680 43.243 1.00 87.25 375 GLN A N 1
ATOM 2907 C CA . GLN A 1 375 ? -65.622 -12.753 42.187 1.00 87.25 375 GLN A CA 1
ATOM 2908 C C . GLN A 1 375 ? -64.314 -12.027 42.553 1.00 87.25 375 GLN A C 1
ATOM 2910 O O . GLN A 1 375 ? -63.420 -11.898 41.712 1.00 87.25 375 GLN A O 1
ATOM 2915 N N . ILE A 1 376 ? -64.159 -11.616 43.817 1.00 89.81 376 ILE A N 1
ATOM 2916 C CA . ILE A 1 376 ? -62.930 -10.987 44.329 1.00 89.81 376 ILE A CA 1
ATOM 2917 C C . ILE A 1 376 ? -61.728 -11.944 44.221 1.00 89.81 376 ILE A C 1
ATOM 2919 O O . ILE A 1 376 ? -60.636 -11.513 43.840 1.00 89.81 376 ILE A O 1
ATOM 2923 N N . GLN A 1 377 ? -61.912 -13.245 44.474 1.00 89.31 377 GLN A N 1
ATOM 2924 C CA . GLN A 1 377 ? -60.842 -14.240 44.304 1.00 89.31 377 GLN A CA 1
ATOM 2925 C C . GLN A 1 377 ? -60.405 -14.397 42.838 1.00 89.31 377 GLN A C 1
ATOM 2927 O O . GLN A 1 377 ? -59.202 -14.460 42.569 1.00 89.31 377 GLN A O 1
ATOM 2932 N N . VAL A 1 378 ? -61.340 -14.387 41.878 1.00 88.62 378 VAL A N 1
ATOM 2933 C CA . VAL A 1 378 ? -61.001 -14.423 40.440 1.00 88.62 378 VAL A CA 1
ATOM 2934 C C . VAL A 1 378 ? -60.218 -13.172 40.028 1.00 88.62 378 VAL A C 1
ATOM 2936 O O . VAL A 1 378 ? -59.173 -13.281 39.382 1.00 88.62 378 VAL A O 1
ATOM 2939 N N . LEU A 1 379 ? -60.650 -11.985 40.469 1.00 89.19 379 LEU A N 1
ATOM 2940 C CA . LEU A 1 379 ? -59.948 -10.726 40.192 1.00 89.19 379 LEU A CA 1
ATOM 2941 C C . LEU A 1 379 ? -58.523 -10.715 40.781 1.00 89.19 379 LEU A C 1
ATOM 2943 O O . LEU A 1 379 ? -57.577 -10.286 40.120 1.00 89.19 379 LEU A O 1
ATOM 2947 N N . ASN A 1 380 ? -58.346 -11.250 41.992 1.00 89.75 380 ASN A N 1
ATOM 2948 C CA . ASN A 1 380 ? -57.040 -11.449 42.628 1.00 89.75 380 ASN A CA 1
ATOM 2949 C C . ASN A 1 380 ? -56.142 -12.407 41.813 1.00 89.75 380 ASN A C 1
ATOM 2951 O O . ASN A 1 380 ? -54.945 -12.158 41.652 1.00 89.75 380 ASN A O 1
ATOM 2955 N N . GLY A 1 381 ? -56.718 -13.463 41.228 1.00 92.50 381 GLY A N 1
ATOM 2956 C CA . GLY A 1 381 ? -56.037 -14.342 40.271 1.00 92.50 381 GLY A CA 1
ATOM 2957 C C . GLY A 1 381 ? -55.523 -13.593 39.035 1.00 92.50 381 GLY A C 1
ATOM 2958 O O . GLY A 1 381 ? -54.342 -13.702 38.694 1.00 92.50 381 GLY A O 1
ATOM 2959 N N . HIS A 1 382 ? -56.366 -12.764 38.412 1.00 91.81 382 HIS A N 1
ATOM 2960 C CA . HIS A 1 382 ? -55.973 -11.939 37.262 1.00 91.81 382 HIS A CA 1
ATOM 2961 C C . HIS A 1 382 ? -54.868 -10.927 37.611 1.00 91.81 382 HIS A C 1
ATOM 2963 O O . HIS A 1 382 ? -53.888 -10.818 36.872 1.00 91.81 382 HIS A O 1
ATOM 2969 N N . MET A 1 383 ? -54.956 -10.247 38.762 1.00 89.94 383 MET A N 1
ATOM 2970 C CA . MET A 1 383 ? -53.910 -9.320 39.222 1.00 89.94 383 MET A CA 1
ATOM 2971 C C . MET A 1 383 ? -52.558 -10.018 39.441 1.00 89.94 383 MET A C 1
ATOM 2973 O O . MET A 1 383 ? -51.516 -9.482 39.057 1.00 89.94 383 MET A O 1
ATOM 2977 N N . LYS A 1 384 ? -52.553 -11.237 40.000 1.00 92.50 384 LYS A N 1
ATOM 2978 C CA . LYS A 1 384 ? -51.335 -12.054 40.151 1.00 92.50 384 LYS A CA 1
ATOM 2979 C C . LYS A 1 384 ? -50.738 -12.441 38.795 1.00 92.50 384 LYS A C 1
ATOM 2981 O O . LYS A 1 384 ? -49.520 -12.367 38.631 1.00 92.50 384 LYS A O 1
ATOM 2986 N N . ASN A 1 385 ? -51.573 -12.800 37.815 1.00 90.00 385 ASN A N 1
ATOM 2987 C CA . ASN A 1 385 ? -51.110 -13.130 36.466 1.00 90.00 385 ASN A CA 1
ATOM 2988 C C . ASN A 1 385 ? -50.465 -11.919 35.765 1.00 90.00 385 ASN A C 1
ATOM 2990 O O . ASN A 1 385 ? -49.318 -12.012 35.330 1.00 90.00 385 ASN A O 1
ATOM 2994 N N . ALA A 1 386 ? -51.142 -10.766 35.756 1.00 88.19 386 ALA A N 1
ATOM 2995 C CA . ALA A 1 386 ? -50.610 -9.527 35.182 1.00 88.19 386 ALA A CA 1
ATOM 2996 C C . ALA A 1 386 ? -49.308 -9.072 35.877 1.00 88.19 386 ALA A C 1
ATOM 2998 O O . ALA A 1 386 ? -48.357 -8.649 35.222 1.00 88.19 386 ALA A O 1
ATOM 2999 N N . SER A 1 387 ? -49.212 -9.225 37.205 1.00 90.19 387 SER A N 1
ATOM 3000 C CA . SER A 1 387 ? -47.982 -8.932 37.956 1.00 90.19 387 SER A CA 1
ATOM 3001 C C . SER A 1 387 ? -46.806 -9.830 37.541 1.00 90.19 387 SER A C 1
ATOM 3003 O O . SER A 1 387 ? -45.672 -9.350 37.435 1.00 90.19 387 SER A O 1
ATOM 3005 N N . ARG A 1 388 ? -47.059 -11.118 37.259 1.00 91.69 388 ARG A N 1
ATOM 3006 C CA . ARG A 1 388 ? -46.046 -12.040 36.722 1.00 91.69 388 ARG A CA 1
ATOM 3007 C C . ARG A 1 388 ? -45.622 -11.644 35.305 1.00 91.69 388 ARG A C 1
ATOM 3009 O O . ARG A 1 388 ? -44.426 -11.578 35.051 1.00 91.69 388 ARG A O 1
ATOM 3016 N N . GLU A 1 389 ? -46.556 -11.319 34.415 1.00 88.56 389 GLU A N 1
ATOM 3017 C CA . GLU A 1 389 ? -46.245 -10.882 33.041 1.00 88.56 389 GLU A CA 1
ATOM 3018 C C . GLU A 1 389 ? -45.405 -9.595 33.010 1.00 88.56 389 GLU A C 1
ATOM 3020 O O . GLU A 1 389 ? -44.404 -9.522 32.294 1.00 88.56 389 GLU A O 1
ATOM 3025 N N . ILE A 1 390 ? -45.724 -8.617 33.865 1.00 87.38 390 ILE A N 1
ATOM 3026 C CA . ILE A 1 390 ? -44.920 -7.398 34.047 1.00 87.38 390 ILE A CA 1
ATOM 3027 C C . ILE A 1 390 ? -43.508 -7.731 34.566 1.00 87.38 390 ILE A C 1
ATOM 3029 O O . ILE A 1 390 ? -42.534 -7.107 34.138 1.00 87.38 390 ILE A O 1
ATOM 3033 N N . GLN A 1 391 ? -43.352 -8.728 35.446 1.00 87.38 391 GLN A N 1
ATOM 3034 C CA . GLN A 1 391 ? -42.028 -9.195 35.884 1.00 87.38 391 GLN A CA 1
ATOM 3035 C C . GLN A 1 391 ? -41.254 -9.898 34.755 1.00 87.38 391 GLN A C 1
ATOM 3037 O O . GLN A 1 391 ? -40.059 -9.639 34.607 1.00 87.38 391 GLN A O 1
ATOM 3042 N N . THR A 1 392 ? -41.912 -10.710 33.921 1.00 83.50 392 THR A N 1
ATOM 3043 C CA . THR A 1 392 ? -41.302 -11.334 32.733 1.00 83.50 392 THR A CA 1
ATOM 3044 C C . THR A 1 392 ? -40.823 -10.278 31.733 1.00 83.50 392 THR A C 1
ATOM 3046 O O . THR A 1 392 ? -39.668 -10.327 31.309 1.00 83.50 392 THR A O 1
ATOM 3049 N N . LEU A 1 393 ? -41.650 -9.270 31.426 1.00 76.00 393 LEU A N 1
ATOM 3050 C CA . LEU A 1 393 ? -41.266 -8.118 30.598 1.00 76.00 393 LEU A CA 1
ATOM 3051 C C . LEU A 1 393 ? -40.071 -7.363 31.197 1.00 76.00 393 LEU A C 1
ATOM 3053 O O . LEU A 1 393 ? -39.077 -7.130 30.509 1.00 76.00 393 LEU A O 1
ATOM 3057 N N . LYS A 1 394 ? -40.111 -7.049 32.498 1.00 79.75 394 LYS A N 1
ATOM 3058 C CA . LYS A 1 394 ? -39.024 -6.346 33.201 1.00 79.75 394 LYS A CA 1
ATOM 3059 C C . LYS A 1 394 ? -37.712 -7.141 33.228 1.00 79.75 394 LYS A C 1
ATOM 3061 O O . LYS A 1 394 ? -36.642 -6.537 33.200 1.00 79.75 394 LYS A O 1
ATOM 3066 N N . GLN A 1 395 ? -37.768 -8.473 33.274 1.00 78.44 395 GLN A N 1
ATOM 3067 C CA . GLN A 1 395 ? -36.580 -9.321 33.159 1.00 78.44 395 GLN A CA 1
ATOM 3068 C C . GLN A 1 395 ? -36.074 -9.384 31.709 1.00 78.44 395 GLN A C 1
ATOM 3070 O O . GLN A 1 395 ? -34.869 -9.274 31.500 1.00 78.44 395 GLN A O 1
ATOM 3075 N N . GLY A 1 396 ? -36.964 -9.455 30.713 1.00 77.44 396 GLY A N 1
ATOM 3076 C CA . GLY A 1 396 ? -36.602 -9.332 29.295 1.00 77.44 396 GLY A CA 1
ATOM 3077 C C . GLY A 1 396 ? -35.893 -8.009 28.979 1.00 77.44 396 GLY A C 1
ATOM 3078 O O . GLY A 1 396 ? -34.875 -8.002 28.290 1.00 77.44 396 GLY A O 1
ATOM 3079 N N . MET A 1 397 ? -36.341 -6.900 29.577 1.00 72.56 397 MET A N 1
ATOM 3080 C CA . MET A 1 397 ? -35.684 -5.592 29.457 1.00 72.56 397 MET A CA 1
ATOM 3081 C C . MET A 1 397 ? -34.255 -5.551 30.029 1.00 72.56 397 MET A C 1
ATOM 3083 O O . MET A 1 397 ? -33.470 -4.716 29.588 1.00 72.56 397 MET A O 1
ATOM 3087 N N . LYS A 1 398 ? -33.857 -6.447 30.948 1.00 76.62 398 LYS A N 1
ATOM 3088 C CA . LYS A 1 398 ? -32.446 -6.531 31.384 1.00 76.62 398 LYS A CA 1
ATOM 3089 C C . LYS A 1 398 ? -31.530 -7.098 30.300 1.00 76.62 398 LYS A C 1
ATOM 3091 O O . LYS A 1 398 ? -30.360 -6.738 30.245 1.00 76.62 398 LYS A O 1
ATOM 3096 N N . ASN A 1 399 ? -32.047 -7.936 29.402 1.00 70.56 399 ASN A N 1
ATOM 3097 C CA . ASN A 1 399 ? -31.251 -8.430 28.276 1.00 70.56 399 ASN A CA 1
ATOM 3098 C C . ASN A 1 399 ? -30.952 -7.297 27.276 1.00 70.56 399 ASN A C 1
ATOM 3100 O O . ASN A 1 399 ? -29.931 -7.337 26.592 1.00 70.56 399 ASN A O 1
ATOM 3104 N N . ALA A 1 400 ? -31.783 -6.247 27.242 1.00 66.31 400 ALA A N 1
ATOM 3105 C CA . ALA A 1 400 ? -31.531 -5.071 26.416 1.00 66.31 400 ALA A CA 1
ATOM 3106 C C . ALA A 1 400 ? -30.285 -4.286 26.862 1.00 66.31 400 ALA A C 1
ATOM 3108 O O . ALA A 1 400 ? -29.575 -3.783 26.000 1.00 66.31 400 ALA A O 1
ATOM 3109 N N . SER A 1 401 ? -29.941 -4.220 28.159 1.00 77.12 401 SER A N 1
ATOM 3110 C CA . SER A 1 401 ? -28.698 -3.542 28.573 1.00 77.12 401 SER A CA 1
ATOM 3111 C C . SER A 1 401 ? -27.442 -4.319 28.167 1.00 77.12 401 SER A C 1
ATOM 3113 O O . SER A 1 401 ? -26.452 -3.699 27.788 1.00 77.12 401 SER A O 1
ATOM 3115 N N . ALA A 1 402 ? -27.492 -5.657 28.147 1.00 77.81 402 ALA A N 1
ATOM 3116 C CA . ALA A 1 402 ? -26.418 -6.477 27.580 1.00 77.81 402 ALA A CA 1
ATOM 3117 C C . ALA A 1 402 ? -26.267 -6.254 26.062 1.00 77.81 402 ALA A C 1
ATOM 3119 O O . ALA A 1 402 ? -25.147 -6.097 25.571 1.00 77.81 402 ALA A O 1
ATOM 3120 N N . LEU A 1 403 ? -27.386 -6.156 25.332 1.00 75.56 403 LEU A N 1
ATOM 3121 C CA . LEU A 1 403 ? -27.391 -5.813 23.907 1.00 75.56 403 LEU A CA 1
ATOM 3122 C C . LEU A 1 403 ? -26.840 -4.397 23.656 1.00 75.56 403 LEU A C 1
ATOM 3124 O O . LEU A 1 403 ? -26.061 -4.205 22.723 1.00 75.56 403 LEU A O 1
ATOM 3128 N N . THR A 1 404 ? -27.155 -3.419 24.512 1.00 76.75 404 THR A N 1
ATOM 3129 C CA . THR A 1 404 ? -26.561 -2.071 24.462 1.00 76.75 404 THR A CA 1
ATOM 3130 C C . THR A 1 404 ? -25.045 -2.121 24.642 1.00 76.75 404 THR A C 1
ATOM 3132 O O . THR A 1 404 ? -24.330 -1.513 23.851 1.00 76.75 404 THR A O 1
ATOM 3135 N N . SER A 1 405 ? -24.525 -2.881 25.612 1.00 81.19 405 SER A N 1
ATOM 3136 C CA . SER A 1 405 ? -23.073 -3.027 25.802 1.00 81.19 405 SER A CA 1
ATOM 3137 C C . SER A 1 405 ? -22.385 -3.730 24.626 1.00 81.19 405 SER A C 1
ATOM 3139 O O . SER A 1 405 ? -21.298 -3.316 24.225 1.00 81.19 405 SER A O 1
ATOM 3141 N N . GLN A 1 406 ? -23.016 -4.741 24.016 1.00 80.56 406 GLN A N 1
ATOM 3142 C CA . GLN A 1 406 ? -22.520 -5.345 22.771 1.00 80.56 406 GLN A CA 1
ATOM 3143 C C . GLN A 1 406 ? -22.532 -4.345 21.605 1.00 80.56 406 GLN A C 1
ATOM 3145 O O . GLN A 1 406 ? -21.565 -4.277 20.851 1.00 80.56 406 GLN A O 1
ATOM 3150 N N . THR A 1 407 ? -23.577 -3.522 21.495 1.00 82.12 407 THR A N 1
ATOM 3151 C CA . THR A 1 407 ? -23.696 -2.478 20.464 1.00 82.12 407 THR A CA 1
ATOM 3152 C C . THR A 1 407 ? -22.617 -1.404 20.630 1.00 82.12 407 THR A C 1
ATOM 3154 O O . THR A 1 407 ? -21.965 -1.042 19.658 1.00 82.12 407 THR A O 1
ATOM 3157 N N . GLN A 1 408 ? -22.353 -0.953 21.861 1.00 85.88 408 GLN A N 1
ATOM 3158 C CA . GLN A 1 408 ? -21.277 -0.004 22.181 1.00 85.88 408 GLN A CA 1
ATOM 3159 C C . GLN A 1 408 ? -19.878 -0.579 21.907 1.00 85.88 408 GLN A C 1
ATOM 3161 O O . GLN A 1 408 ? -18.996 0.131 21.428 1.00 85.88 408 GLN A O 1
ATOM 3166 N N . MET A 1 409 ? -19.664 -1.870 22.181 1.00 86.38 409 MET A N 1
ATOM 3167 C CA . MET A 1 409 ? -18.406 -2.552 21.862 1.00 86.38 409 MET A CA 1
ATOM 3168 C C . MET A 1 409 ? -18.196 -2.666 20.346 1.00 86.38 409 MET A C 1
ATOM 3170 O O . MET A 1 409 ? -17.094 -2.416 19.856 1.00 86.38 409 MET A O 1
ATOM 3174 N N . LEU A 1 410 ? -19.253 -3.010 19.603 1.00 87.69 410 LEU A N 1
ATOM 3175 C CA . LEU A 1 410 ? -19.228 -3.091 18.145 1.00 87.69 410 LEU A CA 1
ATOM 3176 C C . LEU A 1 410 ? -18.971 -1.716 17.514 1.00 87.69 410 LEU A C 1
ATOM 3178 O O . LEU A 1 410 ? -18.112 -1.614 16.644 1.00 87.69 410 LEU A O 1
ATOM 3182 N N . ASP A 1 411 ? -19.634 -0.665 18.002 1.00 87.31 411 ASP A N 1
ATOM 3183 C CA . ASP A 1 411 ? -19.406 0.718 17.575 1.00 87.31 411 ASP A CA 1
ATOM 3184 C C . ASP A 1 411 ? -17.961 1.169 17.852 1.00 87.31 411 ASP A C 1
ATOM 3186 O O . ASP A 1 411 ? -17.278 1.630 16.943 1.00 87.31 411 ASP A O 1
ATOM 3190 N N . SER A 1 412 ? -17.421 0.922 19.053 1.00 93.38 412 SER A N 1
ATOM 3191 C CA . SER A 1 412 ? -16.016 1.235 19.370 1.00 93.38 412 SER A CA 1
ATOM 3192 C C . SER A 1 412 ? -15.021 0.513 18.450 1.00 93.38 412 SER A C 1
ATOM 3194 O O . SER A 1 412 ? -14.004 1.087 18.055 1.00 93.38 412 SER A O 1
ATOM 3196 N N . ASN A 1 413 ? -15.302 -0.736 18.073 1.00 91.56 413 ASN A N 1
ATOM 3197 C CA . ASN A 1 413 ? -14.467 -1.481 17.130 1.00 91.56 413 ASN A CA 1
ATOM 3198 C C . ASN A 1 413 ? -14.615 -0.960 15.689 1.00 91.56 413 ASN A C 1
ATOM 3200 O O . ASN A 1 413 ? -13.620 -0.874 14.970 1.00 91.56 413 ASN A O 1
ATOM 3204 N N . LEU A 1 414 ? -15.818 -0.545 15.287 1.00 89.12 414 LEU A N 1
ATOM 3205 C CA . LEU A 1 414 ? -16.094 0.039 13.974 1.00 89.12 414 LEU A CA 1
ATOM 3206 C C . LEU A 1 414 ? -15.464 1.437 13.830 1.00 89.12 414 LEU A C 1
ATOM 3208 O O . LEU A 1 414 ? -14.892 1.743 12.785 1.00 89.12 414 LEU A O 1
ATOM 3212 N N . GLN A 1 415 ? -15.452 2.244 14.897 1.00 91.31 415 GLN A N 1
ATOM 3213 C CA . GLN A 1 415 ? -14.714 3.510 14.966 1.00 91.31 415 GLN A CA 1
ATOM 3214 C C . GLN A 1 415 ? -13.198 3.301 14.804 1.00 91.31 415 GLN A C 1
ATOM 3216 O O . GLN A 1 415 ? -12.570 4.012 14.017 1.00 91.31 415 GLN A O 1
ATOM 3221 N N . LYS A 1 416 ? -12.605 2.305 15.485 1.00 91.19 416 LYS A N 1
ATOM 3222 C CA . LYS A 1 416 ? -11.175 1.958 15.330 1.00 91.19 416 LYS A CA 1
ATOM 3223 C C . LYS A 1 416 ? -10.851 1.534 13.897 1.00 91.19 416 LYS A C 1
ATOM 3225 O O . LYS A 1 416 ? -9.943 2.100 13.295 1.00 91.19 416 LYS A O 1
ATOM 3230 N N . ALA A 1 417 ? -11.632 0.611 13.332 1.00 87.50 417 ALA A N 1
ATOM 3231 C CA . ALA A 1 417 ? -11.465 0.166 11.949 1.00 87.50 417 ALA A CA 1
ATOM 3232 C C . ALA A 1 417 ? -11.608 1.331 10.952 1.00 87.50 417 ALA A C 1
ATOM 3234 O O . ALA A 1 417 ? -10.815 1.453 10.022 1.00 87.50 417 ALA A O 1
ATOM 3235 N N . SER A 1 418 ? -12.562 2.241 11.174 1.00 86.12 418 SER A N 1
ATOM 3236 C CA . SER A 1 418 ? -12.719 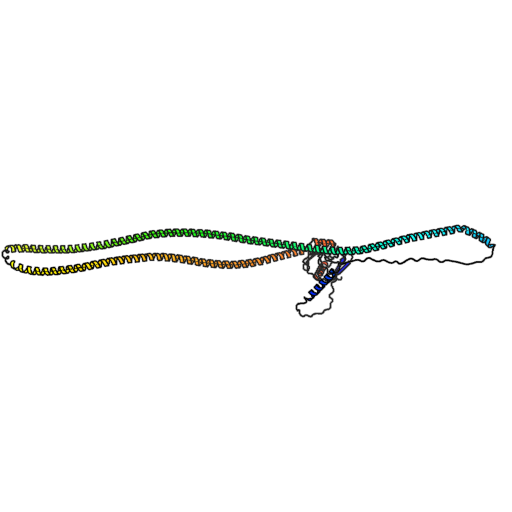3.457 10.369 1.00 86.12 418 SER A CA 1
ATOM 3237 C C . SER A 1 418 ? -11.493 4.376 10.458 1.00 86.12 418 SER A C 1
ATOM 3239 O O . SER A 1 418 ? -11.042 4.886 9.434 1.00 86.12 418 SER A O 1
ATOM 3241 N N . ALA A 1 419 ? -10.927 4.587 11.650 1.00 90.00 419 ALA A N 1
ATOM 3242 C CA . ALA A 1 419 ? -9.716 5.393 11.822 1.00 90.00 419 ALA A CA 1
ATOM 3243 C C . ALA A 1 419 ? -8.498 4.764 11.118 1.00 90.00 419 ALA A C 1
ATOM 3245 O O . ALA A 1 419 ? -7.734 5.465 10.454 1.00 90.00 419 ALA A O 1
ATOM 3246 N N . GLU A 1 420 ? -8.351 3.441 11.198 1.00 90.94 420 GLU A N 1
ATOM 3247 C CA . GLU A 1 420 ? -7.268 2.699 10.549 1.00 90.94 420 GLU A CA 1
ATOM 3248 C C . GLU A 1 420 ? -7.398 2.696 9.015 1.00 90.94 420 GLU A C 1
ATOM 3250 O O . GLU A 1 420 ? -6.416 2.935 8.314 1.00 90.94 420 GLU A O 1
ATOM 3255 N N . ILE A 1 421 ? -8.618 2.576 8.477 1.00 89.31 421 ILE A N 1
ATOM 3256 C CA . ILE A 1 421 ? -8.901 2.740 7.040 1.00 89.31 421 ILE A CA 1
ATOM 3257 C C . ILE A 1 421 ? -8.544 4.154 6.548 1.00 89.31 421 ILE A C 1
ATOM 3259 O O . ILE A 1 421 ? -8.008 4.300 5.448 1.00 89.31 421 ILE A O 1
ATOM 3263 N N . GLN A 1 422 ? -8.807 5.203 7.337 1.00 88.75 422 GLN A N 1
ATOM 3264 C CA . GLN A 1 422 ? -8.419 6.573 6.968 1.00 88.75 422 GLN A CA 1
ATOM 3265 C C . GLN A 1 422 ? -6.898 6.773 7.023 1.00 88.75 422 GLN A C 1
ATOM 3267 O O . GLN A 1 422 ? -6.346 7.428 6.140 1.00 88.75 422 GLN A O 1
ATOM 3272 N N . ARG A 1 423 ? -6.207 6.166 7.999 1.00 91.69 423 ARG A N 1
ATOM 3273 C CA . ARG A 1 423 ? -4.738 6.157 8.051 1.00 91.69 423 ARG A CA 1
ATOM 3274 C C . ARG A 1 423 ? -4.146 5.485 6.809 1.00 91.69 423 ARG A C 1
ATOM 3276 O O . ARG A 1 423 ? -3.371 6.116 6.100 1.00 91.69 423 ARG A O 1
ATOM 3283 N N . LEU A 1 424 ? -4.558 4.250 6.515 1.00 90.00 424 LEU A N 1
ATOM 3284 C CA . LEU A 1 424 ? -4.065 3.484 5.363 1.00 90.00 424 LEU A CA 1
ATOM 3285 C C . LEU A 1 424 ? -4.352 4.189 4.029 1.00 90.00 424 LEU A C 1
ATOM 3287 O O . LEU A 1 424 ? -3.554 4.102 3.101 1.00 90.00 424 LEU A O 1
ATOM 3291 N N . ARG A 1 425 ? -5.457 4.942 3.934 1.00 89.25 425 ARG A N 1
ATOM 3292 C CA . ARG A 1 425 ? -5.740 5.817 2.787 1.00 89.25 425 ARG A CA 1
ATOM 3293 C C . ARG A 1 425 ? -4.732 6.965 2.667 1.00 89.25 425 ARG A C 1
ATOM 3295 O O . ARG A 1 425 ? -4.279 7.237 1.562 1.00 89.25 425 ARG A O 1
ATOM 3302 N N . GLY A 1 426 ? -4.370 7.617 3.773 1.00 91.75 426 GLY A N 1
ATOM 3303 C CA . GLY A 1 426 ? -3.322 8.643 3.788 1.00 91.75 426 GLY A CA 1
ATOM 3304 C C . GLY A 1 426 ? -1.956 8.080 3.383 1.00 91.75 426 GLY A C 1
ATOM 3305 O O . GLY A 1 426 ? -1.305 8.621 2.491 1.00 91.75 426 GLY A O 1
ATOM 3306 N N . ASP A 1 427 ? -1.572 6.943 3.965 1.00 89.88 427 ASP A N 1
ATOM 3307 C CA . ASP A 1 427 ? -0.321 6.241 3.652 1.00 89.88 427 ASP A CA 1
ATOM 3308 C C . ASP A 1 427 ? -0.274 5.787 2.170 1.00 89.88 427 ASP A C 1
ATOM 3310 O O . ASP A 1 427 ? 0.775 5.865 1.523 1.00 89.88 427 ASP A O 1
ATOM 3314 N N . LEU A 1 428 ? -1.418 5.414 1.577 1.00 87.38 428 LEU A N 1
ATOM 3315 C CA . LEU A 1 428 ? -1.549 5.108 0.147 1.00 87.38 428 LEU A CA 1
ATOM 3316 C C . LEU A 1 428 ? -1.372 6.343 -0.758 1.00 87.38 428 LEU A C 1
ATOM 3318 O O . LEU A 1 428 ? -0.672 6.247 -1.767 1.00 87.38 428 LEU A O 1
ATOM 3322 N N . GLU A 1 429 ? -1.970 7.496 -0.434 1.00 90.50 429 GLU A N 1
ATOM 3323 C CA . GLU A 1 429 ? -1.753 8.720 -1.229 1.00 90.50 429 GLU A CA 1
ATOM 3324 C C . GLU A 1 429 ? -0.301 9.220 -1.122 1.00 90.50 429 GLU A C 1
ATOM 3326 O O . GLU A 1 429 ? 0.294 9.587 -2.137 1.00 90.50 429 GLU A O 1
ATOM 3331 N N . ASN A 1 430 ? 0.317 9.122 0.061 1.00 90.12 430 ASN A N 1
ATOM 3332 C CA . ASN A 1 430 ? 1.748 9.392 0.247 1.00 90.12 430 ASN A CA 1
ATOM 3333 C C . ASN A 1 430 ? 2.617 8.460 -0.622 1.00 90.12 430 ASN A C 1
ATOM 3335 O O . ASN A 1 430 ? 3.562 8.907 -1.273 1.00 90.12 430 ASN A O 1
ATOM 3339 N N . THR A 1 431 ? 2.263 7.172 -0.696 1.00 87.50 431 THR A N 1
ATOM 3340 C CA . THR A 1 431 ? 2.965 6.180 -1.529 1.00 87.50 431 THR A CA 1
ATOM 3341 C C . THR A 1 431 ? 2.830 6.487 -3.025 1.00 87.50 431 THR A C 1
ATOM 3343 O O . THR A 1 431 ? 3.801 6.360 -3.773 1.00 87.50 431 THR A O 1
ATOM 3346 N N . LYS A 1 432 ? 1.659 6.953 -3.484 1.00 88.62 432 LYS A N 1
ATOM 3347 C CA . LYS A 1 432 ? 1.465 7.412 -4.873 1.00 88.62 432 LYS A CA 1
ATOM 3348 C C . LYS A 1 432 ? 2.316 8.639 -5.196 1.00 88.62 432 LYS A C 1
ATOM 3350 O O . LYS A 1 432 ? 2.945 8.652 -6.250 1.00 88.62 432 LYS A O 1
ATOM 3355 N N . ALA A 1 433 ? 2.363 9.635 -4.308 1.00 88.44 433 ALA A N 1
ATOM 3356 C CA . ALA A 1 433 ? 3.189 10.828 -4.495 1.00 88.44 433 ALA A CA 1
ATOM 3357 C C . ALA A 1 433 ? 4.678 10.459 -4.623 1.00 88.44 433 ALA A C 1
ATOM 3359 O O . ALA A 1 433 ? 5.311 10.791 -5.625 1.00 88.44 433 ALA A O 1
ATOM 3360 N N . LEU A 1 434 ? 5.197 9.649 -3.692 1.00 91.50 434 LEU A N 1
ATOM 3361 C CA . LEU A 1 434 ? 6.572 9.145 -3.737 1.00 91.50 434 LEU A CA 1
ATOM 3362 C C . LEU A 1 434 ? 6.856 8.320 -5.009 1.00 91.50 434 LEU A C 1
ATOM 3364 O O . LEU A 1 434 ? 7.944 8.397 -5.574 1.00 91.50 434 LEU A O 1
ATOM 3368 N N . THR A 1 435 ? 5.872 7.568 -5.514 1.00 87.50 435 THR A N 1
ATOM 3369 C CA . THR A 1 435 ? 6.000 6.829 -6.784 1.00 87.50 435 THR A CA 1
ATOM 3370 C C . THR A 1 435 ? 6.162 7.774 -7.983 1.00 87.50 435 THR A C 1
ATOM 3372 O O . THR A 1 435 ? 6.959 7.484 -8.876 1.00 87.50 435 THR A O 1
ATOM 3375 N N . MET A 1 436 ? 5.463 8.915 -8.005 1.00 90.56 436 MET A N 1
ATOM 3376 C CA . MET A 1 436 ? 5.623 9.930 -9.057 1.00 90.56 436 MET A CA 1
ATOM 3377 C C . MET A 1 436 ? 6.997 10.608 -8.982 1.00 90.56 436 MET A C 1
ATOM 3379 O O . MET A 1 436 ? 7.650 10.768 -10.013 1.00 90.56 436 MET A O 1
ATOM 3383 N N . GLU A 1 437 ? 7.478 10.933 -7.778 1.00 90.56 437 GLU A N 1
ATOM 3384 C CA . GLU A 1 437 ? 8.832 11.470 -7.567 1.00 90.56 437 GLU A CA 1
ATOM 3385 C C . GLU A 1 437 ? 9.912 10.480 -8.036 1.00 90.56 437 GLU A C 1
ATOM 3387 O O . GLU A 1 437 ? 10.831 10.857 -8.765 1.00 90.56 437 GLU A O 1
ATOM 3392 N N . ILE A 1 438 ? 9.763 9.187 -7.722 1.00 89.75 438 ILE A N 1
ATOM 3393 C CA . ILE A 1 438 ? 10.667 8.128 -8.197 1.00 89.75 438 ILE A CA 1
ATOM 3394 C C . ILE A 1 438 ? 10.642 8.017 -9.731 1.00 89.75 438 ILE A C 1
ATOM 3396 O O . ILE A 1 438 ? 11.703 7.903 -10.344 1.00 89.75 438 ILE A O 1
ATOM 3400 N N . GLN A 1 439 ? 9.474 8.089 -10.381 1.00 85.88 439 GLN A N 1
ATOM 3401 C CA . GLN A 1 439 ? 9.380 8.082 -11.850 1.00 85.88 439 GLN A CA 1
ATOM 3402 C C . GLN A 1 439 ? 10.014 9.332 -12.488 1.00 85.88 439 GLN A C 1
ATOM 3404 O O . GLN A 1 439 ? 10.648 9.242 -13.548 1.00 85.88 439 GLN A O 1
ATOM 3409 N N . GLN A 1 440 ? 9.898 10.492 -11.838 1.00 89.25 440 GLN A N 1
ATOM 3410 C CA . GLN A 1 440 ? 10.557 11.724 -12.264 1.00 89.25 440 GLN A CA 1
ATOM 3411 C C . GLN A 1 440 ? 12.085 11.605 -12.154 1.00 89.25 440 GLN A C 1
ATOM 3413 O O . GLN A 1 440 ? 12.786 11.880 -13.131 1.00 89.25 440 GLN A O 1
ATOM 3418 N N . GLU A 1 441 ? 12.618 11.127 -11.027 1.00 87.81 441 GLU A N 1
ATOM 3419 C CA . GLU A 1 441 ? 14.063 10.926 -10.863 1.00 87.81 441 GLU A CA 1
ATOM 3420 C C . GLU A 1 441 ? 14.614 9.806 -11.756 1.00 87.81 441 GLU A C 1
ATOM 3422 O O . GLU A 1 441 ? 15.696 9.961 -12.316 1.00 87.81 441 GLU A O 1
ATOM 3427 N N . GLN A 1 442 ? 13.862 8.732 -12.019 1.00 88.50 442 GLN A N 1
ATOM 3428 C CA . GLN A 1 442 ? 14.227 7.736 -13.040 1.00 88.50 442 GLN A CA 1
ATOM 3429 C C . GLN A 1 442 ? 14.338 8.361 -14.440 1.00 88.50 442 GLN A C 1
ATOM 3431 O O . GLN A 1 442 ? 15.258 8.038 -15.195 1.00 88.50 442 GLN A O 1
ATOM 3436 N N . SER A 1 443 ? 13.444 9.291 -14.787 1.00 91.19 443 SER A N 1
ATOM 3437 C CA . SER A 1 443 ? 13.478 10.008 -16.070 1.00 91.19 443 SER A CA 1
ATOM 3438 C C . SER A 1 443 ? 14.678 10.963 -16.161 1.00 91.19 443 SER A C 1
ATOM 3440 O O . SER A 1 443 ? 15.350 11.040 -17.197 1.00 91.19 443 SER A O 1
ATOM 3442 N N . ARG A 1 444 ? 15.018 11.638 -15.054 1.00 93.19 444 ARG A N 1
ATOM 3443 C CA . ARG A 1 444 ? 16.233 12.463 -14.937 1.00 93.19 444 ARG A CA 1
ATOM 3444 C C . ARG A 1 444 ? 17.501 11.610 -15.008 1.00 93.19 444 ARG A C 1
ATOM 3446 O O . ARG A 1 444 ? 18.427 11.986 -15.719 1.00 93.19 444 ARG A O 1
ATOM 3453 N N . LEU A 1 445 ? 17.525 10.444 -14.363 1.00 90.12 445 LEU A N 1
ATOM 3454 C CA . LEU A 1 445 ? 18.656 9.515 -14.368 1.00 90.12 445 LEU A CA 1
ATOM 3455 C C . LEU A 1 445 ? 18.899 8.911 -15.759 1.00 90.12 445 LEU A C 1
ATOM 3457 O O . LEU A 1 445 ? 20.043 8.874 -16.207 1.00 90.12 445 LEU A O 1
ATOM 3461 N N . LYS A 1 446 ? 17.839 8.525 -16.488 1.00 91.69 446 LYS A N 1
ATOM 3462 C CA . LYS A 1 446 ? 17.940 8.103 -17.899 1.00 91.69 446 LYS A CA 1
ATOM 3463 C C . LYS A 1 446 ? 18.516 9.218 -18.781 1.00 91.69 446 LYS A C 1
ATOM 3465 O O . LYS A 1 446 ? 19.407 8.960 -19.587 1.00 91.69 446 LYS A O 1
ATOM 3470 N N . THR A 1 447 ? 18.077 10.462 -18.578 1.00 90.56 447 THR A N 1
ATOM 3471 C CA . THR A 1 447 ? 18.617 11.636 -19.292 1.00 90.56 447 THR A CA 1
ATOM 3472 C C . THR A 1 447 ? 20.096 11.873 -18.960 1.00 90.56 447 THR A C 1
ATOM 3474 O O . THR A 1 447 ? 20.914 12.063 -19.859 1.00 90.56 447 THR A O 1
ATOM 3477 N N . LEU A 1 448 ? 20.465 11.805 -17.676 1.00 91.62 448 LEU A N 1
ATOM 3478 C CA . LEU A 1 448 ? 21.841 11.966 -17.205 1.00 91.62 448 LEU A CA 1
ATOM 3479 C C . LEU A 1 448 ? 22.768 10.871 -17.751 1.00 91.62 448 LEU A C 1
ATOM 3481 O O . LEU A 1 448 ? 23.891 11.176 -18.144 1.00 91.62 448 LEU A O 1
ATOM 3485 N N . HIS A 1 449 ? 22.302 9.623 -17.837 1.00 88.56 449 HIS A N 1
ATOM 3486 C CA . HIS A 1 449 ? 23.079 8.518 -18.399 1.00 88.56 449 HIS A CA 1
ATOM 3487 C C . HIS A 1 449 ? 23.458 8.777 -19.866 1.00 88.56 449 HIS A C 1
ATOM 3489 O O . HIS A 1 449 ? 24.631 8.676 -20.213 1.00 88.56 449 HIS A O 1
ATOM 3495 N N . VAL A 1 450 ? 22.510 9.226 -20.701 1.00 92.00 450 VAL A N 1
ATOM 3496 C CA . VAL A 1 450 ? 22.777 9.599 -22.107 1.00 92.00 450 VAL A CA 1
ATOM 3497 C C . VAL A 1 450 ? 23.816 10.726 -22.212 1.00 92.00 450 VAL A C 1
ATOM 3499 O O . VAL A 1 450 ? 24.693 10.681 -23.080 1.00 92.00 450 VAL A O 1
ATOM 3502 N N . VAL A 1 451 ? 23.766 11.714 -21.312 1.00 91.38 451 VAL A N 1
ATOM 3503 C CA . VAL A 1 451 ? 24.771 12.791 -21.241 1.00 91.38 451 VAL A CA 1
ATOM 3504 C C . VAL A 1 451 ? 26.144 12.248 -20.829 1.00 91.38 451 VAL A C 1
ATOM 3506 O O . VAL A 1 451 ? 27.140 12.608 -21.455 1.00 91.38 451 VAL A O 1
ATOM 3509 N N . ILE A 1 452 ? 26.216 11.347 -19.843 1.00 88.56 452 ILE A N 1
ATOM 3510 C CA . ILE A 1 452 ? 27.471 10.715 -19.403 1.00 88.56 452 ILE A CA 1
ATOM 3511 C C . ILE A 1 452 ? 28.093 9.885 -20.532 1.00 88.56 452 ILE A C 1
ATOM 3513 O O . ILE A 1 452 ? 29.255 10.107 -20.859 1.00 88.56 452 ILE A O 1
ATOM 3517 N N . THR A 1 453 ? 27.339 9.006 -21.200 1.00 89.62 453 THR A N 1
ATOM 3518 C CA . THR A 1 453 ? 27.858 8.207 -22.328 1.00 89.62 453 THR A CA 1
ATOM 3519 C C . THR A 1 453 ? 28.361 9.093 -23.475 1.00 89.62 453 THR A C 1
ATOM 3521 O O . THR A 1 453 ? 29.398 8.808 -24.078 1.00 89.62 453 THR A O 1
ATOM 3524 N N . SER A 1 454 ? 27.670 10.205 -23.749 1.00 88.62 454 SER A N 1
ATOM 3525 C CA . SER A 1 454 ? 28.102 11.194 -24.748 1.00 88.62 454 SER A CA 1
ATOM 3526 C C . SER A 1 454 ? 29.408 11.889 -24.339 1.00 88.62 454 SER A C 1
ATOM 3528 O O . SER A 1 454 ? 30.307 12.065 -25.164 1.00 88.62 454 SER A O 1
ATOM 3530 N N . GLN A 1 455 ? 29.539 12.243 -23.058 1.00 89.06 455 GLN A N 1
ATOM 3531 C CA . GLN A 1 455 ? 30.729 12.880 -22.495 1.00 89.06 455 GLN A CA 1
ATOM 3532 C C . GLN A 1 455 ? 31.930 11.923 -22.442 1.00 89.06 455 GLN A C 1
ATOM 3534 O O . GLN A 1 455 ? 33.041 12.334 -22.770 1.00 89.06 455 GLN A O 1
ATOM 3539 N N . GLU A 1 456 ? 31.727 10.646 -22.107 1.00 87.50 456 GLU A N 1
ATOM 3540 C CA . GLU A 1 456 ? 32.767 9.614 -22.188 1.00 87.50 456 GLU A CA 1
ATOM 3541 C C . GLU A 1 456 ? 33.283 9.448 -23.619 1.00 87.50 456 GLU A C 1
ATOM 3543 O O . GLU A 1 456 ? 34.491 9.372 -23.837 1.00 87.50 456 GLU A O 1
ATOM 3548 N N . GLN A 1 457 ? 32.394 9.417 -24.615 1.00 87.94 457 GLN A N 1
ATOM 3549 C CA . GLN A 1 457 ? 32.797 9.280 -26.015 1.00 87.94 457 GLN A CA 1
ATOM 3550 C C . GLN A 1 457 ? 33.554 10.522 -26.519 1.00 87.94 457 GLN A C 1
ATOM 3552 O O . GLN A 1 457 ? 34.530 10.394 -27.267 1.00 87.94 457 GLN A O 1
ATOM 3557 N N . LEU A 1 458 ? 33.170 11.719 -26.059 1.00 89.94 458 LEU A N 1
ATOM 3558 C CA . LEU A 1 458 ? 33.930 12.948 -26.293 1.00 89.94 458 LEU A CA 1
ATOM 3559 C C . LEU A 1 458 ? 35.317 12.882 -25.635 1.00 89.94 458 LEU A C 1
ATOM 3561 O O . LEU A 1 458 ? 36.310 13.170 -26.301 1.00 89.94 458 LEU A O 1
ATOM 3565 N N . GLN A 1 459 ? 35.407 12.442 -24.376 1.00 88.12 459 GLN A N 1
ATOM 3566 C CA . GLN A 1 459 ? 36.677 12.268 -23.665 1.00 88.12 459 GLN A CA 1
ATOM 3567 C C . GLN A 1 459 ? 37.589 11.248 -24.354 1.00 88.12 459 GLN A C 1
ATOM 3569 O O . GLN A 1 459 ? 38.748 11.561 -24.597 1.00 88.12 459 GLN A O 1
ATOM 3574 N N . ARG A 1 460 ? 37.079 10.078 -24.763 1.00 87.00 460 ARG A N 1
ATOM 3575 C CA . ARG A 1 460 ? 37.849 9.073 -25.526 1.00 87.00 460 ARG A CA 1
ATOM 3576 C C . ARG A 1 460 ? 38.421 9.670 -26.816 1.00 87.00 460 ARG A C 1
ATOM 3578 O O . ARG A 1 460 ? 39.609 9.508 -27.088 1.00 87.00 460 ARG A O 1
ATOM 3585 N N . THR A 1 461 ? 37.608 10.434 -27.550 1.00 85.06 461 THR A N 1
ATOM 3586 C CA . THR A 1 461 ? 38.035 11.147 -28.769 1.00 85.06 461 THR A CA 1
ATOM 3587 C C . THR A 1 461 ? 39.121 12.190 -28.466 1.00 85.06 461 THR A C 1
ATOM 3589 O O . THR A 1 461 ? 40.109 12.289 -29.192 1.00 85.06 461 THR A O 1
ATOM 3592 N N . GLN A 1 462 ? 38.977 12.954 -27.377 1.00 87.12 462 GLN A N 1
ATOM 3593 C CA . GLN A 1 462 ? 39.965 13.947 -26.936 1.00 87.12 462 GLN A CA 1
ATOM 3594 C C . GLN A 1 462 ? 41.277 13.298 -26.470 1.00 87.12 462 GLN A C 1
ATOM 3596 O O . GLN A 1 462 ? 42.347 13.795 -26.810 1.00 87.12 462 GLN A O 1
ATOM 3601 N N . SER A 1 463 ? 41.222 12.175 -25.748 1.00 88.38 463 SER A N 1
ATOM 3602 C CA . SER A 1 463 ? 42.403 11.420 -25.315 1.00 88.38 463 SER A CA 1
ATOM 3603 C C . SER A 1 463 ? 43.166 10.820 -26.495 1.00 88.38 463 SER A C 1
ATOM 3605 O O . SER A 1 463 ? 44.389 10.917 -26.521 1.00 88.38 463 SER A O 1
ATOM 3607 N N . GLN A 1 464 ? 42.471 10.268 -27.495 1.00 85.75 464 GLN A N 1
ATOM 3608 C CA . GLN A 1 464 ? 43.090 9.787 -28.738 1.00 85.75 464 GLN A CA 1
ATOM 3609 C C . GLN A 1 464 ? 43.755 10.932 -29.517 1.00 85.75 464 GLN A C 1
ATOM 3611 O O . GLN A 1 464 ? 44.903 10.809 -29.944 1.00 85.75 464 GLN A O 1
ATOM 3616 N N . LEU A 1 465 ? 43.072 12.075 -29.653 1.00 85.94 465 LEU A N 1
ATOM 3617 C CA . LEU A 1 465 ? 43.627 13.265 -30.303 1.00 85.94 465 LEU A CA 1
ATOM 3618 C C . LEU A 1 465 ? 44.877 13.784 -29.573 1.00 85.94 465 LEU A C 1
ATOM 3620 O O . LEU A 1 465 ? 45.897 14.050 -30.208 1.00 85.94 465 LEU A O 1
ATOM 3624 N N . LEU A 1 466 ? 44.827 13.871 -28.241 1.00 88.00 466 LEU A N 1
ATOM 3625 C CA . LEU A 1 466 ? 45.959 14.275 -27.408 1.00 88.00 466 LEU A CA 1
ATOM 3626 C C . LEU A 1 466 ? 47.127 13.282 -27.507 1.00 88.00 466 LEU A C 1
ATOM 3628 O O . LEU A 1 466 ? 48.274 13.711 -27.592 1.00 88.00 466 LEU A O 1
ATOM 3632 N N . GLN A 1 467 ? 46.855 11.975 -27.547 1.00 87.94 467 GLN A N 1
ATOM 3633 C CA . GLN A 1 467 ? 47.878 10.941 -27.719 1.00 87.94 467 GLN A CA 1
ATOM 3634 C C . GLN A 1 467 ? 48.630 11.105 -29.047 1.00 87.94 467 GLN A C 1
ATOM 3636 O O . GLN A 1 467 ? 49.860 11.081 -29.048 1.00 87.94 467 GLN A O 1
ATOM 3641 N N . MET A 1 468 ? 47.920 11.344 -30.154 1.00 86.00 468 MET A N 1
ATOM 3642 C CA . MET A 1 468 ? 48.550 11.605 -31.455 1.00 86.00 468 MET A CA 1
ATOM 3643 C C . MET A 1 468 ? 49.360 12.912 -31.441 1.00 86.00 468 MET A C 1
ATOM 3645 O O . MET A 1 468 ? 50.493 12.943 -31.919 1.00 86.00 468 MET A O 1
ATOM 3649 N N . VAL A 1 469 ? 48.853 13.981 -30.818 1.00 88.00 469 VAL A N 1
ATOM 3650 C CA . VAL A 1 469 ? 49.613 15.240 -30.683 1.00 88.00 469 VAL A CA 1
ATOM 3651 C C . VAL A 1 469 ? 50.887 15.059 -29.841 1.00 88.00 469 VAL A C 1
ATOM 3653 O O . VAL A 1 469 ? 51.942 15.582 -30.202 1.00 88.00 469 VAL A O 1
ATOM 3656 N N . LEU A 1 470 ? 50.840 14.254 -28.773 1.00 87.81 470 LEU A N 1
ATOM 3657 C CA . LEU A 1 470 ? 52.017 13.887 -27.970 1.00 87.81 470 LEU A CA 1
ATOM 3658 C C . LEU A 1 470 ? 53.010 12.986 -28.729 1.00 87.81 470 LEU A C 1
ATOM 3660 O O . LEU A 1 470 ? 54.209 13.055 -28.473 1.00 87.81 470 LEU A O 1
ATOM 3664 N N . GLN A 1 471 ? 52.543 12.199 -29.703 1.00 86.69 471 GLN A N 1
ATOM 3665 C CA . GLN A 1 471 ? 53.384 11.453 -30.654 1.00 86.69 471 GLN A CA 1
ATOM 3666 C C . GLN A 1 471 ? 53.993 12.344 -31.761 1.00 86.69 471 GLN A C 1
ATOM 3668 O O . GLN A 1 471 ? 54.678 11.843 -32.651 1.00 86.69 471 GLN A O 1
ATOM 3673 N N . GLY A 1 472 ? 53.774 13.663 -31.711 1.00 86.50 472 GLY A N 1
ATOM 3674 C CA . GLY A 1 472 ? 54.397 14.655 -32.593 1.00 86.50 472 GLY A CA 1
ATOM 3675 C C . GLY A 1 472 ? 53.511 15.171 -33.729 1.00 86.50 472 GLY A C 1
ATOM 3676 O O . GLY A 1 472 ? 53.913 16.117 -34.413 1.00 86.50 472 GLY A O 1
ATOM 3677 N N . TRP A 1 473 ? 52.309 14.614 -33.912 1.00 91.12 473 TRP A N 1
ATOM 3678 C CA . TRP A 1 473 ? 51.363 15.066 -34.934 1.00 91.12 473 TRP A CA 1
ATOM 3679 C C . TRP A 1 473 ? 50.867 16.491 -34.633 1.00 91.12 473 TRP A C 1
ATOM 3681 O O . TRP A 1 473 ? 50.707 16.894 -33.479 1.00 91.12 473 TRP A O 1
ATOM 3691 N N . LYS A 1 474 ? 50.616 17.281 -35.677 1.00 90.44 474 LYS A N 1
ATOM 3692 C CA . LYS A 1 474 ? 50.067 18.643 -35.588 1.00 90.44 474 LYS A CA 1
ATOM 3693 C C . LYS A 1 474 ? 48.607 18.629 -36.019 1.00 90.44 474 LYS A C 1
ATOM 3695 O O . LYS A 1 474 ? 48.278 17.941 -36.973 1.00 90.44 474 LYS A O 1
ATOM 3700 N N . PHE A 1 475 ? 47.732 19.375 -35.352 1.00 86.38 475 PHE A N 1
ATOM 3701 C CA . PHE A 1 475 ? 46.317 19.464 -35.726 1.00 86.38 475 PHE A CA 1
ATOM 3702 C C . PHE A 1 475 ? 46.031 20.788 -36.442 1.00 86.38 475 PHE A C 1
ATOM 3704 O O . PHE A 1 475 ? 46.353 21.845 -35.905 1.00 86.38 475 PHE A O 1
ATOM 3711 N N . ASN A 1 476 ? 45.408 20.732 -37.621 1.00 86.25 476 ASN A N 1
ATOM 3712 C CA . ASN A 1 476 ? 44.938 21.912 -38.353 1.00 86.25 476 ASN A CA 1
ATOM 3713 C C . ASN A 1 476 ? 43.685 21.590 -39.187 1.00 86.25 476 ASN A C 1
ATOM 3715 O O . ASN A 1 476 ? 43.571 20.508 -39.759 1.00 86.25 476 ASN A O 1
ATOM 3719 N N . GLY A 1 477 ? 42.731 22.521 -39.262 1.00 82.62 477 GLY A N 1
ATOM 3720 C CA . GLY A 1 477 ? 41.552 22.437 -40.140 1.00 82.62 477 GLY A CA 1
ATOM 3721 C C . GLY A 1 477 ? 40.565 21.280 -39.894 1.00 82.62 477 GLY A C 1
ATOM 3722 O O . GLY A 1 477 ? 39.549 21.212 -40.576 1.00 82.62 477 GLY A O 1
ATOM 3723 N N . GLY A 1 478 ? 40.829 20.384 -38.934 1.00 83.31 478 GLY A N 1
ATOM 3724 C CA . GLY A 1 478 ? 40.089 19.129 -38.733 1.00 83.31 478 GLY A CA 1
ATOM 3725 C C . GLY A 1 478 ? 40.908 17.855 -38.992 1.00 83.31 478 GLY A C 1
ATOM 3726 O O . GLY A 1 478 ? 40.457 16.773 -38.614 1.00 83.31 478 GLY A O 1
ATOM 3727 N N . SER A 1 479 ? 42.109 17.985 -39.559 1.00 85.06 479 SER A N 1
ATOM 3728 C CA . SER A 1 479 ? 43.030 16.888 -39.891 1.00 85.06 479 SER A CA 1
ATOM 3729 C C . SER A 1 479 ? 44.305 16.925 -39.039 1.00 85.06 479 SER A C 1
ATOM 3731 O O . SER A 1 479 ? 44.608 17.918 -38.369 1.00 85.06 479 SER A O 1
ATOM 3733 N N . LEU A 1 480 ? 45.049 15.817 -39.050 1.00 89.56 480 LEU A N 1
ATOM 3734 C CA . LEU A 1 480 ? 46.317 15.650 -38.335 1.00 89.56 480 LEU A CA 1
ATOM 3735 C C . LEU A 1 480 ? 47.478 15.517 -39.321 1.00 89.56 480 LEU A C 1
ATOM 3737 O O . LEU A 1 480 ? 47.326 14.858 -40.336 1.00 89.56 480 LEU A O 1
ATOM 3741 N N . TYR A 1 481 ? 48.633 16.104 -39.010 1.00 90.00 481 TYR A N 1
ATOM 3742 C CA . TYR A 1 481 ? 49.793 16.197 -39.900 1.00 90.00 481 TYR A CA 1
ATOM 3743 C C . TYR A 1 481 ? 51.053 15.708 -39.179 1.00 90.00 481 TYR A C 1
ATOM 3745 O O . TYR A 1 481 ? 51.486 16.319 -38.198 1.00 90.00 481 TYR A O 1
ATOM 3753 N N . TYR A 1 482 ? 51.647 14.614 -39.650 1.00 90.94 482 TYR A N 1
ATOM 3754 C CA . TYR A 1 482 ? 52.948 14.134 -39.178 1.00 90.94 482 TYR A CA 1
ATOM 3755 C C . TYR A 1 482 ? 54.081 14.722 -40.025 1.00 90.94 482 TYR A C 1
ATOM 3757 O O . TYR A 1 482 ? 54.044 14.604 -41.244 1.00 90.94 482 TYR A O 1
ATOM 3765 N N . PHE A 1 483 ? 55.105 15.305 -39.401 1.00 90.19 483 PHE A N 1
ATOM 3766 C CA . PHE A 1 483 ? 56.295 15.816 -40.093 1.00 90.19 483 PHE A CA 1
ATOM 3767 C C . PHE A 1 483 ? 57.501 14.936 -39.734 1.00 90.19 483 PHE A C 1
ATOM 3769 O O . PHE A 1 483 ? 58.106 15.096 -38.674 1.00 90.19 483 PHE A O 1
ATOM 3776 N N . SER A 1 484 ? 57.827 13.975 -40.600 1.00 88.00 484 SER A N 1
ATOM 3777 C CA . SER A 1 484 ? 58.931 13.032 -40.396 1.00 88.00 484 SER A CA 1
ATOM 3778 C C . SER A 1 484 ? 60.287 13.712 -40.571 1.00 88.00 484 SER A C 1
ATOM 3780 O O . SER A 1 484 ? 60.553 14.309 -41.613 1.00 88.00 484 SER A O 1
ATOM 3782 N N . SER A 1 485 ? 61.167 13.557 -39.581 1.00 86.88 485 SER A N 1
ATOM 3783 C CA . SER A 1 485 ? 62.554 14.046 -39.596 1.00 86.88 485 SER A CA 1
ATOM 3784 C C . SER A 1 485 ? 63.545 13.107 -40.298 1.00 86.88 485 SER A C 1
ATOM 3786 O O . SER A 1 485 ? 64.729 13.424 -40.410 1.00 86.88 485 SER A O 1
ATOM 3788 N N . VAL A 1 486 ? 63.085 11.946 -40.770 1.00 89.56 486 VAL A N 1
ATOM 3789 C CA . VAL A 1 486 ? 63.885 10.996 -41.554 1.00 89.56 486 VAL A CA 1
ATOM 3790 C C . VAL A 1 486 ? 63.829 11.397 -43.034 1.00 89.56 486 VAL A C 1
ATOM 3792 O O . VAL A 1 486 ? 62.825 11.940 -43.488 1.00 89.56 486 VAL A O 1
ATOM 3795 N N . LYS A 1 487 ? 64.869 11.100 -43.819 1.00 89.00 487 LYS A N 1
ATOM 3796 C CA . LYS A 1 487 ? 64.847 11.251 -45.286 1.00 89.00 487 LYS A CA 1
ATOM 3797 C C . LYS A 1 487 ? 64.373 9.967 -45.977 1.00 89.00 487 LYS A C 1
ATOM 3799 O O . LYS A 1 487 ? 64.764 8.879 -45.559 1.00 89.00 487 LYS A O 1
ATOM 3804 N N . LYS A 1 488 ? 63.542 10.089 -47.018 1.00 88.88 488 LYS A N 1
ATOM 3805 C CA . LYS A 1 488 ? 63.040 8.976 -47.857 1.00 88.88 488 LYS A CA 1
ATOM 3806 C C . LYS A 1 488 ? 62.820 9.432 -49.297 1.00 88.88 488 LYS A C 1
ATOM 3808 O O . LYS A 1 488 ? 62.620 10.622 -49.535 1.00 88.88 488 LYS A O 1
ATOM 3813 N N . SER A 1 489 ? 62.788 8.502 -50.251 1.00 90.06 489 SER A N 1
ATOM 3814 C CA . SER A 1 489 ? 62.185 8.768 -51.564 1.00 90.06 489 SER A CA 1
ATOM 3815 C C . SER A 1 489 ? 60.667 8.968 -51.437 1.00 90.06 489 SER A C 1
ATOM 3817 O O . SER A 1 489 ? 60.053 8.509 -50.472 1.00 90.06 489 SER A O 1
ATOM 3819 N N . TRP A 1 490 ? 60.040 9.615 -52.426 1.00 90.50 490 TRP A N 1
ATOM 3820 C CA . TRP A 1 490 ? 58.588 9.851 -52.428 1.00 90.50 490 TRP A CA 1
ATOM 3821 C C . TRP A 1 490 ? 57.776 8.553 -52.246 1.00 90.50 490 TRP A C 1
ATOM 3823 O O . TRP A 1 490 ? 56.801 8.518 -51.498 1.00 90.50 490 TRP A O 1
ATOM 3833 N N . HIS A 1 491 ? 58.213 7.450 -52.868 1.00 90.94 491 HIS A N 1
ATOM 3834 C CA . HIS A 1 491 ? 57.496 6.176 -52.792 1.00 90.94 491 HIS A CA 1
ATOM 3835 C C . HIS A 1 491 ? 57.578 5.524 -51.404 1.00 90.94 491 HIS A C 1
ATOM 3837 O O . HIS A 1 491 ? 56.561 5.039 -50.902 1.00 90.94 491 HIS A O 1
ATOM 3843 N N . GLU A 1 492 ? 58.760 5.518 -50.780 1.00 92.12 492 GLU A N 1
ATOM 3844 C CA . GLU A 1 492 ? 58.930 5.009 -49.414 1.00 92.12 492 GLU A CA 1
ATOM 3845 C C . GLU A 1 492 ? 58.231 5.911 -48.388 1.00 92.12 492 GLU A C 1
ATOM 3847 O O . GLU A 1 492 ? 57.800 5.432 -47.341 1.00 92.12 492 GLU A O 1
ATOM 3852 N N . ALA A 1 493 ? 58.133 7.215 -48.668 1.00 90.69 493 ALA A N 1
ATOM 3853 C CA . ALA A 1 493 ? 57.426 8.172 -47.831 1.00 90.69 493 ALA A CA 1
ATOM 3854 C C . ALA A 1 493 ? 55.914 7.890 -47.816 1.00 90.69 493 ALA A C 1
ATOM 3856 O O . ALA A 1 493 ? 55.358 7.728 -46.735 1.00 90.69 493 ALA A O 1
ATOM 3857 N N . GLU A 1 494 ? 55.273 7.720 -48.979 1.00 92.75 494 GLU A N 1
ATOM 3858 C CA . GLU A 1 494 ? 53.861 7.305 -49.066 1.00 92.75 494 GLU A CA 1
ATOM 3859 C C . GLU A 1 494 ? 53.628 5.943 -48.391 1.00 92.75 494 GLU A C 1
ATOM 3861 O O . GLU A 1 494 ? 52.717 5.813 -47.578 1.00 92.75 494 GLU A O 1
ATOM 3866 N N . GLN A 1 495 ? 54.487 4.943 -48.635 1.00 93.06 495 GLN A N 1
ATOM 3867 C CA . GLN A 1 495 ? 54.380 3.640 -47.959 1.00 93.06 495 GLN A CA 1
ATOM 3868 C C . GLN A 1 495 ? 54.517 3.750 -46.434 1.00 93.06 495 GLN A C 1
ATOM 3870 O O . GLN A 1 495 ? 53.799 3.065 -45.702 1.00 93.06 495 GLN A O 1
ATOM 3875 N N . PHE A 1 496 ? 55.404 4.620 -45.940 1.00 92.44 496 PHE A N 1
ATOM 3876 C CA . PHE A 1 496 ? 55.505 4.901 -44.512 1.00 92.44 496 PHE A CA 1
ATOM 3877 C C . PHE A 1 496 ? 54.224 5.556 -43.984 1.00 92.44 496 PHE A C 1
ATOM 3879 O O . PHE A 1 496 ? 53.685 5.073 -42.992 1.00 92.44 496 PHE A O 1
ATOM 3886 N N . CYS A 1 497 ? 53.696 6.586 -44.651 1.00 92.12 497 CYS A N 1
ATOM 3887 C CA . CYS A 1 497 ? 52.451 7.238 -44.245 1.00 92.12 497 CYS A CA 1
ATOM 3888 C C . CYS A 1 497 ? 51.284 6.233 -44.173 1.00 92.12 497 CYS A C 1
ATOM 3890 O O . CYS A 1 497 ? 50.615 6.155 -43.141 1.00 92.12 497 CYS A O 1
ATOM 3892 N N . VAL A 1 498 ? 51.124 5.375 -45.190 1.00 92.44 498 VAL A N 1
ATOM 3893 C CA . VAL A 1 498 ? 50.094 4.317 -45.221 1.00 92.44 498 VAL A CA 1
ATOM 3894 C C . VAL A 1 498 ? 50.269 3.326 -44.068 1.00 92.44 498 VAL A C 1
ATOM 3896 O O . VAL A 1 498 ? 49.283 2.938 -43.442 1.00 92.44 498 VAL A O 1
ATOM 3899 N N . SER A 1 499 ? 51.508 2.981 -43.694 1.00 91.94 499 SER A N 1
ATOM 3900 C CA . SER A 1 499 ? 51.774 2.132 -42.517 1.00 91.94 499 SER A CA 1
ATOM 3901 C C . SER A 1 499 ? 51.330 2.751 -41.181 1.00 91.94 499 SER A C 1
ATOM 3903 O O . SER A 1 499 ? 51.166 2.025 -40.204 1.00 91.94 499 SER A O 1
ATOM 3905 N N . GLN A 1 500 ? 51.136 4.075 -41.131 1.00 88.25 500 GLN A N 1
ATOM 3906 C CA . GLN A 1 500 ? 50.645 4.816 -39.963 1.00 88.25 500 GLN A CA 1
ATOM 3907 C C . GLN A 1 500 ? 49.137 5.133 -40.044 1.00 88.25 500 GLN A C 1
ATOM 3909 O O . GLN A 1 500 ? 48.630 5.882 -39.212 1.00 88.25 500 GLN A O 1
ATOM 3914 N N . GLY A 1 501 ? 48.410 4.600 -41.037 1.00 87.81 501 GLY A N 1
ATOM 3915 C CA . GLY A 1 501 ? 46.994 4.928 -41.265 1.00 87.81 501 GLY A CA 1
ATOM 3916 C C . GLY A 1 501 ? 46.771 6.332 -41.846 1.00 87.81 501 GLY A C 1
ATOM 3917 O O . GLY A 1 501 ? 45.738 6.950 -41.592 1.00 87.81 501 GLY A O 1
ATOM 3918 N N . ALA A 1 502 ? 47.753 6.848 -42.586 1.00 92.00 502 ALA A N 1
ATOM 3919 C CA . ALA A 1 502 ? 47.781 8.187 -43.168 1.00 92.00 502 ALA A CA 1
ATOM 3920 C C . ALA A 1 502 ? 48.212 8.148 -44.646 1.00 92.00 502 ALA A C 1
ATOM 3922 O O . ALA A 1 502 ? 48.622 7.113 -45.157 1.00 92.00 502 ALA A O 1
ATOM 3923 N N . HIS A 1 503 ? 48.181 9.290 -45.326 1.00 93.44 503 HIS A N 1
ATOM 3924 C CA . HIS A 1 503 ? 48.736 9.458 -46.678 1.00 93.44 503 HIS A CA 1
ATOM 3925 C C . HIS A 1 503 ? 49.694 10.648 -46.722 1.00 93.44 503 HIS A C 1
ATOM 3927 O O . HIS A 1 503 ? 49.669 11.489 -45.816 1.00 93.44 503 HIS A O 1
ATOM 3933 N N . LEU A 1 504 ? 50.533 10.749 -47.760 1.00 93.69 504 LEU A N 1
ATOM 3934 C CA . LEU A 1 504 ? 51.266 11.991 -47.987 1.00 93.69 504 LEU A CA 1
ATOM 3935 C C . LEU A 1 504 ? 50.283 13.164 -48.137 1.00 93.69 504 LEU A C 1
ATOM 3937 O O . LEU A 1 504 ? 49.257 13.052 -48.805 1.00 93.69 504 LEU A O 1
ATOM 3941 N N . ALA A 1 505 ? 50.589 14.287 -47.488 1.00 90.25 505 ALA A N 1
ATOM 3942 C CA . ALA A 1 505 ? 49.635 15.372 -47.289 1.00 90.25 505 ALA A CA 1
ATOM 3943 C C . ALA A 1 505 ? 49.080 15.932 -48.608 1.00 90.25 505 ALA A C 1
ATOM 3945 O O . ALA A 1 505 ? 49.838 16.229 -49.538 1.00 90.25 505 ALA A O 1
ATOM 3946 N N . SER A 1 506 ? 47.759 16.103 -48.653 1.00 89.31 506 SER A N 1
ATOM 3947 C CA . SER A 1 506 ? 47.068 16.855 -49.696 1.00 89.31 506 SER A CA 1
ATOM 3948 C C . SER A 1 506 ? 47.149 18.366 -49.461 1.00 89.31 506 SER A C 1
ATOM 3950 O O . SER A 1 506 ? 47.540 18.818 -48.387 1.00 89.31 506 SER A O 1
ATOM 3952 N N . VAL A 1 507 ? 46.744 19.149 -50.463 1.00 86.12 507 VAL A N 1
ATOM 3953 C CA . VAL A 1 507 ? 46.435 20.577 -50.312 1.00 86.12 507 VAL A CA 1
ATOM 3954 C C . VAL A 1 507 ? 45.097 20.863 -50.996 1.00 86.12 507 VAL A C 1
ATOM 3956 O O . VAL A 1 507 ? 44.998 20.879 -52.223 1.00 86.12 507 VAL A O 1
ATOM 3959 N N . ALA A 1 508 ? 44.061 21.068 -50.187 1.00 80.62 508 ALA A N 1
ATOM 3960 C CA . ALA A 1 508 ? 42.689 21.365 -50.592 1.00 80.62 508 ALA A CA 1
ATOM 3961 C C . ALA A 1 508 ? 42.290 22.832 -50.345 1.00 80.62 508 ALA A C 1
ATOM 3963 O O . ALA A 1 508 ? 41.263 23.287 -50.857 1.00 80.62 508 ALA A O 1
ATOM 3964 N N . SER A 1 509 ? 43.058 23.590 -49.552 1.00 81.00 509 SER A N 1
ATOM 3965 C CA . SER A 1 509 ? 42.725 24.978 -49.204 1.00 81.00 509 SER A CA 1
ATOM 3966 C C . SER A 1 509 ? 43.951 25.893 -49.064 1.00 81.00 509 SER A C 1
ATOM 3968 O O . SER A 1 509 ? 45.086 25.435 -48.917 1.00 81.00 509 SER A O 1
ATOM 3970 N N . LYS A 1 510 ? 43.726 27.217 -49.102 1.00 83.62 510 LYS A N 1
ATOM 3971 C CA . LYS A 1 510 ? 44.794 28.216 -48.899 1.00 83.62 510 LYS A CA 1
ATOM 3972 C C . LYS A 1 510 ? 45.335 28.186 -47.465 1.00 83.62 510 LYS A C 1
ATOM 3974 O O . LYS A 1 510 ? 46.511 28.442 -47.241 1.00 83.62 510 LYS A O 1
ATOM 3979 N N . GLU A 1 511 ? 44.471 27.864 -46.512 1.00 84.25 511 GLU A N 1
ATOM 3980 C CA . GLU A 1 511 ? 44.756 27.779 -45.082 1.00 84.25 511 GLU A CA 1
ATOM 3981 C C . GLU A 1 511 ? 45.613 26.541 -44.766 1.00 84.25 511 GLU A C 1
ATOM 3983 O O . GLU A 1 511 ? 46.545 26.618 -43.970 1.00 84.25 511 GLU A O 1
ATOM 3988 N N . GLU A 1 512 ? 45.355 25.418 -45.446 1.00 86.31 512 GLU A N 1
ATOM 3989 C CA . GLU A 1 512 ? 46.206 24.222 -45.416 1.00 86.31 512 GLU A CA 1
ATOM 3990 C C . GLU A 1 512 ? 47.576 24.502 -46.058 1.00 86.31 512 GLU A C 1
ATOM 3992 O O . GLU A 1 512 ? 48.605 24.238 -45.440 1.00 86.31 512 GLU A O 1
ATOM 3997 N N . GLN A 1 513 ? 47.607 25.140 -47.237 1.00 84.12 513 GLN A N 1
ATOM 3998 C CA . GLN A 1 513 ? 48.851 25.551 -47.904 1.00 84.12 513 GLN A CA 1
ATOM 3999 C C . GLN A 1 513 ? 49.721 26.468 -47.024 1.00 84.12 513 GLN A C 1
ATOM 4001 O O . GLN A 1 513 ? 50.935 26.274 -46.957 1.00 84.12 513 GLN A O 1
ATOM 4006 N N . ALA A 1 514 ? 49.118 27.456 -46.352 1.00 86.75 514 ALA A N 1
ATOM 4007 C CA . ALA A 1 514 ? 49.825 28.379 -45.464 1.00 86.75 514 ALA A CA 1
ATOM 4008 C C . ALA A 1 514 ? 50.389 27.665 -44.223 1.00 86.75 514 ALA A C 1
ATOM 4010 O O . ALA A 1 514 ? 51.559 27.847 -43.886 1.00 86.75 514 ALA A O 1
ATOM 4011 N N . PHE A 1 515 ? 49.588 26.799 -43.595 1.00 87.62 515 PHE A N 1
ATOM 4012 C CA . PHE A 1 515 ? 50.013 25.978 -42.461 1.00 87.62 515 PHE A CA 1
ATOM 4013 C C . PHE A 1 515 ? 51.181 25.047 -42.816 1.00 87.62 515 PHE A C 1
ATOM 4015 O O . PHE A 1 515 ? 52.145 24.956 -42.059 1.00 87.62 515 PHE A O 1
ATOM 4022 N N . LEU A 1 516 ? 51.146 24.381 -43.976 1.00 88.50 516 LEU A N 1
ATOM 4023 C CA . LEU A 1 516 ? 52.271 23.546 -44.401 1.00 88.50 516 LEU A CA 1
ATOM 4024 C C . LEU A 1 516 ? 53.539 24.389 -44.610 1.00 88.50 516 LEU A C 1
ATOM 4026 O O . LEU A 1 516 ? 54.591 24.018 -44.098 1.00 88.50 516 LEU A O 1
ATOM 4030 N N . VAL A 1 517 ? 53.436 25.549 -45.271 1.00 85.56 517 VAL A N 1
ATOM 4031 C CA . VAL A 1 517 ? 54.580 26.452 -45.514 1.00 85.56 517 VAL A CA 1
ATOM 4032 C C . VAL A 1 517 ? 55.239 26.928 -44.218 1.00 85.56 517 VAL A C 1
ATOM 4034 O O . VAL A 1 517 ? 56.467 26.987 -44.166 1.00 85.56 517 VAL A O 1
ATOM 4037 N N . GLU A 1 518 ? 54.470 27.209 -43.163 1.00 86.56 518 GLU A N 1
ATOM 4038 C CA . GLU A 1 518 ? 55.010 27.564 -41.843 1.00 86.56 518 GLU A CA 1
ATOM 4039 C C . GLU A 1 518 ? 55.961 26.470 -41.317 1.00 86.56 518 GLU A C 1
ATOM 4041 O O . GLU A 1 518 ? 57.135 26.733 -41.023 1.00 86.56 518 GLU A O 1
ATOM 4046 N N . PHE A 1 519 ? 55.484 25.220 -41.282 1.00 85.44 519 PHE A N 1
ATOM 4047 C CA . PHE A 1 519 ? 56.223 24.073 -40.743 1.00 85.44 519 PHE A CA 1
ATOM 4048 C C . PHE A 1 519 ? 57.327 23.540 -41.675 1.00 85.44 519 PHE A C 1
ATOM 4050 O O . PHE A 1 519 ? 58.309 22.978 -41.184 1.00 85.44 519 PHE A O 1
ATOM 4057 N N . THR A 1 520 ? 57.231 23.735 -42.997 1.00 85.19 520 THR A N 1
ATOM 4058 C CA . THR A 1 520 ? 58.266 23.316 -43.965 1.00 85.19 520 THR A CA 1
ATOM 4059 C C . THR A 1 520 ? 59.256 24.422 -44.347 1.00 85.19 520 THR A C 1
ATOM 4061 O O . THR A 1 520 ? 60.158 24.172 -45.139 1.00 85.19 520 THR A O 1
ATOM 4064 N N . SER A 1 521 ? 59.133 25.634 -43.793 1.00 74.31 521 SER A N 1
ATOM 4065 C CA . SER A 1 521 ? 59.777 26.895 -44.234 1.00 74.31 521 SER A CA 1
ATOM 4066 C C . SER A 1 521 ? 61.302 26.916 -44.491 1.00 74.31 521 SER A C 1
ATOM 4068 O O . SER A 1 521 ? 61.813 27.914 -45.001 1.00 74.31 521 SER A O 1
ATOM 4070 N N . LYS A 1 522 ? 62.056 25.858 -44.157 1.00 76.19 522 LYS A N 1
ATOM 4071 C CA . LYS A 1 522 ? 63.511 25.740 -44.407 1.00 76.19 522 LYS A CA 1
ATOM 4072 C C . LYS A 1 522 ? 63.973 24.388 -44.969 1.00 76.19 522 LYS A C 1
ATOM 4074 O O . LYS A 1 522 ? 65.175 24.211 -45.157 1.00 76.19 522 LYS A O 1
ATOM 4079 N N . VAL A 1 523 ? 63.075 23.429 -45.209 1.00 81.50 523 VAL A N 1
ATOM 4080 C CA . VAL A 1 523 ? 63.444 22.082 -45.683 1.00 81.50 523 VAL A CA 1
ATOM 4081 C C . VAL A 1 523 ? 62.359 21.527 -46.600 1.00 81.50 523 VAL A C 1
ATOM 4083 O O . VAL A 1 523 ? 61.176 21.670 -46.309 1.00 81.50 523 VAL A O 1
ATOM 4086 N N . TYR A 1 524 ? 62.745 20.871 -47.693 1.00 85.00 524 TYR A N 1
ATOM 4087 C CA . TYR A 1 524 ? 61.787 20.248 -48.603 1.00 85.00 524 TYR A CA 1
ATOM 4088 C C . TYR A 1 524 ? 61.200 18.963 -47.997 1.00 85.00 524 TYR A C 1
ATOM 4090 O O . TYR A 1 524 ? 61.930 18.097 -47.506 1.00 85.00 524 TYR A O 1
ATOM 4098 N N . TYR A 1 525 ? 59.876 18.838 -48.073 1.00 87.94 525 TYR A N 1
ATOM 4099 C CA . TYR A 1 525 ? 59.120 17.644 -47.701 1.00 87.94 525 TYR A CA 1
ATOM 4100 C C . TYR A 1 525 ? 58.317 17.142 -48.906 1.00 87.94 525 TYR A C 1
ATOM 4102 O O . TYR A 1 525 ? 57.825 17.938 -49.707 1.00 87.94 525 TYR A O 1
ATOM 4110 N N . TRP A 1 526 ? 58.136 15.828 -49.002 1.00 91.25 526 TRP A N 1
ATOM 4111 C CA . TRP A 1 526 ? 57.185 15.218 -49.925 1.00 91.25 526 TRP A CA 1
ATOM 4112 C C . TRP A 1 526 ? 55.735 15.487 -49.506 1.00 91.25 526 TRP A C 1
ATOM 4114 O O . TRP A 1 526 ? 55.408 15.496 -48.317 1.00 91.25 526 TRP A O 1
ATOM 4124 N N . ILE A 1 527 ? 54.880 15.642 -50.516 1.00 89.88 527 ILE A N 1
ATOM 4125 C CA . ILE A 1 527 ? 53.420 15.778 -50.436 1.00 89.88 527 ILE A CA 1
ATOM 4126 C C . ILE A 1 527 ? 52.759 14.747 -51.362 1.00 89.88 527 ILE A C 1
ATOM 4128 O O . ILE A 1 527 ? 53.426 14.162 -52.218 1.00 89.88 527 ILE A O 1
ATOM 4132 N N . GLY A 1 528 ? 51.452 14.526 -51.216 1.00 91.00 528 GLY A N 1
ATOM 4133 C CA . GLY A 1 528 ? 50.723 13.466 -51.924 1.00 91.00 528 GLY A CA 1
ATOM 4134 C C . GLY A 1 528 ? 50.434 13.743 -53.399 1.00 91.00 528 GLY A C 1
ATOM 4135 O O . GLY A 1 528 ? 49.724 12.960 -54.024 1.00 91.00 528 GLY A O 1
ATOM 4136 N N . LEU A 1 529 ? 50.925 14.854 -53.958 1.00 89.94 529 LEU A N 1
ATOM 4137 C CA . LEU A 1 529 ? 50.656 15.241 -55.341 1.00 89.94 529 LEU A CA 1
ATOM 4138 C C . LEU A 1 529 ? 51.474 14.374 -56.302 1.00 89.94 529 LEU A C 1
ATOM 4140 O O . LEU A 1 529 ? 52.703 14.375 -56.258 1.00 89.94 529 LEU A O 1
ATOM 4144 N N . THR A 1 530 ? 50.795 13.637 -57.176 1.00 88.44 530 THR A N 1
ATOM 4145 C CA . THR A 1 530 ? 51.433 12.726 -58.129 1.00 88.44 530 THR A CA 1
ATOM 4146 C C . THR A 1 530 ? 50.590 12.536 -59.384 1.00 88.44 530 THR A C 1
ATOM 4148 O O . THR A 1 530 ? 49.365 12.496 -59.326 1.00 88.44 530 THR A O 1
ATOM 4151 N N . ASP A 1 531 ? 51.243 12.362 -60.523 1.00 87.31 531 ASP A N 1
ATOM 4152 C CA . ASP A 1 531 ? 50.664 11.921 -61.792 1.00 87.31 531 ASP A CA 1
ATOM 4153 C C . ASP A 1 531 ? 51.011 10.449 -62.112 1.00 87.31 531 ASP A C 1
ATOM 4155 O O . ASP A 1 531 ? 50.701 9.941 -63.191 1.00 87.31 531 ASP A O 1
ATOM 4159 N N . ARG A 1 532 ? 51.598 9.711 -61.149 1.00 83.69 532 ARG A N 1
ATOM 4160 C CA . ARG A 1 532 ? 51.982 8.291 -61.271 1.00 83.69 532 ARG A CA 1
ATOM 4161 C C . ARG A 1 532 ? 50.801 7.433 -61.749 1.00 83.69 532 ARG A C 1
ATOM 4163 O O . ARG A 1 532 ? 49.930 7.058 -60.961 1.00 83.69 532 ARG A O 1
ATOM 4170 N N . GLY A 1 533 ? 50.815 7.110 -63.041 1.00 82.19 533 GLY A N 1
ATOM 4171 C CA . GLY A 1 533 ? 49.773 6.394 -63.791 1.00 82.19 533 GLY A CA 1
ATOM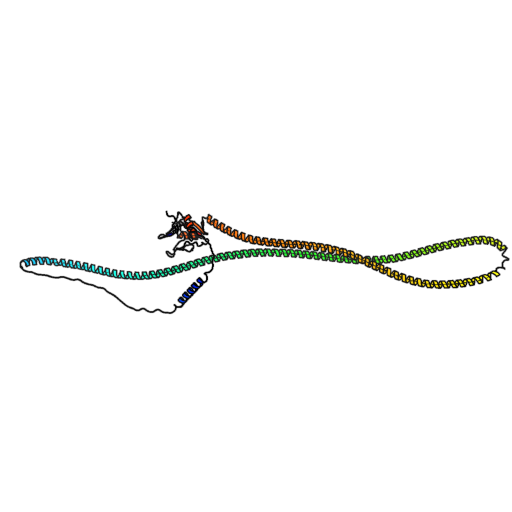 4172 C C . GLY A 1 533 ? 49.700 6.908 -65.233 1.00 82.19 533 GLY A C 1
ATOM 4173 O O . GLY A 1 533 ? 49.906 6.148 -66.182 1.00 82.19 533 GLY A O 1
ATOM 4174 N N . THR A 1 534 ? 49.539 8.227 -65.382 1.00 85.62 534 THR A N 1
ATOM 4175 C CA . THR A 1 534 ? 49.549 8.949 -66.662 1.00 85.62 534 THR A CA 1
ATOM 4176 C C . THR A 1 534 ? 50.197 10.323 -66.462 1.00 85.62 534 THR A C 1
ATOM 4178 O O . THR A 1 534 ? 49.625 11.169 -65.782 1.00 85.62 534 THR A O 1
ATOM 4181 N N . GLU A 1 535 ? 51.365 10.539 -67.079 1.00 87.06 535 GLU A N 1
ATOM 4182 C CA . GLU A 1 535 ? 52.122 11.807 -67.081 1.00 87.06 535 GLU A CA 1
ATOM 4183 C C . GLU A 1 535 ? 51.203 13.027 -67.298 1.00 87.06 535 GLU A C 1
ATOM 4185 O O . GLU A 1 535 ? 50.383 13.046 -68.221 1.00 87.06 535 GLU A O 1
ATOM 4190 N N . GLY A 1 536 ? 51.324 14.036 -66.434 1.00 83.44 536 GLY A N 1
ATOM 4191 C CA . GLY A 1 536 ? 50.505 15.251 -66.441 1.00 83.44 536 GLY A CA 1
ATOM 4192 C C . GLY A 1 536 ? 49.091 15.110 -65.850 1.00 83.44 536 GLY A C 1
ATOM 4193 O O . GLY A 1 536 ? 48.422 16.124 -65.640 1.00 83.44 536 GLY A O 1
ATOM 4194 N N . SER A 1 537 ? 48.624 13.897 -65.529 1.00 84.25 537 SER A N 1
ATOM 4195 C CA . SER A 1 537 ? 47.314 13.640 -64.905 1.00 84.25 537 SER A CA 1
ATOM 4196 C C . SER A 1 537 ? 47.396 13.632 -63.371 1.00 84.25 537 SER A C 1
ATOM 4198 O O . SER A 1 537 ? 47.184 12.608 -62.715 1.00 84.25 537 SER A O 1
ATOM 4200 N N . TRP A 1 538 ? 47.699 14.796 -62.800 1.00 85.06 538 TRP A N 1
ATOM 4201 C CA . TRP A 1 538 ? 47.892 15.011 -61.363 1.00 85.06 538 TRP A CA 1
ATOM 4202 C C . TRP A 1 538 ? 46.683 14.635 -60.481 1.00 85.06 538 TRP A C 1
ATOM 4204 O O . TRP A 1 538 ? 45.536 14.975 -60.776 1.00 85.06 538 TRP A O 1
ATOM 4214 N N . ARG A 1 539 ? 46.966 13.988 -59.345 1.00 88.50 539 ARG A N 1
ATOM 4215 C CA . ARG A 1 539 ? 46.028 13.607 -58.273 1.00 88.50 539 ARG A CA 1
ATOM 4216 C C . ARG A 1 539 ? 46.711 13.613 -56.899 1.00 88.50 539 ARG A C 1
ATOM 4218 O O . ARG A 1 539 ? 47.937 13.592 -56.821 1.00 88.50 539 ARG A O 1
ATOM 4225 N N . TRP A 1 540 ? 45.922 13.590 -55.826 1.00 90.62 540 TRP A N 1
ATOM 4226 C CA . TRP A 1 540 ? 46.406 13.385 -54.455 1.00 90.62 540 TRP A CA 1
ATOM 4227 C C . TRP A 1 540 ? 46.353 11.895 -54.063 1.00 90.62 540 TRP A C 1
ATOM 4229 O O . TRP A 1 540 ? 45.408 11.198 -54.444 1.00 90.62 540 TRP A O 1
ATOM 4239 N N . THR A 1 541 ? 47.337 11.391 -53.305 1.00 90.75 541 THR A N 1
ATOM 4240 C CA . THR A 1 541 ? 47.377 9.980 -52.855 1.00 90.75 541 THR A CA 1
ATOM 4241 C C . THR A 1 541 ? 46.289 9.622 -51.845 1.00 90.75 541 THR A C 1
ATOM 4243 O O . THR A 1 541 ? 45.842 8.479 -51.825 1.00 90.75 541 THR A O 1
ATOM 4246 N N . ASP A 1 542 ? 45.797 10.593 -51.075 1.00 86.44 542 ASP A N 1
ATOM 4247 C CA . ASP A 1 542 ? 44.722 10.415 -50.091 1.00 86.44 542 ASP A CA 1
ATOM 4248 C C . ASP A 1 542 ? 43.306 10.339 -50.712 1.00 86.44 542 ASP A C 1
ATOM 4250 O O . ASP A 1 542 ? 42.312 10.241 -49.989 1.00 86.44 542 ASP A O 1
ATOM 4254 N N . GLY A 1 543 ? 43.187 10.455 -52.039 1.00 85.75 543 GLY A N 1
ATOM 4255 C CA . GLY A 1 543 ? 41.909 10.492 -52.756 1.00 85.75 543 GLY A CA 1
ATOM 4256 C C . GLY A 1 543 ? 41.194 11.851 -52.750 1.00 85.75 543 GLY A C 1
ATOM 4257 O O . GLY A 1 543 ? 40.082 11.947 -53.272 1.00 85.75 543 GLY A O 1
ATOM 4258 N N . THR A 1 544 ? 41.791 12.913 -52.198 1.00 84.94 544 THR A N 1
ATOM 4259 C CA . THR A 1 544 ? 41.231 14.270 -52.298 1.00 84.94 544 THR A CA 1
ATOM 4260 C C . THR A 1 544 ? 41.189 14.727 -53.769 1.00 84.94 544 THR A C 1
ATOM 4262 O O . THR A 1 544 ? 42.158 14.516 -54.505 1.00 84.94 544 THR A O 1
ATOM 4265 N N . PRO A 1 545 ? 40.100 15.365 -54.249 1.00 82.81 545 PRO A N 1
ATOM 4266 C CA . PRO A 1 545 ? 40.025 15.838 -55.630 1.00 82.81 545 PRO A CA 1
ATOM 4267 C C . PRO A 1 545 ? 41.083 16.906 -55.940 1.00 82.81 545 PRO A C 1
ATOM 4269 O O . PRO A 1 545 ? 41.078 17.988 -55.353 1.00 82.81 545 PRO A O 1
ATOM 4272 N N . PHE A 1 546 ? 41.970 16.631 -56.898 1.00 80.31 546 PHE A N 1
ATOM 4273 C CA . PHE A 1 546 ? 42.880 17.642 -57.432 1.00 80.31 546 PHE A CA 1
ATOM 4274 C C . PHE A 1 546 ? 42.124 18.602 -58.364 1.00 80.31 546 PHE A C 1
ATOM 4276 O O . PHE A 1 546 ? 41.380 18.171 -59.245 1.00 80.31 546 PHE A O 1
ATOM 4283 N N . ASN A 1 547 ? 42.316 19.910 -58.180 1.00 71.88 547 ASN A N 1
ATOM 4284 C CA . ASN A 1 547 ? 41.672 20.947 -58.984 1.00 71.88 547 ASN A CA 1
ATOM 4285 C C . ASN A 1 547 ? 42.691 22.016 -59.396 1.00 71.88 547 ASN A C 1
ATOM 4287 O O . ASN A 1 547 ? 42.928 22.977 -58.666 1.00 71.88 547 ASN A O 1
ATOM 4291 N N . ALA A 1 548 ? 43.247 21.868 -60.600 1.00 66.56 548 ALA A N 1
ATOM 4292 C CA . ALA A 1 548 ? 44.253 22.773 -61.162 1.00 66.56 548 ALA A CA 1
ATOM 4293 C C . ALA A 1 548 ? 43.818 24.252 -61.247 1.00 66.56 548 ALA A C 1
ATOM 4295 O O . ALA A 1 548 ? 44.669 25.125 -61.393 1.00 66.56 548 ALA A O 1
ATOM 4296 N N . ALA A 1 549 ? 42.514 24.548 -61.177 1.00 56.44 549 ALA A N 1
ATOM 4297 C CA . ALA A 1 549 ? 41.989 25.901 -61.334 1.00 56.44 549 ALA A CA 1
ATOM 4298 C C . ALA A 1 549 ? 41.631 26.599 -60.010 1.00 56.44 549 ALA A C 1
ATOM 4300 O O . ALA A 1 549 ? 41.440 27.816 -60.013 1.00 56.44 549 ALA A O 1
ATOM 4301 N N . GLN A 1 550 ? 41.439 25.871 -58.899 1.00 51.88 550 GLN A N 1
ATOM 4302 C CA . GLN A 1 550 ? 40.834 26.441 -57.685 1.00 51.88 550 GLN A CA 1
ATOM 4303 C C . GLN A 1 550 ? 41.344 25.821 -56.376 1.00 51.88 550 GLN A C 1
ATOM 4305 O O . GLN A 1 550 ? 40.900 24.748 -55.972 1.00 51.88 550 GLN A O 1
ATOM 4310 N N . ASN A 1 551 ? 42.110 26.615 -55.618 1.00 40.78 551 ASN A N 1
ATOM 4311 C CA . ASN A 1 551 ? 42.176 26.515 -54.156 1.00 40.78 551 ASN A CA 1
ATOM 4312 C C . ASN A 1 551 ? 40.815 26.928 -53.558 1.00 40.78 551 ASN A C 1
ATOM 4314 O O . ASN A 1 551 ? 40.634 28.072 -53.134 1.00 40.78 551 ASN A O 1
ATOM 4318 N N . LYS A 1 552 ? 39.841 26.011 -53.561 1.00 36.44 552 LYS A N 1
ATOM 4319 C CA . LYS A 1 552 ? 38.561 26.150 -52.854 1.00 36.44 552 LYS A CA 1
ATOM 4320 C C . LYS A 1 552 ? 38.454 25.065 -51.797 1.00 36.44 552 LYS A C 1
ATOM 4322 O O . LYS A 1 552 ? 38.474 23.889 -52.138 1.00 36.44 552 LYS A O 1
ATOM 4327 N N . ALA A 1 553 ? 38.250 25.490 -50.552 1.00 33.94 553 ALA A N 1
ATOM 4328 C CA . ALA A 1 553 ? 38.116 24.616 -49.397 1.00 33.94 553 ALA A CA 1
ATOM 4329 C C . ALA A 1 553 ? 36.974 23.595 -49.565 1.00 33.94 553 ALA A C 1
ATOM 4331 O O . ALA A 1 553 ? 35.814 23.868 -49.254 1.00 33.94 553 ALA A O 1
ATOM 4332 N N . SER A 1 554 ? 37.328 22.392 -50.012 1.00 38.59 554 SER A N 1
ATOM 4333 C CA . SER A 1 554 ? 36.592 21.187 -49.648 1.00 38.59 554 SER A CA 1
ATOM 4334 C C . SER A 1 554 ? 36.857 20.927 -48.166 1.00 38.59 554 SER A C 1
ATOM 4336 O O . SER A 1 554 ? 38.017 20.883 -47.753 1.00 38.59 554 SER A O 1
ATOM 4338 N N . HIS A 1 555 ? 35.814 20.775 -47.348 1.00 38.16 555 HIS A N 1
ATOM 4339 C CA . HIS A 1 555 ? 35.996 20.390 -45.949 1.00 38.16 555 HIS A CA 1
ATOM 4340 C C . HIS A 1 555 ? 36.525 18.954 -45.886 1.00 38.16 555 HIS A C 1
ATOM 4342 O O . HIS A 1 555 ? 35.756 18.000 -46.008 1.00 38.16 555 HIS A O 1
ATOM 4348 N N . SER A 1 556 ? 37.840 18.812 -45.709 1.00 40.84 556 SER A N 1
ATOM 4349 C CA . SER A 1 556 ? 38.484 17.506 -45.593 1.00 40.84 556 SER A CA 1
ATOM 4350 C C . SER A 1 556 ? 37.911 16.746 -44.395 1.00 40.84 556 SER A C 1
ATOM 4352 O O . SER A 1 556 ? 37.906 17.229 -43.260 1.00 40.84 556 SER A O 1
ATOM 4354 N N . THR A 1 557 ? 37.382 15.553 -44.657 1.00 37.50 557 THR A N 1
ATOM 4355 C CA . THR A 1 557 ? 37.004 14.592 -43.617 1.00 37.50 557 THR A CA 1
ATOM 4356 C C . THR A 1 557 ? 38.227 14.268 -42.768 1.00 37.50 557 THR A C 1
ATOM 4358 O O . THR A 1 557 ? 39.284 14.027 -43.343 1.00 37.50 557 THR A O 1
ATOM 4361 N N . ARG A 1 558 ? 38.075 14.209 -41.435 1.00 40.53 558 ARG A N 1
ATOM 4362 C CA . ARG A 1 558 ? 39.155 13.924 -40.466 1.00 40.53 558 ARG A CA 1
ATOM 4363 C C . ARG A 1 558 ? 40.089 12.807 -40.962 1.00 40.53 558 ARG A C 1
ATOM 4365 O O . ARG A 1 558 ? 39.731 11.633 -40.882 1.00 40.53 558 ARG A O 1
ATOM 4372 N N . LYS A 1 559 ? 41.273 13.178 -41.448 1.00 54.41 559 LYS A N 1
ATOM 4373 C CA . LYS A 1 559 ? 42.278 12.272 -42.023 1.00 54.41 559 LYS A CA 1
ATOM 4374 C C . LYS A 1 559 ? 43.647 12.493 -41.382 1.00 54.41 559 LYS A C 1
ATOM 4376 O O . LYS A 1 559 ? 43.943 13.574 -40.863 1.00 54.41 559 LYS A O 1
ATOM 4381 N N . GLY A 1 560 ? 44.475 11.452 -41.442 1.00 56.12 560 GLY A N 1
ATOM 4382 C CA . GLY A 1 560 ? 45.909 11.540 -41.200 1.00 56.12 560 GLY A CA 1
ATOM 4383 C C . GLY A 1 560 ? 46.635 11.951 -42.481 1.00 56.12 560 GLY A C 1
ATOM 4384 O O . GLY A 1 560 ? 46.694 11.189 -43.443 1.00 56.12 560 GLY A O 1
ATOM 4385 N N . CYS A 1 561 ? 47.204 13.147 -42.470 1.00 73.06 561 CYS A N 1
ATOM 4386 C CA . CYS A 1 561 ? 48.171 13.644 -43.436 1.00 73.06 561 CYS A CA 1
ATOM 4387 C C . CYS A 1 561 ? 49.590 13.434 -42.884 1.00 73.06 561 CYS A C 1
ATOM 4389 O O . CYS A 1 561 ? 49.836 13.463 -41.677 1.00 73.06 561 CYS A O 1
ATOM 4391 N N . CYS A 1 562 ? 50.554 13.227 -43.766 1.00 61.78 562 CYS A N 1
ATOM 4392 C CA . CYS A 1 562 ? 51.924 12.897 -43.401 1.00 61.78 562 CYS A CA 1
ATOM 4393 C C . CYS A 1 562 ? 52.885 13.544 -44.407 1.00 61.78 562 CYS A C 1
ATOM 4395 O O . CYS A 1 562 ? 52.576 13.692 -45.582 1.00 61.78 562 CYS A O 1
ATOM 4397 N N . LEU A 1 563 ? 54.026 14.023 -43.932 1.00 74.00 563 LEU A N 1
ATOM 4398 C CA . LEU A 1 563 ? 55.035 14.732 -44.709 1.00 74.00 563 LEU A CA 1
ATOM 4399 C C . LEU A 1 563 ? 56.397 14.159 -44.344 1.00 74.00 563 LEU A C 1
ATOM 4401 O O . LEU A 1 563 ? 56.662 13.851 -43.180 1.00 74.00 563 LEU A O 1
ATOM 4405 N N . HIS A 1 564 ? 57.277 14.019 -45.330 1.00 60.28 564 HIS A N 1
ATOM 4406 C CA . HIS A 1 564 ? 58.552 13.332 -45.141 1.00 60.28 564 HIS A CA 1
ATOM 4407 C C . HIS A 1 564 ? 59.696 14.078 -45.822 1.00 60.28 564 HIS A C 1
ATOM 4409 O O . HIS A 1 564 ? 59.532 14.478 -46.971 1.00 60.28 564 HIS A O 1
ATOM 4415 N N . LEU A 1 565 ? 60.843 14.261 -45.153 1.00 42.41 565 LEU A N 1
ATOM 4416 C CA . LEU A 1 565 ? 61.971 14.978 -45.763 1.00 42.41 565 LEU A CA 1
ATOM 4417 C C . LEU A 1 565 ? 62.438 14.307 -47.060 1.00 42.41 565 LEU A C 1
ATOM 4419 O O . LEU A 1 565 ? 62.570 13.077 -47.128 1.00 42.41 565 LEU A O 1
ATOM 4423 N N . THR A 1 566 ? 62.741 15.139 -48.057 1.00 46.00 566 THR A N 1
ATOM 4424 C CA . THR A 1 566 ? 63.385 14.715 -49.304 1.00 46.00 566 THR A CA 1
ATOM 4425 C C . THR A 1 566 ? 64.807 14.209 -49.049 1.00 46.00 566 THR A C 1
ATOM 4427 O O . THR A 1 566 ? 65.470 14.635 -48.095 1.00 46.00 566 THR A O 1
ATOM 4430 N N . VAL A 1 567 ? 65.286 13.313 -49.920 1.00 38.88 567 VAL A N 1
ATOM 4431 C CA . VAL A 1 567 ? 66.655 12.746 -49.895 1.00 38.88 567 VAL A CA 1
ATOM 4432 C C . VAL A 1 567 ? 67.737 13.825 -50.001 1.00 38.88 567 VAL A C 1
ATOM 4434 O O . VAL A 1 567 ? 67.419 14.957 -50.421 1.00 38.88 567 VAL A O 1
#